Protein AF-0000000084651827 (afdb_homodimer)

Radius of gyration: 29.08 Å; Cα contacts (8 Å, |Δi|>4): 776; chains: 2; bounding box: 70×103×100 Å

Foldseek 3Di:
DPPPPPPPPPPVPVVVVVVVVVVCVVCVVVCVVVVVVVVVVCCVPVVVVVLLLQLLQFQWFPVCVVCRSPGHGNGNVLVCLQDPPPPHPNVLLQVLQAVLLVCLLVCLLVLLLVLLLVLLVVLLDDDPCSVVVLVVLQPLQVDDLLNLLQLLLQLQDQPRHVVQCCCPVNVNVDVGRDNCLDDQNLSVSLNVSSSSSSNSVSNVLLNVQQVVFDCVLVVVCVVVVHDPVRCCVPPSCVSCVVSSVVSSVVSSVCSLQDDNNLCCSAPHNQGDSDSNNHHNNSSLCCVCPVRVRSNSSSSD/DPPPPPPPPPPVPVVVVVVVVVVCVVCVVVCVVVVVVVVVVCCVPVVVLVLLLQLLQFQWFPVCVVCRSPGHGNGNVLVCLQDPPPPHPNVLLQVLQAVLLVCLLVCLLVLLLVLLLVVLVVLLDDDPCSVVVLVVLQPLQVDD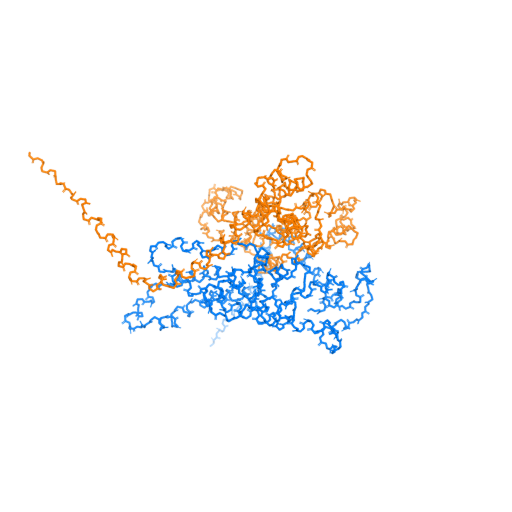LLNLLQLLLQLQDQPRHVVQCCCPVNVNVDVGRDNCLDDQNLSVSLNVSSSSSSNSVSNVLLNVQQVVFDCVLVVVCVVVVHDPVRCCVPPSCVSCVVSSVVSSVVSSVCSLQDDNNLCCSAPHNQGDSDSNNHHNNSSLCCVCPVRVRSNSSSSD

Solvent-accessible surface area (backbone atoms only — not comparable to full-atom values): 30716 Å² total; per-residue (Å²): 138,83,80,76,81,76,78,79,75,68,70,66,58,65,56,50,56,52,44,48,52,47,48,42,64,77,33,40,68,48,48,64,58,44,47,60,54,47,52,51,48,46,47,68,54,45,49,60,50,51,49,38,56,54,38,15,26,23,55,28,26,75,88,28,48,89,43,50,92,68,24,54,78,54,55,62,52,29,44,39,38,43,74,65,38,87,85,31,67,61,15,55,52,47,52,33,9,47,52,34,32,52,52,43,25,52,50,31,41,51,49,20,46,54,51,7,46,54,51,17,60,54,64,68,48,91,57,92,62,50,69,60,52,52,52,57,54,41,48,46,55,72,52,51,54,47,55,49,9,42,53,50,40,51,32,42,30,46,85,81,4,58,56,33,41,45,38,28,73,69,65,56,73,37,97,62,64,58,57,34,74,43,62,74,40,14,41,54,60,54,34,51,58,50,26,56,35,44,24,27,61,39,16,51,55,39,34,54,46,55,68,68,50,62,64,61,63,55,53,54,36,49,73,72,65,51,50,72,67,52,42,38,66,69,44,50,51,63,73,31,40,69,61,47,52,52,51,49,51,54,38,42,54,54,42,55,64,40,40,46,38,50,31,21,36,27,56,62,53,74,43,75,40,51,76,33,34,25,26,47,43,46,48,36,46,42,38,26,72,72,64,28,30,38,6,42,30,46,44,98,138,84,82,76,79,77,79,79,78,68,71,67,60,66,58,51,58,53,45,48,52,47,48,42,64,75,34,40,66,49,49,65,59,43,47,60,52,49,53,51,48,47,47,68,54,47,48,60,50,52,50,38,58,53,36,14,26,23,56,27,26,74,88,29,48,89,44,50,92,69,23,55,76,53,54,62,51,28,45,38,37,41,73,63,39,86,85,32,67,60,16,55,51,45,52,33,9,49,52,33,29,52,52,44,24,54,50,33,41,50,49,20,46,54,52,6,45,54,50,17,60,53,64,68,49,90,56,92,62,49,67,59,52,53,52,56,54,42,46,45,54,72,53,54,53,48,55,50,9,42,52,50,38,51,32,42,31,47,85,81,4,57,55,34,41,44,38,30,72,69,66,56,74,37,96,61,63,58,57,33,75,43,62,74,40,14,41,54,58,54,36,51,58,50,25,56,33,44,25,29,60,37,16,50,55,38,32,54,46,55,70,68,50,64,66,62,62,56,53,54,36,48,73,72,65,52,50,72,68,53,43,38,68,69,44,50,50,63,73,34,40,70,62,46,53,52,52,50,52,52,38,42,56,54,42,55,65,40,40,45,38,52,34,22,36,26,55,61,52,74,43,74,42,49,76,31,34,26,26,47,43,45,48,37,45,41,39,25,73,72,64,28,31,38,7,42,31,46,44,96

InterPro domains:
  IPR000515 ABC transporter type 1, transmembrane domain MetI-like [PF00528] (114-287)
  IPR000515 ABC transporter type 1, transmembrane domain MetI-like [PS50928] (98-300)
  IPR000515 ABC transporter type 1, transmembrane domain MetI-like [cd06261] (98-274)
  IPR035906 MetI-like superfamily [G3DSA:1.10.3720.10] (72-300)
  IPR035906 MetI-like superfamily [SSF161098] (76-300)
  IPR051393 ABC transporter permease component [PTHR30193] (17-300)

Sequence (600 aa):
MDIQLKKSTIGVKEKRSSYLLYSIKQNLFAYAMLIPAFVAMMCIHFIPMIQGIYISFLNLNMMTMTKFLNAPFIGFQNYYEVLFDPDSLIRTGFLNALRNTAIYTIVVTFATFALGIILAMLVNREFKGRGIVRTALLMPWVVPSYVVGIVWGFLWRQDSGLINIILHDILHILPEKPYWLLGQNQIWAIILPTIWRGLPLSMILMLAGLQSISPDYYEAADIDGANGWQKFWNITLPLLKPILAINIMFSLISNIYSYNIVAMMFGNGAGIPGDWGDLLMTNIHRNSFQLWQFGPGAAAMDIQLKKSTIGVKEKRSSYLLYSIKQNLFAYAMLIPAFVAMMCIHFIPMIQGIYISFLNLNMMTMTKFLNAPFIGFQNYYEVLFDPDSLIRTGFLNALRNTAIYTIVVTFATFALGIILAMLVNREFKGRGIVRTALLMPWVVPSYVVGIVWGFLWRQDSGLINIILHDILHILPEKPYWLLGQNQIWAIILPTIWRGLPLSMILMLAGLQSISPDYYEAADIDGANGWQKFWNITLPLLKPILAINIMFSLISNIYSYNIVAMMFGNGAGIPGDWGDLLMTNIHRNSFQLWQFGPGAAA

pLDDT: mean 86.97, std 14.58, range [30.0, 98.69]

Organism: NCBI:txid1294263

Structure (mmCIF, N/CA/C/O backbone):
data_AF-0000000084651827-model_v1
#
loop_
_entity.id
_entity.type
_entity.pdbx_description
1 polymer 'Sugar ABC transporter'
#
loop_
_atom_site.group_PDB
_atom_site.id
_atom_site.type_symbol
_atom_site.label_atom_id
_atom_site.label_alt_id
_atom_site.label_comp_id
_atom_site.label_asym_id
_atom_site.label_entity_id
_atom_site.label_seq_id
_atom_site.pdbx_PDB_ins_code
_atom_site.Cartn_x
_atom_site.Cartn_y
_atom_site.Cartn_z
_atom_site.occupancy
_atom_site.B_iso_or_equiv
_atom_site.auth_seq_id
_atom_site.auth_comp_id
_atom_site.auth_asym_id
_atom_site.auth_atom_id
_atom_site.pdbx_PDB_model_num
ATOM 1 N N . MET A 1 1 ? 13.609 72.562 -17.375 1 30.53 1 MET A N 1
ATOM 2 C CA . MET A 1 1 ? 14.852 71.812 -17.344 1 30.53 1 MET A CA 1
ATOM 3 C C . MET A 1 1 ? 14.703 70.562 -16.469 1 30.53 1 MET A C 1
ATOM 5 O O . MET A 1 1 ? 14.75 70.625 -15.242 1 30.53 1 MET A O 1
ATOM 9 N N . ASP A 1 2 ? 13.789 69.562 -16.766 1 35.47 2 ASP A N 1
ATOM 10 C CA . ASP A 1 2 ? 13.211 68.375 -16.172 1 35.47 2 ASP A CA 1
ATOM 11 C C . ASP A 1 2 ? 14.266 67.25 -16.016 1 35.47 2 ASP A C 1
ATOM 13 O O . ASP A 1 2 ? 14.773 66.75 -17 1 35.47 2 ASP A O 1
ATOM 17 N N . ILE A 1 3 ? 15.234 67.375 -15.023 1 36.84 3 ILE A N 1
ATOM 18 C CA . ILE A 1 3 ? 16.281 66.438 -14.727 1 36.84 3 ILE A CA 1
ATOM 19 C C . ILE A 1 3 ? 15.664 65.062 -14.438 1 36.84 3 ILE A C 1
ATOM 21 O O . ILE A 1 3 ? 14.969 64.875 -13.43 1 36.84 3 ILE A O 1
ATOM 25 N N . GLN A 1 4 ? 15.375 64.188 -15.43 1 37 4 GLN A N 1
ATOM 26 C CA . GLN A 1 4 ? 15.031 62.75 -15.406 1 37 4 GLN A CA 1
ATOM 27 C C . GLN A 1 4 ? 16.062 61.969 -14.625 1 37 4 GLN A C 1
ATOM 29 O O . GLN A 1 4 ? 17.234 61.875 -15.031 1 37 4 GLN A O 1
ATOM 34 N N . LEU A 1 5 ? 15.945 61.906 -13.266 1 38.75 5 LEU A N 1
ATOM 35 C CA . LEU A 1 5 ? 16.766 61.062 -12.406 1 38.75 5 LEU A CA 1
ATOM 36 C C . LEU A 1 5 ? 16.828 59.656 -12.938 1 38.75 5 LEU A C 1
ATOM 38 O O . LEU A 1 5 ? 15.797 58.969 -13.055 1 38.75 5 LEU A O 1
ATOM 42 N N . LYS A 1 6 ? 17.75 59.312 -13.852 1 37.12 6 LYS A N 1
ATOM 43 C CA . LYS A 1 6 ? 18.156 58 -14.305 1 37.12 6 LYS A CA 1
ATOM 44 C C . LYS A 1 6 ? 18.531 57.094 -13.125 1 37.12 6 LYS A C 1
ATOM 46 O O . LYS A 1 6 ? 19.547 57.312 -12.461 1 37.12 6 LYS A O 1
ATOM 51 N N . LYS A 1 7 ? 17.531 56.5 -12.438 1 42.03 7 LYS A N 1
ATOM 52 C CA . LYS A 1 7 ? 17.75 55.438 -11.469 1 42.03 7 LYS A CA 1
ATOM 53 C C . LYS A 1 7 ? 18.609 54.344 -12.055 1 42.03 7 LYS A C 1
ATOM 55 O O . LYS A 1 7 ? 18.281 53.781 -13.102 1 42.03 7 LYS A O 1
ATOM 60 N N . SER A 1 8 ? 20 54.312 -11.852 1 35.88 8 SER A N 1
ATOM 61 C CA . SER A 1 8 ? 21.016 53.375 -12.289 1 35.88 8 SER A CA 1
ATOM 62 C C . SER A 1 8 ? 20.625 51.938 -11.898 1 35.88 8 SER A C 1
ATOM 64 O O . SER A 1 8 ? 20.453 51.656 -10.719 1 35.88 8 SER A O 1
ATOM 66 N N . THR A 1 9 ? 19.984 51.125 -12.711 1 39.75 9 THR A N 1
ATOM 67 C CA . THR A 1 9 ? 19.578 49.719 -12.75 1 39.75 9 THR A CA 1
ATOM 68 C C . THR A 1 9 ? 20.781 48.812 -12.586 1 39.75 9 THR A C 1
ATOM 70 O O . THR A 1 9 ? 20.625 47.562 -12.625 1 39.75 9 THR A O 1
ATOM 73 N N . ILE A 1 10 ? 22.047 49.312 -12.633 1 39.5 10 ILE A N 1
ATOM 74 C CA . ILE A 1 10 ? 23.188 48.438 -12.789 1 39.5 10 ILE A CA 1
ATOM 75 C C . ILE A 1 10 ? 23.469 47.719 -11.469 1 39.5 10 ILE A C 1
ATOM 77 O O . ILE A 1 10 ? 24.031 46.625 -11.453 1 39.5 10 ILE A O 1
ATOM 81 N N . GLY A 1 11 ? 23.312 48.344 -10.281 1 38.16 11 GLY A N 1
ATOM 82 C CA . GLY A 1 11 ? 23.859 47.812 -9.039 1 38.16 11 GLY A CA 1
ATOM 83 C C . GLY A 1 11 ? 23.125 46.594 -8.531 1 38.16 11 GLY A C 1
ATOM 84 O O . GLY A 1 11 ? 23.469 46.031 -7.488 1 38.16 11 GLY A O 1
ATOM 85 N N . VAL A 1 12 ? 21.984 46.406 -8.992 1 43.88 12 VAL A N 1
ATOM 86 C CA . VAL A 1 12 ? 21.188 45.344 -8.375 1 43.88 12 VAL A CA 1
ATOM 87 C C . VAL A 1 12 ? 21.672 43.969 -8.852 1 43.88 12 VAL A C 1
ATOM 89 O O . VAL A 1 12 ? 21.359 42.969 -8.258 1 43.88 12 VAL A O 1
ATOM 92 N N . LYS A 1 13 ? 22.281 43.938 -10.039 1 45.09 13 LYS A N 1
ATOM 93 C CA . LYS A 1 13 ? 22.656 42.625 -10.578 1 45.09 13 LYS A CA 1
ATOM 94 C C . LYS A 1 13 ? 23.906 42.062 -9.891 1 45.09 13 LYS A C 1
ATOM 96 O O . LYS A 1 13 ? 24.062 40.875 -9.75 1 45.09 13 LYS A O 1
ATOM 101 N N . GLU A 1 14 ? 24.938 42.75 -9.523 1 44.38 14 GLU A N 1
ATOM 102 C CA . GLU A 1 14 ? 26.203 42.281 -8.961 1 44.38 14 GLU A CA 1
ATOM 103 C C . GLU A 1 14 ? 26 41.688 -7.574 1 44.38 14 GLU A C 1
ATOM 105 O O . GLU A 1 14 ? 26.719 40.75 -7.172 1 44.38 14 GLU A O 1
ATOM 110 N N . LYS A 1 15 ? 25.078 42.094 -6.816 1 46.72 15 LYS A N 1
ATOM 111 C CA . LYS A 1 15 ? 24.844 41.688 -5.438 1 46.72 15 LYS A CA 1
ATOM 112 C C . LYS A 1 15 ? 24.109 40.344 -5.379 1 46.72 15 LYS A C 1
ATOM 114 O O . LYS A 1 15 ? 24.156 39.656 -4.355 1 46.72 15 LYS A O 1
ATOM 119 N N . ARG A 1 16 ? 23.469 40.031 -6.461 1 48.34 16 ARG A N 1
ATOM 120 C CA . ARG A 1 16 ? 22.734 38.75 -6.484 1 48.34 16 ARG A CA 1
ATOM 121 C C . ARG A 1 16 ? 23.688 37.562 -6.609 1 48.34 16 ARG A C 1
ATOM 123 O O . ARG A 1 16 ? 23.469 36.531 -5.98 1 48.34 16 ARG A O 1
ATOM 130 N N . SER A 1 17 ? 24.688 37.688 -7.547 1 47.22 17 SER A N 1
ATOM 131 C CA . SER A 1 17 ? 25.641 36.594 -7.707 1 47.22 17 SER A CA 1
ATOM 132 C C . SER A 1 17 ? 26.453 36.375 -6.434 1 47.22 17 SER A C 1
ATOM 134 O O . SER A 1 17 ? 26.672 35.25 -6.02 1 47.22 17 SER A O 1
ATOM 136 N N . SER A 1 18 ? 26.875 37.438 -5.852 1 48.44 18 SER A N 1
ATOM 137 C CA . SER A 1 18 ? 27.656 37.375 -4.617 1 48.44 18 SER A CA 1
ATOM 138 C C . SER A 1 18 ? 26.828 36.75 -3.486 1 48.44 18 SER A C 1
ATOM 140 O O . SER A 1 18 ? 27.359 36.031 -2.656 1 48.44 18 SER A O 1
ATOM 142 N N . TYR A 1 19 ? 25.594 37.125 -3.498 1 48.47 19 TYR A N 1
ATOM 143 C CA . TYR A 1 19 ? 24.703 36.562 -2.488 1 48.47 19 TYR A CA 1
ATOM 144 C C . TYR A 1 19 ? 24.453 35.094 -2.713 1 48.47 19 TYR A C 1
ATOM 146 O O . TYR A 1 19 ? 24.406 34.312 -1.756 1 48.47 19 TYR A O 1
ATOM 154 N N . LEU A 1 20 ? 24.375 34.719 -4.039 1 50.22 20 LEU A N 1
ATOM 155 C CA . LEU A 1 20 ? 24.234 33.312 -4.324 1 50.22 20 LEU A CA 1
ATOM 156 C C . LEU A 1 20 ? 25.469 32.531 -3.871 1 50.22 20 LEU A C 1
ATOM 158 O O . LEU A 1 20 ? 25.359 31.469 -3.283 1 50.22 20 LEU A O 1
ATOM 162 N N . LEU A 1 21 ? 26.594 33.094 -4.316 1 49.97 21 LEU A N 1
ATOM 163 C CA . LEU A 1 21 ? 27.844 32.438 -3.896 1 49.97 21 LEU A CA 1
ATOM 164 C C . LEU A 1 21 ? 27.984 32.469 -2.377 1 49.97 21 LEU A C 1
ATOM 166 O O . LEU A 1 21 ? 28.469 31.516 -1.773 1 49.97 21 LEU A O 1
ATOM 170 N N . TYR A 1 22 ? 27.641 33.594 -1.795 1 51.03 22 TYR A N 1
ATOM 171 C CA . TYR A 1 22 ? 27.656 33.688 -0.341 1 51.03 22 TYR A CA 1
ATOM 172 C C . TYR A 1 22 ? 26.672 32.75 0.294 1 51.03 22 TYR A C 1
ATOM 174 O O . TYR A 1 22 ? 26.984 32.062 1.281 1 51.03 22 TYR A O 1
ATOM 182 N N . SER A 1 23 ? 25.578 32.688 -0.309 1 54.06 23 SER A N 1
ATOM 183 C CA . SER A 1 23 ? 24.562 31.781 0.197 1 54.06 23 SER A CA 1
ATOM 184 C C . SER A 1 23 ? 24.984 30.328 0.011 1 54.06 23 SER A C 1
ATOM 186 O O . SER A 1 23 ? 24.766 29.5 0.89 1 54.06 23 SER A O 1
ATOM 188 N N . ILE A 1 24 ? 25.625 30.062 -1.123 1 56.31 24 ILE A N 1
ATOM 189 C CA . ILE A 1 24 ? 26.172 28.734 -1.369 1 56.31 24 ILE A CA 1
ATOM 190 C C . ILE A 1 24 ? 27.297 28.438 -0.365 1 56.31 24 ILE A C 1
ATOM 192 O O . ILE A 1 24 ? 27.375 27.328 0.181 1 56.31 24 ILE A O 1
ATOM 196 N N . LYS A 1 25 ? 28.172 29.359 -0.214 1 56.06 25 LYS A N 1
ATOM 197 C CA . LYS A 1 25 ? 29.266 29.172 0.738 1 56.06 25 LYS A CA 1
ATOM 198 C C . LYS A 1 25 ? 28.734 28.953 2.15 1 56.06 25 LYS A C 1
ATOM 200 O O . LYS A 1 25 ? 29.281 28.156 2.908 1 56.06 25 LYS A O 1
ATOM 205 N N . GLN A 1 26 ? 27.688 29.656 2.457 1 60.12 26 GLN A N 1
ATOM 206 C CA . GLN A 1 26 ? 27.109 29.531 3.793 1 60.12 26 GLN A CA 1
ATOM 207 C C . GLN A 1 26 ? 26.328 28.234 3.928 1 60.12 26 GLN A C 1
ATOM 209 O O . GLN A 1 26 ? 26.172 27.703 5.031 1 60.12 26 GLN A O 1
ATOM 214 N N . ASN A 1 27 ? 26.047 27.688 2.689 1 65.19 27 ASN A N 1
ATOM 215 C CA . ASN A 1 27 ? 25.234 26.484 2.719 1 65.19 27 ASN A CA 1
ATOM 216 C C . ASN A 1 27 ? 25.969 25.297 2.1 1 65.19 27 ASN A C 1
ATOM 218 O O . ASN A 1 27 ? 25.328 24.344 1.629 1 65.19 27 ASN A O 1
ATOM 222 N N . LEU A 1 28 ? 27.297 25.469 1.898 1 69.25 28 LEU A N 1
ATOM 223 C CA . LEU A 1 28 ? 28.109 24.438 1.266 1 69.25 28 LEU A CA 1
ATOM 224 C C . LEU A 1 28 ? 27.906 23.078 1.944 1 69.25 28 LEU A C 1
ATOM 226 O O . LEU A 1 28 ? 27.891 22.047 1.279 1 69.25 28 LEU A O 1
ATOM 230 N N . PHE A 1 29 ? 27.781 23.203 3.244 1 69.81 29 PHE A N 1
ATOM 231 C CA . PHE A 1 29 ? 27.562 21.969 3.998 1 69.81 29 PHE A CA 1
ATOM 232 C C . PHE A 1 29 ? 26.25 21.312 3.576 1 69.81 29 PHE A C 1
ATOM 234 O O . PHE A 1 29 ? 26.219 20.094 3.348 1 69.81 29 PHE A O 1
ATOM 241 N N . ALA A 1 30 ? 25.312 22.172 3.389 1 70.62 30 ALA A N 1
ATOM 242 C CA . ALA A 1 30 ? 24.016 21.656 2.969 1 70.62 30 ALA A CA 1
ATOM 243 C C . ALA A 1 30 ? 24.094 21.078 1.559 1 70.62 30 ALA A C 1
ATOM 245 O O . ALA A 1 30 ? 23.562 19.984 1.296 1 70.62 30 ALA A O 1
ATOM 246 N N . TYR A 1 31 ? 24.812 21.75 0.724 1 74.94 31 TYR A N 1
ATOM 247 C CA . TYR A 1 31 ? 24.938 21.266 -0.646 1 74.94 31 TYR A CA 1
ATOM 248 C C . TYR A 1 31 ? 25.75 19.969 -0.695 1 74.94 31 TYR A C 1
ATOM 250 O O . TYR A 1 31 ? 25.391 19.031 -1.425 1 74.94 31 TYR A O 1
ATOM 258 N N . ALA A 1 32 ? 26.734 19.891 0.114 1 76.81 32 ALA A N 1
ATOM 259 C CA . ALA A 1 32 ? 27.609 18.703 0.113 1 76.81 32 ALA A CA 1
ATOM 260 C C . ALA A 1 32 ? 26.844 17.484 0.604 1 76.81 32 ALA A C 1
ATOM 262 O O . ALA A 1 32 ? 27.062 16.375 0.108 1 76.81 32 ALA A O 1
ATOM 263 N N . MET A 1 33 ? 25.938 17.719 1.429 1 77.31 33 MET A N 1
ATOM 264 C CA . MET A 1 33 ? 25.203 16.609 1.995 1 77.31 33 MET A CA 1
ATOM 265 C C . MET A 1 33 ? 23.984 16.266 1.136 1 77.31 33 MET A C 1
ATOM 267 O O . MET A 1 33 ? 23.625 15.094 0.994 1 77.31 33 MET A O 1
ATOM 271 N N . LEU A 1 34 ? 23.531 17.219 0.469 1 81.5 34 LEU A N 1
ATOM 272 C CA . LEU A 1 34 ? 22.266 17.016 -0.238 1 81.5 34 LEU A CA 1
ATOM 273 C C . LEU A 1 34 ? 22.516 16.531 -1.665 1 81.5 34 LEU A C 1
ATOM 275 O O . LEU A 1 34 ? 21.703 15.805 -2.229 1 81.5 34 LEU A O 1
ATOM 279 N N . ILE A 1 35 ? 23.672 16.844 -2.184 1 81.81 35 ILE A N 1
ATOM 280 C CA . ILE A 1 35 ? 23.922 16.531 -3.586 1 81.81 35 ILE A CA 1
ATOM 281 C C . ILE A 1 35 ? 24.047 15.016 -3.76 1 81.81 35 ILE A C 1
ATOM 283 O O . ILE A 1 35 ? 23.391 14.43 -4.629 1 81.81 35 ILE A O 1
ATOM 287 N N . PRO A 1 36 ? 24.812 14.344 -2.926 1 79.5 36 PRO A N 1
ATOM 288 C CA . PRO A 1 36 ? 24.875 12.891 -3.068 1 79.5 36 PRO A CA 1
ATOM 289 C C . PRO A 1 36 ? 23.516 12.219 -2.896 1 79.5 36 PRO A C 1
ATOM 291 O O . PRO A 1 36 ? 23.203 11.266 -3.617 1 79.5 36 PRO A O 1
ATOM 294 N N . ALA A 1 37 ? 22.828 12.711 -1.972 1 78.06 37 ALA A N 1
ATOM 295 C CA . ALA A 1 37 ? 21.5 12.164 -1.741 1 78.06 37 ALA A CA 1
ATOM 296 C C . ALA A 1 37 ? 20.578 12.406 -2.939 1 78.06 37 ALA A C 1
ATOM 298 O O . ALA A 1 37 ? 19.844 11.516 -3.359 1 78.06 37 ALA A O 1
ATOM 299 N N . PHE A 1 38 ? 20.688 13.492 -3.471 1 80.94 38 PHE A N 1
ATOM 300 C CA . PHE A 1 38 ? 19.875 13.867 -4.633 1 80.94 38 PHE A CA 1
ATOM 301 C C . PHE A 1 38 ? 20.25 13.008 -5.836 1 80.94 38 PHE A C 1
ATOM 303 O O . PHE A 1 38 ? 19.375 12.477 -6.516 1 80.94 38 PHE A O 1
ATOM 310 N N . VAL A 1 39 ? 21.484 12.875 -6.078 1 81 39 VAL A N 1
ATOM 311 C CA . VAL A 1 39 ? 21.969 12.102 -7.223 1 81 39 VAL A CA 1
ATOM 312 C C . VAL A 1 39 ? 21.531 10.648 -7.07 1 81 39 VAL A C 1
ATOM 314 O O . VAL A 1 39 ? 21.078 10.023 -8.031 1 81 39 VAL A O 1
ATOM 317 N N . ALA A 1 40 ? 21.672 10.141 -5.902 1 77.56 40 ALA A N 1
ATOM 318 C CA . ALA A 1 40 ? 21.281 8.758 -5.637 1 77.56 40 ALA A CA 1
ATOM 319 C C . ALA A 1 40 ? 19.781 8.562 -5.859 1 77.56 40 ALA A C 1
ATOM 321 O O . ALA A 1 40 ? 19.359 7.586 -6.484 1 77.56 40 ALA A O 1
ATOM 322 N N . MET A 1 41 ? 19.062 9.539 -5.414 1 78.62 41 MET A N 1
ATOM 323 C CA . MET A 1 41 ? 17.609 9.477 -5.57 1 78.62 41 MET A CA 1
ATOM 324 C C . MET A 1 41 ? 17.219 9.523 -7.043 1 78.62 41 MET A C 1
ATOM 326 O O . MET A 1 41 ? 16.375 8.75 -7.488 1 78.62 41 MET A O 1
ATOM 330 N N . MET A 1 42 ? 17.891 10.336 -7.762 1 80.75 42 MET A N 1
ATOM 331 C CA . MET A 1 42 ? 17.594 10.477 -9.18 1 80.75 42 MET A CA 1
ATOM 332 C C . MET A 1 42 ? 17.984 9.227 -9.953 1 80.75 42 MET A C 1
ATOM 334 O O . MET A 1 42 ? 17.25 8.773 -10.828 1 80.75 42 MET A O 1
ATOM 338 N N . CYS A 1 43 ? 19.062 8.641 -9.594 1 82.06 43 CYS A N 1
ATOM 339 C CA . CYS A 1 43 ? 19.547 7.453 -10.289 1 82.06 43 CYS A CA 1
ATOM 340 C C . CYS A 1 43 ? 18.625 6.262 -10.016 1 82.06 43 CYS A C 1
ATOM 342 O O . CYS A 1 43 ? 18.234 5.555 -10.945 1 82.06 43 CYS A O 1
ATOM 344 N N . ILE A 1 44 ? 18.281 6.152 -8.828 1 79.88 44 ILE A N 1
ATOM 345 C CA . ILE A 1 44 ? 17.469 5.008 -8.43 1 79.88 44 ILE A CA 1
ATOM 346 C C . ILE A 1 44 ? 16.078 5.129 -9.039 1 79.88 44 ILE A C 1
ATOM 348 O O . ILE A 1 44 ? 15.445 4.125 -9.367 1 79.88 44 ILE A O 1
ATOM 352 N N . HIS A 1 45 ? 15.656 6.332 -9.219 1 79.5 45 HIS A N 1
ATOM 353 C CA . HIS A 1 45 ? 14.328 6.57 -9.758 1 79.5 45 HIS A CA 1
ATOM 354 C C . HIS A 1 45 ? 14.344 6.559 -11.289 1 79.5 45 HIS A C 1
ATOM 356 O O . HIS A 1 45 ? 13.562 5.84 -11.914 1 79.5 45 HIS A O 1
ATOM 362 N N . PHE A 1 46 ? 15.281 7.254 -11.891 1 84.25 46 PHE A N 1
ATOM 363 C CA . PHE A 1 46 ? 15.164 7.57 -13.305 1 84.25 46 PHE A CA 1
ATOM 364 C C . PHE A 1 46 ? 15.828 6.496 -14.156 1 84.25 46 PHE A C 1
ATOM 366 O O . PHE A 1 46 ? 15.414 6.25 -15.289 1 84.25 46 PHE A O 1
ATOM 373 N N . ILE A 1 47 ? 16.781 5.855 -13.633 1 85.62 47 ILE A N 1
ATOM 374 C CA . ILE A 1 47 ? 17.469 4.859 -14.445 1 85.62 47 ILE A CA 1
ATOM 375 C C . ILE A 1 47 ? 16.5 3.727 -14.805 1 85.62 47 ILE A C 1
ATOM 377 O O . ILE A 1 47 ? 16.344 3.379 -15.977 1 85.62 47 ILE A O 1
ATOM 381 N N . PRO A 1 48 ? 15.852 3.162 -13.781 1 83.62 48 PRO A N 1
ATOM 382 C CA . PRO A 1 48 ? 14.891 2.121 -14.148 1 83.62 48 PRO A CA 1
ATOM 383 C C . PRO A 1 48 ? 13.789 2.635 -15.07 1 83.62 48 PRO A C 1
ATOM 385 O O . PRO A 1 48 ? 13.297 1.893 -15.93 1 83.62 48 PRO A O 1
ATOM 388 N N . MET A 1 49 ? 13.414 3.791 -14.883 1 86.12 49 MET A N 1
ATOM 389 C CA . MET A 1 49 ? 12.383 4.371 -15.742 1 86.12 49 MET A CA 1
ATOM 390 C C . MET A 1 49 ? 12.859 4.465 -17.188 1 86.12 49 MET A C 1
ATOM 392 O O . MET A 1 49 ? 12.125 4.105 -18.109 1 86.12 49 MET A O 1
ATOM 396 N N . ILE A 1 50 ? 14.062 4.949 -17.359 1 89.69 50 ILE A N 1
ATOM 397 C CA . ILE A 1 50 ? 14.648 5.07 -18.703 1 89.69 50 ILE A CA 1
ATOM 398 C C . ILE A 1 50 ? 14.82 3.684 -19.312 1 89.69 50 ILE A C 1
ATOM 400 O O . ILE A 1 50 ? 14.547 3.486 -20.5 1 89.69 50 ILE A O 1
ATOM 404 N N . GLN A 1 51 ? 15.242 2.773 -18.516 1 87.62 51 GLN A N 1
ATOM 405 C CA . GLN A 1 51 ? 15.359 1.4 -18.984 1 87.62 51 GLN A CA 1
ATOM 406 C C . GLN A 1 51 ? 14.008 0.849 -19.422 1 87.62 51 GLN A C 1
ATOM 408 O O . GLN A 1 51 ? 13.914 0.121 -20.406 1 87.62 51 GLN A O 1
ATOM 413 N N . GLY A 1 52 ? 13 1.169 -18.656 1 90.38 52 GLY A N 1
ATOM 414 C CA . GLY A 1 52 ? 11.656 0.749 -19.031 1 90.38 52 GLY A CA 1
ATOM 415 C C . GLY A 1 52 ? 11.211 1.297 -20.375 1 90.38 52 GLY A C 1
ATOM 416 O O . GLY A 1 52 ? 10.641 0.568 -21.188 1 90.38 52 GLY A O 1
ATOM 417 N N . ILE A 1 53 ? 11.523 2.516 -20.609 1 93.88 53 ILE A N 1
ATOM 418 C CA . ILE A 1 53 ? 11.188 3.146 -21.875 1 93.88 53 ILE A CA 1
ATOM 419 C C . ILE A 1 53 ? 11.953 2.465 -23.016 1 93.88 53 ILE A C 1
ATOM 421 O O . ILE A 1 53 ? 11.383 2.172 -24.062 1 93.88 53 ILE A O 1
ATOM 425 N N . TYR A 1 54 ? 13.18 2.205 -22.766 1 94.81 54 TYR A N 1
ATOM 426 C CA . TYR A 1 54 ? 13.992 1.536 -23.766 1 94.81 54 TYR A CA 1
ATOM 427 C C . TYR A 1 54 ? 13.469 0.135 -24.062 1 94.81 54 TYR A C 1
ATOM 429 O O . TYR A 1 54 ? 13.414 -0.292 -25.219 1 94.81 54 TYR A O 1
ATOM 437 N N . ILE A 1 55 ? 13.07 -0.585 -23.062 1 94.81 55 ILE A N 1
ATOM 438 C CA . ILE A 1 55 ? 12.555 -1.948 -23.172 1 94.81 55 ILE A CA 1
ATOM 439 C C . ILE A 1 55 ? 11.297 -1.959 -24.031 1 94.81 55 ILE A C 1
ATOM 441 O O . ILE A 1 55 ? 11.047 -2.92 -24.766 1 94.81 55 ILE A O 1
ATOM 445 N N . SER A 1 56 ? 10.555 -0.831 -24 1 97.19 56 SER A N 1
ATOM 446 C CA . SER A 1 56 ? 9.328 -0.751 -24.797 1 97.19 56 SER A CA 1
ATOM 447 C C . SER A 1 56 ? 9.641 -0.821 -26.297 1 97.19 56 SER A C 1
ATOM 449 O O . SER A 1 56 ? 8.742 -1.071 -27.109 1 97.19 56 SER A O 1
ATOM 451 N N . PHE A 1 57 ? 10.883 -0.643 -26.641 1 98.06 57 PHE A N 1
ATOM 452 C CA . PHE A 1 57 ? 11.281 -0.667 -28.031 1 98.06 57 PHE A CA 1
ATOM 453 C C . PHE A 1 57 ? 12.008 -1.962 -28.375 1 98.06 57 PHE A C 1
ATOM 455 O O . PHE A 1 57 ? 12.477 -2.143 -29.5 1 98.06 57 PHE A O 1
ATOM 462 N N . LEU A 1 58 ? 12.078 -2.832 -27.422 1 97.62 58 LEU A N 1
ATOM 463 C CA . LEU A 1 58 ? 12.82 -4.074 -27.609 1 97.62 58 LEU A CA 1
ATOM 464 C C . LEU A 1 58 ? 11.875 -5.262 -27.719 1 97.62 58 LEU A C 1
ATOM 466 O O . LEU A 1 58 ? 10.75 -5.223 -27.203 1 97.62 58 LEU A O 1
ATOM 470 N N . ASN A 1 59 ? 12.336 -6.266 -28.5 1 97.56 59 ASN A N 1
ATOM 471 C CA . ASN A 1 59 ? 11.688 -7.574 -28.438 1 97.56 59 ASN A CA 1
ATOM 472 C C . ASN A 1 59 ? 12.148 -8.383 -27.234 1 97.56 59 ASN A C 1
ATOM 474 O O . ASN A 1 59 ? 12.906 -9.344 -27.375 1 97.56 59 ASN A O 1
ATOM 478 N N . LEU A 1 60 ? 11.695 -8.016 -26.078 1 94.12 60 LEU A N 1
ATOM 479 C CA . LEU A 1 60 ? 12.07 -8.664 -24.828 1 94.12 60 LEU A CA 1
ATOM 480 C C . LEU A 1 60 ? 10.93 -9.516 -24.297 1 94.12 60 LEU A C 1
ATOM 482 O O . LEU A 1 60 ? 9.891 -8.992 -23.891 1 94.12 60 LEU A O 1
ATOM 486 N N . ASN A 1 61 ? 11.109 -10.773 -24.391 1 93.88 61 ASN A N 1
ATOM 487 C CA . ASN A 1 61 ? 10.141 -11.773 -23.953 1 93.88 61 ASN A CA 1
ATOM 488 C C . ASN A 1 61 ? 10.82 -12.984 -23.328 1 93.88 61 ASN A C 1
ATOM 490 O O . ASN A 1 61 ? 11.984 -12.914 -22.938 1 93.88 61 ASN A O 1
ATOM 494 N N . MET A 1 62 ? 10.039 -14.031 -23.203 1 90.69 62 MET A N 1
ATOM 495 C CA . MET A 1 62 ? 10.57 -15.211 -22.531 1 90.69 62 MET A CA 1
ATOM 496 C C . MET A 1 62 ? 11.797 -15.75 -23.25 1 90.69 62 MET A C 1
ATOM 498 O O . MET A 1 62 ? 12.742 -16.203 -22.609 1 90.69 62 MET A O 1
ATOM 502 N N . MET A 1 63 ? 11.812 -15.602 -24.516 1 91.25 63 MET A N 1
ATOM 503 C CA . MET A 1 63 ? 12.883 -16.172 -25.328 1 91.25 63 MET A CA 1
ATOM 504 C C . MET A 1 63 ? 14.125 -15.281 -25.297 1 91.25 63 MET A C 1
ATOM 506 O O . MET A 1 63 ? 15.242 -15.773 -25.391 1 91.25 63 MET A O 1
ATOM 510 N N . THR A 1 64 ? 13.906 -14.008 -25.078 1 92.19 64 THR A N 1
ATOM 511 C CA . THR A 1 64 ? 15.039 -13.086 -25.188 1 92.19 64 THR A CA 1
ATOM 512 C C . THR A 1 64 ? 15.328 -12.445 -23.828 1 92.19 64 THR A C 1
ATOM 514 O O . THR A 1 64 ? 16.094 -11.477 -23.75 1 92.19 64 THR A O 1
ATOM 517 N N . MET A 1 65 ? 14.797 -12.93 -22.844 1 86.94 65 MET A N 1
ATOM 518 C CA . MET A 1 65 ? 14.898 -12.297 -21.531 1 86.94 65 MET A CA 1
ATOM 519 C C . MET A 1 65 ? 16.344 -12.266 -21.062 1 86.94 65 MET A C 1
ATOM 521 O O . MET A 1 65 ? 16.75 -11.344 -20.359 1 86.94 65 MET A O 1
ATOM 525 N N . THR A 1 66 ? 17.125 -13.211 -21.5 1 84.06 66 THR A N 1
ATOM 526 C CA . THR A 1 66 ? 18.516 -13.281 -21.062 1 84.06 66 THR A CA 1
ATOM 527 C C . THR A 1 66 ? 19.328 -12.141 -21.656 1 84.06 66 THR A C 1
ATOM 529 O O . THR A 1 66 ? 20.391 -11.789 -21.141 1 84.06 66 THR A O 1
ATOM 532 N N . LYS A 1 67 ? 18.844 -11.617 -22.734 1 88.06 67 LYS A N 1
ATOM 533 C CA . LYS A 1 67 ? 19.547 -10.523 -23.391 1 88.06 67 LYS A CA 1
ATOM 534 C C . LYS A 1 67 ? 19.203 -9.188 -22.734 1 88.06 67 LYS A C 1
ATOM 536 O O . LYS A 1 67 ? 19.906 -8.188 -22.953 1 88.06 67 LYS A O 1
ATOM 541 N N . PHE A 1 68 ? 18.219 -9.172 -22.094 1 87.38 68 PHE A N 1
ATOM 542 C CA . PHE A 1 68 ? 17.781 -7.984 -21.359 1 87.38 68 PHE A CA 1
ATOM 543 C C . PHE A 1 68 ? 17.844 -6.754 -22.266 1 87.38 68 PHE A C 1
ATOM 545 O O . PHE A 1 68 ? 17.172 -6.695 -23.297 1 87.38 68 PHE A O 1
ATOM 552 N N . LEU A 1 69 ? 18.75 -5.805 -22.031 1 88.62 69 LEU A N 1
ATOM 553 C CA . LEU A 1 69 ? 18.797 -4.551 -22.766 1 88.62 69 LEU A CA 1
ATOM 554 C C . LEU A 1 69 ? 19.422 -4.754 -24.141 1 88.62 69 LEU A C 1
ATOM 556 O O . LEU A 1 69 ? 19.344 -3.875 -25 1 88.62 69 LEU A O 1
ATOM 560 N N . ASN A 1 70 ? 19.906 -5.895 -24.359 1 91.19 70 ASN A N 1
ATOM 561 C CA . ASN A 1 70 ? 20.5 -6.215 -25.641 1 91.19 70 ASN A CA 1
ATOM 562 C C . ASN A 1 70 ? 19.547 -7 -26.531 1 91.19 70 ASN A C 1
ATOM 564 O O . ASN A 1 70 ? 19.938 -7.504 -27.594 1 91.19 70 ASN A O 1
ATOM 568 N N . ALA A 1 71 ? 18.375 -7.141 -26.094 1 95.5 71 ALA A N 1
ATOM 569 C CA . ALA A 1 71 ? 17.359 -7.77 -26.938 1 95.5 71 ALA A CA 1
ATOM 570 C C . ALA A 1 71 ? 17.172 -7.004 -28.234 1 95.5 71 ALA A C 1
ATOM 572 O O . ALA A 1 71 ? 17.531 -5.832 -28.344 1 95.5 71 ALA A O 1
ATOM 573 N N . PRO A 1 72 ? 16.625 -7.633 -29.281 1 97.44 72 PRO A N 1
ATOM 574 C CA . PRO A 1 72 ? 16.484 -6.988 -30.594 1 97.44 72 PRO A CA 1
ATOM 575 C C . PRO A 1 72 ? 15.609 -5.738 -30.547 1 97.44 72 PRO A C 1
ATOM 577 O O . PRO A 1 72 ? 14.547 -5.742 -29.906 1 97.44 72 PRO A O 1
ATOM 580 N N . PHE A 1 73 ? 16.125 -4.699 -31.188 1 97.94 73 PHE A N 1
ATOM 581 C CA . PHE A 1 73 ? 15.359 -3.459 -31.312 1 97.94 73 PHE A CA 1
ATOM 582 C C . PHE A 1 73 ? 14.258 -3.596 -32.344 1 97.94 73 PHE A C 1
ATOM 584 O O . PHE A 1 73 ? 14.539 -3.898 -33.531 1 97.94 73 PHE A O 1
ATOM 591 N N . ILE A 1 74 ? 13.047 -3.359 -32.031 1 98.12 74 ILE A N 1
ATOM 592 C CA . ILE A 1 74 ? 11.945 -3.582 -32.969 1 98.12 74 ILE A CA 1
ATOM 593 C C . ILE A 1 74 ? 11.141 -2.295 -33.125 1 98.12 74 ILE A C 1
ATOM 595 O O . ILE A 1 74 ? 10.016 -2.32 -33.625 1 98.12 74 ILE A O 1
ATOM 599 N N . GLY A 1 75 ? 11.633 -1.174 -32.625 1 97.5 75 GLY A N 1
ATOM 600 C CA . GLY A 1 75 ? 10.984 0.115 -32.781 1 97.5 75 GLY A CA 1
ATOM 601 C C . GLY A 1 75 ? 9.656 0.211 -32.062 1 97.5 75 GLY A C 1
ATOM 602 O O . GLY A 1 75 ? 9.57 -0.075 -30.859 1 97.5 75 GLY A O 1
ATOM 603 N N . PHE A 1 76 ? 8.586 0.535 -32.875 1 97.88 76 PHE A N 1
ATOM 604 C CA . PHE A 1 76 ? 7.293 0.838 -32.25 1 97.88 76 PHE A CA 1
ATOM 605 C C . PHE A 1 76 ? 6.363 -0.367 -32.312 1 97.88 76 PHE A C 1
ATOM 607 O O . PHE A 1 76 ? 5.156 -0.24 -32.125 1 97.88 76 PHE A O 1
ATOM 614 N N . GLN A 1 77 ? 6.84 -1.511 -32.531 1 97.75 77 GLN A N 1
ATOM 615 C CA . GLN A 1 77 ? 6.023 -2.705 -32.719 1 97.75 77 GLN A CA 1
ATOM 616 C C . GLN A 1 77 ? 5.246 -3.041 -31.453 1 97.75 77 GLN A C 1
ATOM 618 O O . GLN A 1 77 ? 4.09 -3.463 -31.516 1 97.75 77 GLN A O 1
ATOM 623 N N . ASN A 1 78 ? 5.887 -2.928 -30.297 1 97.88 78 ASN A N 1
ATOM 624 C CA . ASN A 1 78 ? 5.195 -3.18 -29.031 1 97.88 78 ASN A CA 1
ATOM 625 C C . ASN A 1 78 ? 4.008 -2.236 -28.844 1 97.88 78 ASN A C 1
ATOM 627 O O . ASN A 1 78 ? 2.949 -2.65 -28.375 1 97.88 78 ASN A O 1
ATOM 631 N N . TYR A 1 79 ? 4.207 -0.995 -29.266 1 97.75 79 TYR A N 1
ATOM 632 C CA . TYR A 1 79 ? 3.129 -0.017 -29.172 1 97.75 79 TYR A CA 1
ATOM 633 C C . TYR A 1 79 ? 1.986 -0.368 -30.109 1 97.75 79 TYR A C 1
ATOM 635 O O . TYR A 1 79 ? 0.813 -0.24 -29.75 1 97.75 79 TYR A O 1
ATOM 643 N N . TYR A 1 80 ? 2.336 -0.765 -31.234 1 97.62 80 TYR A N 1
ATOM 644 C CA . TYR A 1 80 ? 1.32 -1.188 -32.188 1 97.62 80 TYR A CA 1
ATOM 645 C C . TYR A 1 80 ? 0.522 -2.369 -31.656 1 97.62 80 TYR A C 1
ATOM 647 O O . TYR A 1 80 ? -0.707 -2.393 -31.75 1 97.62 80 TYR A O 1
ATOM 655 N N . GLU A 1 81 ? 1.179 -3.318 -31.062 1 96.88 81 GLU A N 1
ATOM 656 C CA . GLU A 1 81 ? 0.542 -4.52 -30.516 1 96.88 81 GLU A CA 1
ATOM 657 C C . GLU A 1 81 ? -0.413 -4.172 -29.391 1 96.88 81 GLU A C 1
ATOM 659 O O . GLU A 1 81 ? -1.503 -4.738 -29.281 1 96.88 81 GLU A O 1
ATOM 664 N N . VAL A 1 82 ? -0.014 -3.234 -28.578 1 97.19 82 VAL A N 1
ATOM 665 C CA . VAL A 1 82 ? -0.767 -2.906 -27.359 1 97.19 82 VAL A CA 1
ATOM 666 C C . VAL A 1 82 ? -1.936 -1.989 -27.719 1 97.19 82 VAL A C 1
ATOM 668 O O . VAL A 1 82 ? -3.012 -2.088 -27.125 1 97.19 82 VAL A O 1
ATOM 671 N N . LEU A 1 83 ? -1.812 -1.114 -28.828 1 96.81 83 LEU A N 1
ATOM 672 C CA . LEU A 1 83 ? -2.773 -0.029 -28.984 1 96.81 83 LEU A CA 1
ATOM 673 C C . LEU A 1 83 ? -3.59 -0.218 -30.266 1 96.81 83 LEU A C 1
ATOM 675 O O . LEU A 1 83 ? -4.734 0.231 -30.344 1 96.81 83 LEU A O 1
ATOM 679 N N . PHE A 1 84 ? -3.029 -0.919 -31.281 1 96.06 84 PHE A N 1
ATOM 680 C CA . PHE A 1 84 ? -3.672 -0.758 -32.594 1 96.06 84 PHE A CA 1
ATOM 681 C C . PHE A 1 84 ? -3.957 -2.113 -33.219 1 96.06 84 PHE A C 1
ATOM 683 O O . PHE A 1 84 ? -4.891 -2.248 -34.031 1 96.06 84 PHE A O 1
ATOM 690 N N . ASP A 1 85 ? -3.191 -3.117 -32.938 1 96.75 85 ASP A N 1
ATOM 691 C CA . ASP A 1 85 ? -3.367 -4.426 -33.562 1 96.75 85 ASP A CA 1
ATOM 692 C C . ASP A 1 85 ? -4.715 -5.035 -33.188 1 96.75 85 ASP A C 1
ATOM 694 O O . ASP A 1 85 ? -4.914 -5.457 -32.031 1 96.75 85 ASP A O 1
ATOM 698 N N . PRO A 1 86 ? -5.609 -5.145 -34.094 1 94.31 86 PRO A N 1
ATOM 699 C CA . PRO A 1 86 ? -6.961 -5.613 -33.781 1 94.31 86 PRO A CA 1
ATOM 700 C C . PRO A 1 86 ? -7.004 -7.09 -33.375 1 94.31 86 PRO A C 1
ATOM 702 O O . PRO A 1 86 ? -7.941 -7.531 -32.719 1 94.31 86 PRO A O 1
ATOM 705 N N . ASP A 1 87 ? -5.996 -7.832 -33.719 1 94.56 87 ASP A N 1
ATOM 706 C CA . ASP A 1 87 ? -5.98 -9.266 -33.469 1 94.56 87 ASP A CA 1
ATOM 707 C C . ASP A 1 87 ? -5.184 -9.594 -32.219 1 94.56 87 ASP A C 1
ATOM 709 O O . ASP A 1 87 ? -5.086 -10.75 -31.812 1 94.56 87 ASP A O 1
ATOM 713 N N . SER A 1 88 ? -4.703 -8.602 -31.547 1 94.5 88 SER A N 1
ATOM 714 C CA . SER A 1 88 ? -3.846 -8.812 -30.391 1 94.5 88 SER A CA 1
ATOM 715 C C . SER A 1 88 ? -4.672 -9 -29.125 1 94.5 88 SER A C 1
ATOM 717 O O . SER A 1 88 ? -5.469 -8.133 -28.75 1 94.5 88 SER A O 1
ATOM 719 N N . LEU A 1 89 ? -4.402 -10.078 -28.438 1 91.75 89 LEU A N 1
ATOM 720 C CA . LEU A 1 89 ? -5.027 -10.32 -27.141 1 91.75 89 LEU A CA 1
ATOM 721 C C . LEU A 1 89 ? -4.496 -9.359 -26.094 1 91.75 89 LEU A C 1
ATOM 723 O O . LEU A 1 89 ? -5.207 -9.016 -25.141 1 91.75 89 LEU A O 1
ATOM 727 N N . ILE A 1 90 ? -3.305 -8.914 -26.344 1 94.81 90 ILE A N 1
ATOM 728 C CA . ILE A 1 90 ? -2.703 -7.945 -25.422 1 94.81 90 ILE A CA 1
ATOM 729 C C . ILE A 1 90 ? -3.453 -6.617 -25.516 1 94.81 90 ILE A C 1
ATOM 731 O O . ILE A 1 90 ? -3.725 -5.984 -24.5 1 94.81 90 ILE A O 1
ATOM 735 N N . ARG A 1 91 ? -3.848 -6.258 -26.656 1 95.94 91 ARG A N 1
ATOM 736 C CA . ARG A 1 91 ? -4.602 -5.02 -26.859 1 95.94 91 ARG A CA 1
ATOM 737 C C . ARG A 1 91 ? -5.969 -5.105 -26.188 1 95.94 91 ARG A C 1
ATOM 739 O O . ARG A 1 91 ? -6.371 -4.191 -25.469 1 95.94 91 ARG A O 1
ATOM 746 N N . THR A 1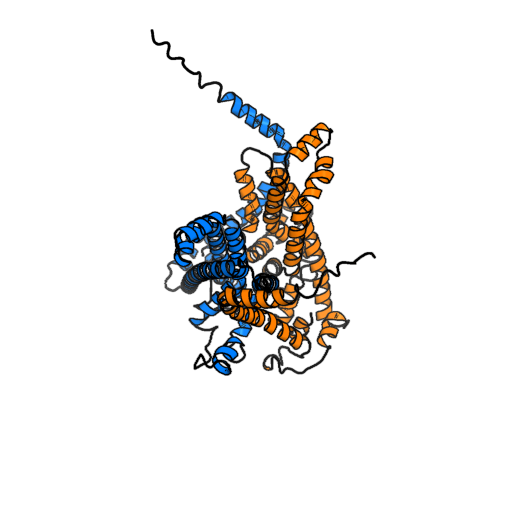 92 ? -6.664 -6.18 -26.438 1 95.88 92 THR A N 1
ATOM 747 C CA . THR A 1 92 ? -8 -6.332 -25.875 1 95.88 92 THR A CA 1
ATOM 748 C C . THR A 1 92 ? -7.961 -6.273 -24.344 1 95.88 92 THR A C 1
ATOM 750 O O . THR A 1 92 ? -8.758 -5.566 -23.734 1 95.88 92 THR A O 1
ATOM 753 N N . GLY A 1 93 ? -7.035 -6.988 -23.797 1 96.12 93 GLY A N 1
ATOM 754 C CA . GLY A 1 93 ? -6.883 -6.957 -22.359 1 96.12 93 GLY A CA 1
ATOM 755 C C . GLY A 1 93 ? -6.527 -5.582 -21.828 1 96.12 93 GLY A C 1
ATOM 756 O O . GLY A 1 93 ? -7.047 -5.156 -20.781 1 96.12 93 GLY A O 1
ATOM 757 N N . PHE A 1 94 ? -5.66 -4.953 -22.578 1 97 94 PHE A N 1
ATOM 758 C CA . PHE A 1 94 ? -5.207 -3.629 -22.172 1 97 94 PHE A CA 1
ATOM 759 C C . PHE A 1 94 ? -6.359 -2.631 -22.188 1 97 94 PHE A C 1
ATOM 761 O O . PHE A 1 94 ? -6.539 -1.858 -21.25 1 97 94 PHE A O 1
ATOM 768 N N . LEU A 1 95 ? -7.133 -2.65 -23.172 1 97.31 95 LEU A N 1
ATOM 769 C CA . LEU A 1 95 ? -8.242 -1.715 -23.312 1 97.31 95 LEU A CA 1
ATOM 770 C C . LEU A 1 95 ? -9.312 -1.983 -22.266 1 97.31 95 LEU A C 1
ATOM 772 O O . LEU A 1 95 ? -9.914 -1.048 -21.734 1 97.31 95 LEU A O 1
ATOM 776 N N . ASN A 1 96 ? -9.57 -3.248 -22 1 97.38 96 ASN A N 1
ATOM 777 C CA . ASN A 1 96 ? -10.477 -3.586 -20.906 1 97.38 96 ASN A CA 1
ATOM 778 C C . ASN A 1 96 ? -9.969 -3.053 -19.562 1 97.38 96 ASN A C 1
ATOM 780 O O . ASN A 1 96 ? -10.734 -2.477 -18.797 1 97.38 96 ASN A O 1
ATOM 784 N N . ALA A 1 97 ? -8.703 -3.236 -19.328 1 97.81 97 ALA A N 1
ATOM 785 C CA . ALA A 1 97 ? -8.094 -2.775 -18.078 1 97.81 97 ALA A CA 1
ATOM 786 C C . ALA A 1 97 ? -8.141 -1.254 -17.969 1 97.81 97 ALA A C 1
ATOM 788 O O . ALA A 1 97 ? -8.352 -0.705 -16.891 1 97.81 97 ALA A O 1
ATOM 789 N N . LEU A 1 98 ? -7.938 -0.587 -19.109 1 97.81 98 LEU A N 1
ATOM 790 C CA . LEU A 1 98 ? -8.016 0.869 -19.156 1 97.81 98 LEU A CA 1
ATOM 791 C C . LEU A 1 98 ? -9.422 1.351 -18.812 1 97.81 98 LEU A C 1
ATOM 793 O O . LEU A 1 98 ? -9.586 2.277 -18.016 1 97.81 98 LEU A O 1
ATOM 797 N N . ARG A 1 99 ? -10.367 0.729 -19.391 1 98.25 99 ARG A N 1
ATOM 798 C CA . ARG A 1 99 ? -11.766 1.036 -19.109 1 98.25 99 ARG A CA 1
ATOM 799 C C . ARG A 1 99 ? -12.086 0.835 -17.625 1 98.25 99 ARG A C 1
ATOM 801 O O . ARG A 1 99 ? -12.625 1.729 -16.984 1 98.25 99 ARG A O 1
ATOM 808 N N . ASN A 1 100 ? -11.734 -0.31 -17.156 1 98.56 100 ASN A N 1
ATOM 809 C CA . ASN A 1 100 ? -12.016 -0.637 -15.766 1 98.56 100 ASN A CA 1
ATOM 810 C C . ASN A 1 100 ? -11.312 0.328 -14.812 1 98.56 100 ASN A C 1
ATOM 812 O O . ASN A 1 100 ? -11.891 0.735 -13.805 1 98.56 100 ASN A O 1
ATOM 816 N N . THR A 1 101 ? -10.086 0.696 -15.117 1 98.5 101 THR A N 1
ATOM 817 C CA . THR A 1 101 ? -9.328 1.617 -14.281 1 98.5 101 THR A CA 1
ATOM 818 C C . THR A 1 101 ? -9.992 2.992 -14.25 1 98.5 101 THR A C 1
ATOM 820 O O . THR A 1 101 ? -10.055 3.631 -13.195 1 98.5 101 THR A O 1
ATOM 823 N N . ALA A 1 102 ? -10.453 3.424 -15.391 1 98.5 102 ALA A N 1
ATOM 824 C CA . ALA A 1 102 ? -11.141 4.711 -15.461 1 98.5 102 ALA A CA 1
ATOM 825 C C . ALA A 1 102 ? -12.406 4.703 -14.602 1 98.5 102 ALA A C 1
ATOM 827 O O . ALA A 1 102 ? -12.609 5.602 -13.781 1 98.5 102 ALA A O 1
ATOM 828 N N . ILE A 1 103 ? -13.219 3.711 -14.742 1 98.69 103 ILE A N 1
ATOM 829 C CA . ILE A 1 103 ? -14.453 3.59 -13.977 1 98.69 103 ILE A CA 1
ATOM 830 C C . ILE A 1 103 ? -14.133 3.477 -12.492 1 98.69 103 ILE A C 1
ATOM 832 O O . ILE A 1 103 ? -14.695 4.207 -11.672 1 98.69 103 ILE A O 1
ATOM 836 N N . TYR A 1 104 ? -13.234 2.598 -12.188 1 98.56 104 TYR A N 1
ATOM 837 C CA . TYR A 1 104 ? -12.781 2.342 -10.82 1 98.56 104 TYR A CA 1
ATOM 838 C C . TYR A 1 104 ? -12.297 3.625 -10.156 1 98.56 104 TYR A C 1
ATOM 840 O O . TYR A 1 104 ? -12.734 3.965 -9.062 1 98.56 104 TYR A O 1
ATOM 848 N N . THR A 1 105 ? -11.414 4.32 -10.828 1 98.5 105 THR A N 1
ATOM 849 C CA . THR A 1 105 ? -10.797 5.52 -10.289 1 98.5 105 THR A CA 1
ATOM 850 C C . THR A 1 105 ? -11.836 6.613 -10.055 1 98.5 105 THR A C 1
ATOM 852 O O . THR A 1 105 ? -11.875 7.219 -8.984 1 98.5 105 THR A O 1
ATOM 855 N N . ILE A 1 106 ? -12.656 6.832 -10.984 1 98.12 106 ILE A N 1
ATOM 856 C CA . ILE A 1 106 ? -13.648 7.902 -10.898 1 98.12 106 ILE A CA 1
ATOM 857 C C . ILE A 1 106 ? -14.68 7.57 -9.82 1 98.12 106 ILE A C 1
ATOM 859 O O . ILE A 1 106 ? -14.961 8.398 -8.945 1 98.12 106 ILE A O 1
ATOM 863 N N . VAL A 1 107 ? -15.18 6.395 -9.828 1 98.38 107 VAL A N 1
ATOM 864 C CA . VAL A 1 107 ? -16.25 6.016 -8.898 1 98.38 107 VAL A CA 1
ATOM 865 C C . VAL A 1 107 ? -15.695 5.969 -7.477 1 98.38 107 VAL A C 1
ATOM 867 O O . VAL A 1 107 ? -16.297 6.512 -6.551 1 98.38 107 VAL A O 1
ATOM 870 N N . VAL A 1 108 ? -14.555 5.336 -7.273 1 98.25 108 VAL A N 1
ATOM 871 C CA . VAL A 1 108 ? -13.984 5.215 -5.934 1 98.25 108 VAL A CA 1
ATOM 872 C C . VAL A 1 108 ? -13.648 6.598 -5.391 1 98.25 108 VAL A C 1
ATOM 874 O O . VAL A 1 108 ? -13.953 6.91 -4.238 1 98.25 108 VAL A O 1
ATOM 877 N N . THR A 1 109 ? -12.984 7.398 -6.234 1 96.94 109 THR A N 1
ATOM 878 C CA . THR A 1 109 ? -12.578 8.727 -5.793 1 96.94 109 THR A CA 1
ATOM 879 C C . THR A 1 109 ? -13.789 9.555 -5.383 1 96.94 109 THR A C 1
ATOM 881 O O . THR A 1 109 ? -13.836 10.094 -4.273 1 96.94 109 THR A O 1
ATOM 884 N N . PHE A 1 110 ? -14.781 9.602 -6.152 1 96.25 110 PHE A N 1
ATOM 885 C CA . PHE A 1 110 ? -15.93 10.461 -5.895 1 96.25 110 PHE A CA 1
ATOM 886 C C . PHE A 1 110 ? -16.797 9.891 -4.773 1 96.25 110 PHE A C 1
ATOM 888 O O . PHE A 1 110 ? -17.297 10.633 -3.936 1 96.25 110 PHE A O 1
ATOM 895 N N . ALA A 1 111 ? -16.984 8.633 -4.785 1 96.88 111 ALA A N 1
ATOM 896 C CA . ALA A 1 111 ? -17.797 8.023 -3.734 1 96.88 111 ALA A CA 1
ATOM 897 C C . ALA A 1 111 ? -17.125 8.172 -2.371 1 96.88 111 ALA A C 1
ATOM 899 O O . ALA A 1 111 ? -17.781 8.461 -1.373 1 96.88 111 ALA A O 1
ATOM 900 N N . THR A 1 112 ? -15.852 7.91 -2.301 1 95.19 112 THR A N 1
ATOM 901 C CA . THR A 1 112 ? -15.125 8.047 -1.044 1 95.19 112 THR A CA 1
ATOM 902 C C . THR A 1 112 ? -15.188 9.492 -0.542 1 95.19 112 THR A C 1
ATOM 904 O O . THR A 1 112 ? -15.344 9.727 0.657 1 95.19 112 THR A O 1
ATOM 907 N N . PHE A 1 113 ? -15.07 10.359 -1.472 1 93 113 PHE A N 1
ATOM 908 C CA . PHE A 1 113 ? -15.141 11.773 -1.12 1 93 113 PHE A CA 1
ATOM 909 C C . PHE A 1 113 ? -16.531 12.133 -0.619 1 93 113 PHE A C 1
ATOM 911 O O . PHE A 1 113 ? -16.672 12.766 0.43 1 93 113 PHE A O 1
ATOM 918 N N . ALA A 1 114 ? -17.531 11.797 -1.353 1 94.06 114 ALA A N 1
ATOM 919 C CA . ALA A 1 114 ? -18.906 12.109 -0.997 1 94.06 114 ALA A CA 1
ATOM 920 C C . ALA A 1 114 ? -19.281 11.5 0.352 1 94.06 114 ALA A C 1
ATOM 922 O O . ALA A 1 114 ? -19.812 12.195 1.23 1 94.06 114 ALA A O 1
ATOM 923 N N . LEU A 1 115 ? -18.984 10.297 0.512 1 93.19 115 LEU A N 1
ATOM 924 C CA . LEU A 1 115 ? -19.297 9.625 1.766 1 93.19 115 LEU A CA 1
ATOM 925 C C . LEU A 1 115 ? -18.422 10.148 2.9 1 93.19 115 LEU A C 1
ATOM 927 O O . LEU A 1 115 ? -18.859 10.219 4.051 1 93.19 115 LEU A O 1
ATOM 931 N N . GLY A 1 116 ? -17.172 10.469 2.559 1 92.12 116 GLY A N 1
ATOM 932 C CA . GLY A 1 116 ? -16.266 11.031 3.553 1 92.12 116 GLY A CA 1
ATOM 933 C C . GLY A 1 116 ? -16.766 12.336 4.141 1 92.12 116 GLY A C 1
ATOM 934 O O . GLY A 1 116 ? -16.688 12.547 5.352 1 92.12 116 GLY A O 1
ATOM 935 N N . ILE A 1 117 ? -17.25 13.195 3.291 1 92 117 ILE A N 1
ATOM 936 C CA . ILE A 1 117 ? -17.75 14.484 3.76 1 92 117 ILE A CA 1
ATOM 937 C C . ILE A 1 117 ? -19 14.273 4.609 1 92 117 ILE A C 1
ATOM 939 O O . ILE A 1 117 ? -19.188 14.938 5.629 1 92 117 ILE A O 1
ATOM 943 N N . ILE A 1 118 ? -19.891 13.367 4.168 1 91.12 118 ILE A N 1
ATOM 944 C CA . ILE A 1 118 ? -21.109 13.062 4.914 1 91.12 118 ILE A CA 1
ATOM 945 C C . ILE A 1 118 ? -20.75 12.547 6.305 1 91.12 118 ILE A C 1
ATOM 947 O O . ILE A 1 118 ? -21.266 13.031 7.309 1 91.12 118 ILE A O 1
ATOM 951 N N . LEU A 1 119 ? -19.828 11.648 6.383 1 90.5 119 LEU A N 1
ATOM 952 C CA . LEU A 1 119 ? -19.422 11.086 7.668 1 90.5 119 LEU A CA 1
ATOM 953 C C . LEU A 1 119 ? -18.734 12.141 8.531 1 90.5 119 LEU A C 1
ATOM 955 O O . LEU A 1 119 ? -18.938 12.18 9.75 1 90.5 119 LEU A O 1
ATOM 959 N N . ALA A 1 120 ? -17.922 12.938 7.867 1 90.56 120 ALA A N 1
ATOM 960 C CA . ALA A 1 120 ? -17.234 14.008 8.594 1 90.56 120 ALA A CA 1
ATOM 961 C C . ALA A 1 120 ? -18.25 14.961 9.234 1 90.56 120 ALA A C 1
ATOM 963 O O . ALA A 1 120 ? -18.078 15.352 10.398 1 90.56 120 ALA A O 1
ATOM 964 N N . MET A 1 121 ? -19.25 15.352 8.523 1 88.44 121 MET A N 1
ATOM 965 C CA . MET A 1 121 ? -20.266 16.266 9.031 1 88.44 121 MET A CA 1
ATOM 966 C C . MET A 1 121 ? -21.031 15.641 10.195 1 88.44 121 MET A C 1
ATOM 968 O O . MET A 1 121 ? -21.375 16.328 11.156 1 88.44 121 MET A O 1
ATOM 972 N N . LEU A 1 122 ? -21.281 14.359 10.086 1 87.44 122 LEU A N 1
ATOM 973 C CA . LEU A 1 122 ? -22.016 13.656 11.133 1 87.44 122 LEU A CA 1
ATOM 974 C C . LEU A 1 122 ? -21.172 13.539 12.406 1 87.44 122 LEU A C 1
ATOM 976 O O . LEU A 1 122 ? -21.672 13.742 13.508 1 87.44 122 LEU A O 1
ATOM 980 N N . VAL A 1 123 ? -19.906 13.281 12.242 1 88.12 123 VAL A N 1
ATOM 981 C CA . VAL A 1 123 ? -19.078 13.039 13.414 1 88.12 123 VAL A CA 1
ATOM 982 C C . VAL A 1 123 ? -18.562 14.367 13.961 1 88.12 123 VAL A C 1
ATOM 984 O O . VAL A 1 123 ? -17.984 14.422 15.047 1 88.12 123 VAL A O 1
ATOM 987 N N . ASN A 1 124 ? -18.672 15.375 13.141 1 85.62 124 ASN A N 1
ATOM 988 C CA . ASN A 1 124 ? -18.312 16.703 13.609 1 85.62 124 ASN A CA 1
ATOM 989 C C . ASN A 1 124 ? -19.25 17.188 14.711 1 85.62 124 ASN A C 1
ATOM 991 O O . ASN A 1 124 ? -18.922 18.109 15.461 1 85.62 124 ASN A O 1
ATOM 995 N N . ARG A 1 125 ? -20.375 16.594 14.766 1 81.5 125 ARG A N 1
ATOM 996 C CA . ARG A 1 125 ? -21.344 16.938 15.797 1 81.5 125 ARG A CA 1
ATOM 997 C C . ARG A 1 125 ? -20.953 16.344 17.141 1 81.5 125 ARG A C 1
ATOM 999 O O . ARG A 1 125 ? -20.172 15.383 17.203 1 81.5 125 ARG A O 1
ATOM 1006 N N . GLU A 1 126 ? -21.422 17.031 18.172 1 81.5 126 GLU A N 1
ATOM 1007 C CA . GLU A 1 126 ? -21.172 16.516 19.516 1 81.5 126 GLU A CA 1
ATOM 1008 C C . GLU A 1 126 ? -22.266 15.539 19.953 1 81.5 126 GLU A C 1
ATOM 1010 O O . GLU A 1 126 ? -23.453 15.844 19.844 1 81.5 126 GLU A O 1
ATOM 1015 N N . PHE A 1 127 ? -21.953 14.281 20.172 1 81.25 127 PHE A N 1
ATOM 1016 C CA . PHE A 1 127 ? -22.906 13.297 20.672 1 81.25 127 PHE A CA 1
ATOM 1017 C C . PHE A 1 127 ? -22.188 12.266 21.547 1 81.25 127 PHE A C 1
ATOM 1019 O O . PHE A 1 127 ? -20.969 12.156 21.516 1 81.25 127 PHE A O 1
ATOM 1026 N N . LYS A 1 128 ? -22.969 11.633 22.375 1 82.12 128 LYS A N 1
ATOM 1027 C CA . LYS A 1 128 ? -22.422 10.609 23.25 1 82.12 128 LYS A CA 1
ATOM 1028 C C . LYS A 1 128 ? -21.891 9.422 22.469 1 82.12 128 LYS A C 1
ATOM 1030 O O . LYS A 1 128 ? -22.547 8.938 21.547 1 82.12 128 LYS A O 1
ATOM 1035 N N . GLY A 1 129 ? -20.703 8.945 22.75 1 83.31 129 GLY A N 1
ATOM 1036 C CA . GLY A 1 129 ? -20.094 7.805 22.078 1 83.31 129 GLY A CA 1
ATOM 1037 C C . GLY A 1 129 ? -19.328 8.188 20.828 1 83.31 129 GLY A C 1
ATOM 1038 O O . GLY A 1 129 ? -18.969 7.32 20.016 1 83.31 129 GLY A O 1
ATOM 1039 N N . ARG A 1 130 ? -19.172 9.461 20.641 1 83.56 130 ARG A N 1
ATOM 1040 C CA . ARG A 1 130 ? -18.484 9.977 19.453 1 83.56 130 ARG A CA 1
ATOM 1041 C C . ARG A 1 130 ? -17.094 9.367 19.312 1 83.56 130 ARG A C 1
ATOM 1043 O O . ARG A 1 130 ? -16.672 9.039 18.203 1 83.56 130 ARG A O 1
ATOM 1050 N N . GLY A 1 131 ? -16.484 9.164 20.422 1 84.12 131 GLY A N 1
ATOM 1051 C CA . GLY A 1 131 ? -15.156 8.562 20.391 1 84.12 131 GLY A CA 1
ATOM 1052 C C . GLY A 1 131 ? -15.156 7.145 19.859 1 84.12 131 GLY A C 1
ATOM 1053 O O . GLY A 1 131 ? -14.297 6.789 19.047 1 84.12 131 GLY A O 1
ATOM 1054 N N . ILE A 1 132 ? -16.094 6.395 20.234 1 84.19 132 ILE A N 1
ATOM 1055 C CA . ILE A 1 132 ? -16.203 5.008 19.797 1 84.19 132 ILE A CA 1
ATOM 1056 C C . ILE A 1 132 ? -16.531 4.953 18.312 1 84.19 132 ILE A C 1
ATOM 1058 O O . ILE A 1 132 ? -15.961 4.152 17.562 1 84.19 132 ILE A O 1
ATOM 1062 N N . VAL A 1 133 ? -17.406 5.848 17.891 1 83.44 133 VAL A N 1
ATOM 1063 C CA . VAL A 1 133 ? -17.828 5.871 16.5 1 83.44 133 VAL A CA 1
ATOM 1064 C C . VAL A 1 133 ? -16.641 6.301 15.617 1 83.44 133 VAL A C 1
ATOM 1066 O O . VAL A 1 133 ? -16.375 5.684 14.586 1 83.44 133 VAL A O 1
ATOM 1069 N N . ARG A 1 134 ? -15.938 7.242 16.062 1 83.31 134 ARG A N 1
ATOM 1070 C CA . ARG A 1 134 ? -14.781 7.727 15.312 1 83.31 134 ARG A CA 1
ATOM 1071 C C . ARG A 1 134 ? -13.719 6.641 15.188 1 83.31 134 ARG A C 1
ATOM 1073 O O . ARG A 1 134 ? -13.141 6.449 14.117 1 83.31 134 ARG A O 1
ATOM 1080 N N . THR A 1 135 ? -13.531 5.898 16.203 1 82.5 135 THR A N 1
ATOM 1081 C CA . THR A 1 135 ? -12.539 4.832 16.188 1 82.5 135 THR A CA 1
ATOM 1082 C C . THR A 1 135 ? -12.953 3.709 15.25 1 82.5 135 THR A C 1
ATOM 1084 O O . THR A 1 135 ? -12.141 3.207 14.469 1 82.5 135 THR A O 1
ATOM 1087 N N . ALA A 1 136 ? -14.18 3.373 15.32 1 84.62 136 ALA A N 1
ATOM 1088 C CA . ALA A 1 136 ? -14.703 2.314 14.461 1 84.62 136 ALA A CA 1
ATOM 1089 C C . ALA A 1 136 ? -14.602 2.703 12.984 1 84.62 136 ALA A C 1
ATOM 1091 O O . ALA A 1 136 ? -14.266 1.869 12.141 1 84.62 136 ALA A O 1
ATOM 1092 N N . LEU A 1 137 ? -14.844 3.959 12.75 1 86.44 137 LEU A N 1
ATOM 1093 C CA . LEU A 1 137 ? -14.844 4.434 11.375 1 86.44 137 LEU A CA 1
ATOM 1094 C C . LEU A 1 137 ? -13.422 4.547 10.836 1 86.44 137 LEU A C 1
ATOM 1096 O O . LEU A 1 137 ? -13.219 4.617 9.617 1 86.44 137 LEU A O 1
ATOM 1100 N N . LEU A 1 138 ? -12.438 4.504 11.703 1 85.62 138 LEU A N 1
ATOM 1101 C CA . LEU A 1 138 ? -11.039 4.605 11.297 1 85.62 138 LEU A CA 1
ATOM 1102 C C . LEU A 1 138 ? -10.445 3.225 11.031 1 85.62 138 LEU A C 1
ATOM 1104 O O . LEU A 1 138 ? -9.414 3.104 10.367 1 85.62 138 LEU A O 1
ATOM 1108 N N . MET A 1 139 ? -11.07 2.162 11.344 1 85.5 139 MET A N 1
ATOM 1109 C CA . MET A 1 139 ? -10.547 0.8 11.383 1 85.5 139 MET A CA 1
ATOM 1110 C C . MET A 1 139 ? -10.227 0.297 9.984 1 85.5 139 MET A C 1
ATOM 1112 O O . MET A 1 139 ? -9.227 -0.388 9.773 1 85.5 139 MET A O 1
ATOM 1116 N N . PRO A 1 140 ? -11.016 0.596 8.961 1 87.06 140 PRO A N 1
ATOM 1117 C CA . PRO A 1 140 ? -10.734 0.053 7.633 1 87.06 140 PRO A CA 1
ATOM 1118 C C . PRO A 1 140 ? -9.352 0.439 7.121 1 87.06 140 PRO A C 1
ATOM 1120 O O . PRO A 1 140 ? -8.695 -0.356 6.441 1 87.06 140 PRO A O 1
ATOM 1123 N N . TRP A 1 141 ? -8.93 1.562 7.508 1 84.94 141 TRP A N 1
ATOM 1124 C CA . TRP A 1 141 ? -7.66 2.072 6.996 1 84.94 141 TRP A CA 1
ATOM 1125 C C . TRP A 1 141 ? -6.484 1.283 7.562 1 84.94 141 TRP A C 1
ATOM 1127 O O . TRP A 1 141 ? -5.402 1.262 6.977 1 84.94 141 TRP A O 1
ATOM 1137 N N . VAL A 1 142 ? -6.695 0.663 8.703 1 81.5 142 VAL A N 1
ATOM 1138 C CA . VAL A 1 142 ? -5.629 -0.058 9.391 1 81.5 142 VAL A CA 1
ATOM 1139 C C . VAL A 1 142 ? -5.387 -1.4 8.703 1 81.5 142 VAL A C 1
ATOM 1141 O O . VAL A 1 142 ? -4.297 -1.972 8.805 1 81.5 142 VAL A O 1
ATOM 1144 N N . VAL A 1 143 ? -6.34 -1.922 8 1 86.19 143 VAL A N 1
ATOM 1145 C CA . VAL A 1 143 ? -6.211 -3.209 7.324 1 86.19 143 VAL A CA 1
ATOM 1146 C C . VAL A 1 143 ? -5.371 -3.045 6.059 1 86.19 143 VAL A C 1
ATOM 1148 O O . VAL A 1 143 ? -5.691 -2.227 5.195 1 86.19 143 VAL A O 1
ATOM 1151 N N . PRO A 1 144 ? -4.297 -3.826 5.957 1 86.62 144 PRO A N 1
ATOM 1152 C CA . PRO A 1 144 ? -3.502 -3.74 4.73 1 86.62 144 PRO A CA 1
ATOM 1153 C C . PRO A 1 144 ? -4.309 -4.074 3.479 1 86.62 144 PRO A C 1
ATOM 1155 O O . PRO A 1 144 ? -5.207 -4.918 3.523 1 86.62 144 PRO A O 1
ATOM 1158 N N . SER A 1 145 ? -3.963 -3.406 2.41 1 90.88 145 SER A N 1
ATOM 1159 C CA . SER A 1 145 ? -4.766 -3.525 1.197 1 90.88 145 SER A CA 1
ATOM 1160 C C . SER A 1 145 ? -4.762 -4.957 0.674 1 90.88 145 SER A C 1
ATOM 1162 O O . SER A 1 145 ? -5.773 -5.434 0.149 1 90.88 145 SER A O 1
ATOM 1164 N N . TYR A 1 146 ? -3.646 -5.637 0.744 1 89.88 146 TYR A N 1
ATOM 1165 C CA . TYR A 1 146 ? -3.613 -7.012 0.265 1 89.88 146 TYR A CA 1
ATOM 1166 C C . TYR A 1 146 ? -4.547 -7.898 1.082 1 89.88 146 TYR A C 1
ATOM 1168 O O . TYR A 1 146 ? -5.191 -8.797 0.54 1 89.88 146 TYR A O 1
ATOM 1176 N N . VAL A 1 147 ? -4.656 -7.617 2.377 1 88.88 147 VAL A N 1
ATOM 1177 C CA . VAL A 1 147 ? -5.566 -8.367 3.238 1 88.88 147 VAL A CA 1
ATOM 1178 C C . VAL A 1 147 ? -7.012 -8.07 2.842 1 88.88 147 VAL A C 1
ATOM 1180 O O . VAL A 1 147 ? -7.855 -8.977 2.826 1 88.88 147 VAL A O 1
ATOM 1183 N N . VAL A 1 148 ? -7.227 -6.859 2.518 1 92.5 148 VAL A N 1
ATOM 1184 C CA . VAL A 1 148 ? -8.562 -6.477 2.072 1 92.5 148 VAL A CA 1
ATOM 1185 C C . VAL A 1 148 ? -8.953 -7.289 0.839 1 92.5 148 VAL A C 1
ATOM 1187 O O . VAL A 1 148 ? -10.07 -7.797 0.751 1 92.5 148 VAL A O 1
ATOM 1190 N N . GLY A 1 149 ? -8.039 -7.426 -0.051 1 94.12 149 GLY A N 1
ATOM 1191 C CA . GLY A 1 149 ? -8.305 -8.219 -1.243 1 94.12 149 GLY A CA 1
ATOM 1192 C C . GLY A 1 149 ? -8.672 -9.656 -0.935 1 94.12 149 GLY A C 1
ATOM 1193 O O . GLY A 1 149 ? -9.648 -10.18 -1.473 1 94.12 149 GLY A O 1
ATOM 1194 N N . ILE A 1 150 ? -7.988 -10.234 -0.057 1 89.5 150 ILE A N 1
ATOM 1195 C CA . ILE A 1 150 ? -8.203 -11.633 0.299 1 89.5 150 ILE A CA 1
ATOM 1196 C C . ILE A 1 150 ? -9.547 -11.789 1.003 1 89.5 150 ILE A C 1
ATOM 1198 O O . ILE A 1 150 ? -10.367 -12.625 0.611 1 89.5 150 ILE A O 1
ATOM 1202 N N . VAL A 1 151 ? -9.773 -10.977 1.99 1 88.81 151 VAL A N 1
ATOM 1203 C CA . VAL A 1 151 ? -10.961 -11.078 2.832 1 88.81 151 VAL A CA 1
ATOM 1204 C C . VAL A 1 151 ? -12.211 -10.844 1.993 1 88.81 151 VAL A C 1
ATOM 1206 O O . VAL A 1 151 ? -13.18 -11.609 2.066 1 88.81 151 VAL A O 1
ATOM 1209 N N . TRP A 1 152 ? -12.164 -9.836 1.186 1 93.31 152 TRP A N 1
ATOM 1210 C CA . TRP A 1 152 ? -13.344 -9.516 0.384 1 93.31 152 TRP A CA 1
ATOM 1211 C C . TRP A 1 152 ? -13.547 -10.555 -0.718 1 93.31 152 TRP A C 1
ATOM 1213 O O . TRP A 1 152 ? -14.672 -10.773 -1.174 1 93.31 152 TRP A O 1
ATOM 1223 N N . GLY A 1 153 ? -12.477 -11.195 -1.163 1 92.81 153 GLY A N 1
ATOM 1224 C CA . GLY A 1 153 ? -12.633 -12.336 -2.053 1 92.81 153 GLY A CA 1
ATOM 1225 C C . GLY A 1 153 ? -13.5 -13.438 -1.467 1 92.81 153 GLY A C 1
ATOM 1226 O O . GLY A 1 153 ? -14.336 -14.008 -2.166 1 92.81 153 GLY A O 1
ATOM 1227 N N . PHE A 1 154 ? -13.359 -13.633 -0.22 1 87.69 154 PHE A N 1
ATOM 1228 C CA . PHE A 1 154 ? -14.148 -14.641 0.476 1 87.69 154 PHE A CA 1
ATOM 1229 C C . PHE A 1 154 ? -15.57 -14.156 0.715 1 87.69 154 PHE A C 1
ATOM 1231 O O . PHE A 1 154 ? -16.531 -14.922 0.579 1 87.69 154 PHE A O 1
ATOM 1238 N N . LEU A 1 155 ? -15.703 -12.914 1.046 1 91.25 155 LEU A N 1
ATOM 1239 C CA . LEU A 1 155 ? -17.016 -12.352 1.314 1 91.25 155 LEU A CA 1
ATOM 1240 C C . LEU A 1 155 ? -17.891 -12.391 0.065 1 91.25 155 LEU A C 1
ATOM 1242 O O . LEU A 1 155 ? -19.109 -12.523 0.159 1 91.25 155 LEU A O 1
ATOM 1246 N N . TRP A 1 156 ? -17.25 -12.359 -1.105 1 94.81 156 TRP A N 1
ATOM 1247 C CA . TRP A 1 156 ? -17.953 -12.227 -2.371 1 94.81 156 TRP A CA 1
ATOM 1248 C C . TRP A 1 156 ? -18.344 -13.594 -2.924 1 94.81 156 TRP A C 1
ATOM 1250 O O . TRP A 1 156 ? -19.031 -13.688 -3.945 1 94.81 156 TRP A O 1
ATOM 1260 N N . ARG A 1 157 ? -17.906 -14.641 -2.305 1 92.5 157 ARG A N 1
ATOM 1261 C CA . ARG A 1 157 ? -18.203 -15.977 -2.82 1 92.5 157 ARG A CA 1
ATOM 1262 C C . ARG A 1 157 ? -19.703 -16.188 -2.945 1 92.5 157 ARG A C 1
ATOM 1264 O O . ARG A 1 157 ? -20.484 -15.719 -2.098 1 92.5 157 ARG A O 1
ATOM 1271 N N . GLN A 1 158 ? -20.031 -16.859 -3.971 1 93.81 158 GLN A N 1
ATOM 1272 C CA . GLN A 1 158 ? -21.453 -16.953 -4.316 1 93.81 158 GLN A CA 1
ATOM 1273 C C . GLN A 1 158 ? -22.234 -17.688 -3.238 1 93.81 158 GLN A C 1
ATOM 1275 O O . GLN A 1 158 ? -23.219 -17.172 -2.721 1 93.81 158 GLN A O 1
ATOM 1280 N N . ASP A 1 159 ? -21.781 -18.859 -2.838 1 89.44 159 ASP A N 1
ATOM 1281 C CA . ASP A 1 159 ? -22.578 -19.719 -1.976 1 89.44 159 ASP A CA 1
ATOM 1282 C C . ASP A 1 159 ? -22.25 -19.484 -0.503 1 89.44 159 ASP A C 1
ATOM 1284 O O . ASP A 1 159 ? -23.156 -19.359 0.329 1 89.44 159 ASP A O 1
ATOM 1288 N N . SER A 1 160 ? -21 -19.266 -0.205 1 85.56 160 SER A N 1
ATOM 1289 C CA . SER A 1 160 ? -20.594 -19.234 1.193 1 85.56 160 SER A CA 1
ATOM 1290 C C . SER A 1 160 ? -20.266 -17.828 1.645 1 85.56 160 SER A C 1
ATOM 1292 O O . SER A 1 160 ? -20.016 -17.578 2.828 1 85.56 160 SER A O 1
ATOM 1294 N N . GLY A 1 161 ? -20.281 -16.875 0.75 1 89.94 161 GLY A N 1
ATOM 1295 C CA . GLY A 1 161 ? -19.906 -15.516 1.104 1 89.94 161 GLY A CA 1
ATOM 1296 C C . GLY A 1 161 ? -20.953 -14.82 1.954 1 89.94 161 GLY A C 1
ATOM 1297 O O . GLY A 1 161 ? -22.156 -14.93 1.693 1 89.94 161 GLY A O 1
ATOM 1298 N N . LEU A 1 162 ? -20.531 -14.07 2.867 1 87.56 162 LEU A N 1
ATOM 1299 C CA . LEU A 1 162 ? -21.391 -13.406 3.836 1 87.56 162 LEU A CA 1
ATOM 1300 C C . LEU A 1 162 ? -22.297 -12.383 3.152 1 87.56 162 LEU A C 1
ATOM 1302 O O . LEU A 1 162 ? -23.438 -12.172 3.58 1 87.56 162 LEU A O 1
ATOM 1306 N N . ILE A 1 163 ? -21.844 -11.797 2.102 1 91.56 163 ILE A N 1
ATOM 1307 C CA . ILE A 1 163 ? -22.609 -10.75 1.438 1 91.56 163 ILE A CA 1
ATOM 1308 C C . ILE A 1 163 ? -23.875 -11.344 0.829 1 91.56 163 ILE A C 1
ATOM 1310 O O . ILE A 1 163 ? -24.969 -10.828 1.046 1 91.56 163 ILE A O 1
ATOM 1314 N N . ASN A 1 164 ? -23.672 -12.406 0.102 1 94.06 164 ASN A N 1
ATOM 1315 C CA . ASN A 1 164 ? -24.844 -13.07 -0.477 1 94.06 164 ASN A CA 1
ATOM 1316 C C . ASN A 1 164 ? -25.75 -13.664 0.603 1 94.06 164 ASN A C 1
ATOM 1318 O O . ASN A 1 164 ? -26.969 -13.688 0.456 1 94.06 164 ASN A O 1
ATOM 1322 N N . ILE A 1 165 ? -25.203 -14.141 1.699 1 90.38 165 ILE A N 1
ATOM 1323 C CA . ILE A 1 165 ? -25.984 -14.688 2.803 1 90.38 165 ILE A CA 1
ATOM 1324 C C . ILE A 1 165 ? -26.859 -13.594 3.404 1 90.38 165 ILE A C 1
ATOM 1326 O O . ILE A 1 165 ? -28.047 -13.797 3.623 1 90.38 165 ILE A O 1
ATOM 1330 N N . ILE A 1 166 ? -26.328 -12.492 3.6 1 88 166 ILE A N 1
ATOM 1331 C CA . ILE A 1 166 ? -27.078 -11.398 4.207 1 88 166 ILE A CA 1
ATOM 1332 C C . ILE A 1 166 ? -28.109 -10.867 3.223 1 88 166 ILE A C 1
ATOM 1334 O O . ILE A 1 166 ? -29.281 -10.711 3.572 1 88 166 ILE A O 1
ATOM 1338 N N . LEU A 1 167 ? -27.75 -10.633 1.966 1 92.56 167 LEU A N 1
ATOM 1339 C CA . LEU A 1 167 ? -28.609 -9.961 0.998 1 92.56 167 LEU A CA 1
ATOM 1340 C C . LEU A 1 167 ? -29.734 -10.891 0.531 1 92.56 167 LEU A C 1
ATOM 1342 O O . LEU A 1 167 ? -30.844 -10.445 0.283 1 92.56 167 LEU A O 1
ATOM 1346 N N . HIS A 1 168 ? -29.359 -12.141 0.331 1 94.19 168 HIS A N 1
ATOM 1347 C CA . HIS A 1 168 ? -30.328 -13.086 -0.215 1 94.19 168 HIS A CA 1
ATOM 1348 C C . HIS A 1 168 ? -30.984 -13.906 0.893 1 94.19 168 HIS A C 1
ATOM 1350 O O . HIS A 1 168 ? -32.219 -13.945 0.991 1 94.19 168 HIS A O 1
ATOM 1356 N N . ASP A 1 169 ? -30.266 -14.531 1.759 1 93.25 169 ASP A N 1
ATOM 1357 C CA . ASP A 1 169 ? -30.781 -15.508 2.711 1 93.25 169 ASP A CA 1
ATOM 1358 C C . ASP A 1 169 ? -31.438 -14.82 3.904 1 93.25 169 ASP A C 1
ATOM 1360 O O . ASP A 1 169 ? -32.469 -15.289 4.414 1 93.25 169 ASP A O 1
ATOM 1364 N N . ILE A 1 170 ? -30.922 -13.734 4.352 1 90.69 170 ILE A N 1
ATOM 1365 C CA . ILE A 1 170 ? -31.406 -13.125 5.59 1 90.69 170 ILE A CA 1
ATOM 1366 C C . ILE A 1 170 ? -32.375 -12 5.266 1 90.69 170 ILE A C 1
ATOM 1368 O O . ILE A 1 170 ? -33.531 -12.023 5.695 1 90.69 170 ILE A O 1
ATOM 1372 N N . LEU A 1 171 ? -31.938 -11.047 4.387 1 91.12 171 LEU A N 1
ATOM 1373 C CA . LEU A 1 171 ? -32.719 -9.844 4.156 1 91.12 171 LEU A CA 1
ATOM 1374 C C . LEU A 1 171 ? -33.656 -10.031 2.965 1 91.12 171 LEU A C 1
ATOM 1376 O O . LEU A 1 171 ? -34.594 -9.25 2.775 1 91.12 171 LEU A O 1
ATOM 1380 N N . HIS A 1 172 ? -33.406 -11.023 2.145 1 94.44 172 HIS A N 1
ATOM 1381 C CA . HIS A 1 172 ? -34.25 -11.359 0.988 1 94.44 172 HIS A CA 1
ATOM 1382 C C . HIS A 1 172 ? -34.375 -10.164 0.05 1 94.44 172 HIS A C 1
ATOM 1384 O O . HIS A 1 172 ? -35.469 -9.938 -0.501 1 94.44 172 HIS A O 1
ATOM 1390 N N . ILE A 1 173 ? -33.312 -9.461 -0.099 1 92.56 173 ILE A N 1
ATOM 1391 C CA . ILE A 1 173 ? -33.312 -8.289 -0.972 1 92.56 173 ILE A CA 1
ATOM 1392 C C . ILE A 1 173 ? -33.094 -8.727 -2.418 1 92.56 173 ILE A C 1
ATOM 1394 O O . ILE A 1 173 ? -33.625 -8.125 -3.346 1 92.56 173 ILE A O 1
ATOM 1398 N N . LEU A 1 174 ? -32.281 -9.766 -2.627 1 94.25 174 LEU A N 1
ATOM 1399 C CA . LEU A 1 174 ? -31.969 -10.266 -3.963 1 94.25 174 LEU A CA 1
ATOM 1400 C C . LEU A 1 174 ? -32.625 -11.625 -4.199 1 94.25 174 LEU A C 1
ATOM 1402 O O . LEU A 1 174 ? -32.625 -12.477 -3.312 1 94.25 174 LEU A O 1
ATOM 1406 N N . PRO A 1 175 ? -33.25 -11.727 -5.34 1 94.75 175 PRO A N 1
ATOM 1407 C CA . PRO A 1 175 ? -33.906 -12.992 -5.637 1 94.75 175 PRO A CA 1
ATOM 1408 C C . PRO A 1 175 ? -32.938 -14.156 -5.789 1 94.75 175 PRO A C 1
ATOM 1410 O O . PRO A 1 175 ? -33.312 -15.305 -5.523 1 94.75 175 PRO A O 1
ATOM 1413 N N . GLU A 1 176 ? -31.766 -13.883 -6.312 1 96.31 176 GLU A N 1
ATOM 1414 C CA . GLU A 1 176 ? -30.719 -14.898 -6.457 1 96.31 176 GLU A CA 1
ATOM 1415 C C . GLU A 1 176 ? -29.375 -14.383 -5.941 1 96.31 176 GLU A C 1
ATOM 1417 O O . GLU A 1 176 ? -29.203 -13.18 -5.758 1 96.31 176 GLU A O 1
ATOM 1422 N N . LYS A 1 177 ? -28.578 -15.344 -5.656 1 96.62 177 LYS A N 1
ATOM 1423 C CA . LYS A 1 177 ? -27.219 -15 -5.242 1 96.62 177 LYS A CA 1
ATOM 1424 C C . LYS A 1 177 ? -26.359 -14.648 -6.445 1 96.62 177 LYS A C 1
ATOM 1426 O O . LYS A 1 177 ? -26.031 -15.516 -7.262 1 96.62 177 LYS A O 1
ATOM 1431 N N . PRO A 1 178 ? -25.969 -13.492 -6.555 1 96.38 178 PRO A N 1
ATOM 1432 C CA . PRO A 1 178 ? -25.188 -13.094 -7.73 1 96.38 178 PRO A CA 1
ATOM 1433 C C . PRO A 1 178 ? -23.766 -13.641 -7.703 1 96.38 178 PRO A C 1
ATOM 1435 O O . PRO A 1 178 ? -23.234 -13.953 -6.633 1 96.38 178 PRO A O 1
ATOM 1438 N N . TYR A 1 179 ? -23.156 -13.758 -8.906 1 96.44 179 TYR A N 1
ATOM 1439 C CA . TYR A 1 179 ? -21.734 -14.008 -9.062 1 96.44 179 TYR A CA 1
ATOM 1440 C C . TYR A 1 179 ? -20.938 -12.703 -9.039 1 96.44 179 TYR A C 1
ATOM 1442 O O . TYR A 1 179 ? -20.688 -12.109 -10.086 1 96.44 179 TYR A O 1
ATOM 1450 N N . TRP A 1 180 ? -20.516 -12.336 -7.875 1 96.5 180 TRP A N 1
ATOM 1451 C CA . TRP A 1 180 ? -19.875 -11.039 -7.711 1 96.5 180 TRP A CA 1
ATOM 1452 C C . TRP A 1 180 ? -18.5 -11.023 -8.375 1 96.5 180 TRP A C 1
ATOM 1454 O O . TRP A 1 180 ? -18.031 -9.969 -8.812 1 96.5 180 TRP A O 1
ATOM 1464 N N . LEU A 1 181 ? -17.844 -12.172 -8.484 1 96.38 181 LEU A N 1
ATOM 1465 C CA . LEU A 1 181 ? -16.453 -12.242 -8.945 1 96.38 181 LEU A CA 1
ATOM 1466 C C . LEU A 1 181 ? -16.391 -12.641 -10.414 1 96.38 181 LEU A C 1
ATOM 1468 O O . LEU A 1 181 ? -15.32 -12.977 -10.922 1 96.38 181 LEU A O 1
ATOM 1472 N N . LEU A 1 182 ? -17.547 -12.617 -11.055 1 95.81 182 LEU A N 1
ATOM 1473 C CA . LEU A 1 182 ? -17.625 -12.977 -12.461 1 95.81 182 LEU A CA 1
ATOM 1474 C C . LEU A 1 182 ? -18.422 -11.938 -13.25 1 95.81 182 LEU A C 1
ATOM 1476 O O . LEU A 1 182 ? -19.375 -11.375 -12.727 1 95.81 182 LEU A O 1
ATOM 1480 N N . GLY A 1 183 ? -17.922 -11.766 -14.461 1 96.38 183 GLY A N 1
ATOM 1481 C CA . GLY A 1 183 ? -18.688 -10.898 -15.352 1 96.38 183 GLY A CA 1
ATOM 1482 C C . GLY A 1 183 ? -18.641 -9.438 -14.945 1 96.38 183 GLY A C 1
ATOM 1483 O O . GLY A 1 183 ? -17.641 -8.977 -14.383 1 96.38 183 GLY A O 1
ATOM 1484 N N . GLN A 1 184 ? -19.703 -8.727 -15.227 1 96.81 184 GLN A N 1
ATOM 1485 C CA . GLN A 1 184 ? -19.734 -7.285 -15.039 1 96.81 184 GLN A CA 1
ATOM 1486 C C . GLN A 1 184 ? -19.734 -6.922 -13.562 1 96.81 184 GLN A C 1
ATOM 1488 O O . GLN A 1 184 ? -19.297 -5.832 -13.18 1 96.81 184 GLN A O 1
ATOM 1493 N N . ASN A 1 185 ? -20.141 -7.84 -12.734 1 97.25 185 ASN A N 1
ATOM 1494 C CA . ASN A 1 185 ? -20.188 -7.574 -11.305 1 97.25 185 ASN A CA 1
ATOM 1495 C C . ASN A 1 185 ? -18.797 -7.406 -10.711 1 97.25 185 ASN A C 1
ATOM 1497 O O . ASN A 1 185 ? -18.641 -6.875 -9.609 1 97.25 185 ASN A O 1
ATOM 1501 N N . GLN A 1 186 ? -17.766 -7.836 -11.445 1 97.88 186 GLN A N 1
ATOM 1502 C CA . GLN A 1 186 ? -16.391 -7.777 -10.969 1 97.88 186 GLN A CA 1
ATOM 1503 C C . GLN A 1 186 ? -15.984 -6.34 -10.656 1 97.88 186 GLN A C 1
ATOM 1505 O O . GLN A 1 186 ? -15.219 -6.094 -9.727 1 97.88 186 GLN A O 1
ATOM 1510 N N . ILE A 1 187 ? -16.547 -5.426 -11.422 1 98.44 187 ILE A N 1
ATOM 1511 C CA . ILE A 1 187 ? -16.156 -4.031 -11.242 1 98.44 187 ILE A CA 1
ATOM 1512 C C . ILE A 1 187 ? -16.625 -3.535 -9.875 1 98.44 187 ILE A C 1
ATOM 1514 O O . ILE A 1 187 ? -15.906 -2.812 -9.188 1 98.44 187 ILE A O 1
ATOM 1518 N N . TRP A 1 188 ? -17.734 -3.939 -9.422 1 97.94 188 TRP A N 1
ATOM 1519 C CA . TRP A 1 188 ? -18.266 -3.533 -8.125 1 97.94 188 TRP A CA 1
ATOM 1520 C C . TRP A 1 188 ? -17.562 -4.281 -6.996 1 97.94 188 TRP A C 1
ATOM 1522 O O . TRP A 1 188 ? -17.375 -3.736 -5.906 1 97.94 188 TRP A O 1
ATOM 1532 N N . ALA A 1 189 ? -17.188 -5.5 -7.324 1 97.94 189 ALA A N 1
ATOM 1533 C CA . ALA A 1 189 ? -16.484 -6.316 -6.336 1 97.94 189 ALA A CA 1
ATOM 1534 C C . ALA A 1 189 ? -15.18 -5.656 -5.906 1 97.94 189 ALA A C 1
ATOM 1536 O O . ALA A 1 189 ? -14.734 -5.832 -4.773 1 97.94 189 ALA A O 1
ATOM 1537 N N . ILE A 1 190 ? -14.562 -4.891 -6.812 1 98.31 190 ILE A N 1
ATOM 1538 C CA . ILE A 1 190 ? -13.289 -4.273 -6.457 1 98.31 190 ILE A CA 1
ATOM 1539 C C . ILE A 1 190 ? -13.531 -2.834 -6 1 98.31 190 ILE A C 1
ATOM 1541 O O . ILE A 1 190 ? -12.789 -2.314 -5.16 1 98.31 190 ILE A O 1
ATOM 1545 N N . ILE A 1 191 ? -14.609 -2.18 -6.398 1 98.56 191 ILE A N 1
ATOM 1546 C CA . ILE A 1 191 ? -14.898 -0.784 -6.082 1 98.56 191 ILE A CA 1
ATOM 1547 C C . ILE A 1 191 ? -15.336 -0.668 -4.621 1 98.56 191 ILE A C 1
ATOM 1549 O O . ILE A 1 191 ? -14.836 0.185 -3.885 1 98.56 191 ILE A O 1
ATOM 1553 N N . LEU A 1 192 ? -16.125 -1.537 -4.164 1 96.75 192 LEU A N 1
ATOM 1554 C CA . LEU A 1 192 ? -16.766 -1.398 -2.859 1 96.75 192 LEU A CA 1
ATOM 1555 C C . LEU A 1 192 ? -15.742 -1.551 -1.734 1 96.75 192 LEU A C 1
ATOM 1557 O O . LEU A 1 192 ? -15.68 -0.713 -0.832 1 96.75 192 LEU A O 1
ATOM 1561 N N . PRO A 1 193 ? -14.93 -2.609 -1.787 1 95.75 193 PRO A N 1
ATOM 1562 C CA . PRO A 1 193 ? -13.938 -2.691 -0.712 1 95.75 193 PRO A CA 1
ATOM 1563 C C . PRO A 1 193 ? -12.938 -1.541 -0.743 1 95.75 193 PRO A C 1
ATOM 1565 O O . PRO A 1 193 ? -12.422 -1.136 0.304 1 95.75 193 PRO A O 1
ATOM 1568 N N . THR A 1 194 ? -12.664 -1.025 -1.914 1 97.25 194 THR A N 1
ATOM 1569 C CA . THR A 1 194 ? -11.742 0.102 -2.016 1 97.25 194 THR A CA 1
ATOM 1570 C C . THR A 1 194 ? -12.344 1.354 -1.386 1 97.25 194 THR A C 1
ATOM 1572 O O . THR A 1 194 ? -11.656 2.09 -0.674 1 97.25 194 THR A O 1
ATOM 1575 N N . ILE A 1 195 ? -13.578 1.577 -1.633 1 96.12 195 ILE A N 1
ATOM 1576 C CA . ILE A 1 195 ? -14.266 2.688 -0.988 1 96.12 195 ILE A CA 1
ATOM 1577 C C . ILE A 1 195 ? -14.25 2.498 0.527 1 96.12 195 ILE A C 1
ATOM 1579 O O . ILE A 1 195 ? -13.922 3.426 1.271 1 96.12 195 ILE A O 1
ATOM 1583 N N . TRP A 1 196 ? -14.578 1.294 0.923 1 93.19 196 TRP A N 1
ATOM 1584 C CA . TRP A 1 196 ? -14.609 0.954 2.342 1 93.19 196 TRP A CA 1
ATOM 1585 C C . TRP A 1 196 ? -13.281 1.276 3.01 1 93.19 196 TRP A C 1
ATOM 1587 O O . TRP A 1 196 ? -13.242 1.919 4.062 1 93.19 196 TRP A O 1
ATOM 1597 N N . ARG A 1 197 ? -12.195 0.923 2.377 1 93.06 197 ARG A N 1
ATOM 1598 C CA . ARG A 1 197 ? -10.867 1.104 2.955 1 93.06 197 ARG A CA 1
ATOM 1599 C C . ARG A 1 197 ? -10.453 2.572 2.926 1 93.06 197 ARG A C 1
ATOM 1601 O O . ARG A 1 197 ? -9.734 3.035 3.811 1 93.06 197 ARG A O 1
ATOM 1608 N N . GLY A 1 198 ? -10.938 3.281 1.953 1 91.81 198 GLY A N 1
ATOM 1609 C CA . GLY A 1 198 ? -10.5 4.652 1.742 1 91.81 198 GLY A CA 1
ATOM 1610 C C . GLY A 1 198 ? -11.328 5.664 2.518 1 91.81 198 GLY A C 1
ATOM 1611 O O . GLY A 1 198 ? -10.914 6.816 2.674 1 91.81 198 GLY A O 1
ATOM 1612 N N . LEU A 1 199 ? -12.367 5.289 3.094 1 91.81 199 LEU A N 1
ATOM 1613 C CA . LEU A 1 199 ? -13.336 6.191 3.711 1 91.81 199 LEU A CA 1
ATOM 1614 C C . LEU A 1 199 ? -12.727 6.91 4.906 1 91.81 199 LEU A C 1
ATOM 1616 O O . LEU A 1 199 ? -12.883 8.125 5.059 1 91.81 199 LEU A O 1
ATOM 1620 N N . PRO A 1 200 ? -12.023 6.223 5.77 1 89.25 200 PRO A N 1
ATOM 1621 C CA . PRO A 1 200 ? -11.508 6.875 6.977 1 89.25 200 PRO A CA 1
ATOM 1622 C C . PRO A 1 200 ? -10.602 8.062 6.664 1 89.25 200 PRO A C 1
ATOM 1624 O O . PRO A 1 200 ? -10.727 9.117 7.285 1 89.25 200 PRO A O 1
ATOM 1627 N N . LEU A 1 201 ? -9.727 7.914 5.719 1 86.31 201 LEU A N 1
ATOM 1628 C CA . LEU A 1 201 ? -8.828 9.008 5.375 1 86.31 201 LEU A CA 1
ATOM 1629 C C . LEU A 1 201 ? -9.602 10.211 4.848 1 86.31 201 LEU A C 1
ATOM 1631 O O . LEU A 1 201 ? -9.336 11.352 5.234 1 86.31 201 LEU A O 1
ATOM 1635 N N . SER A 1 202 ? -10.445 9.922 3.961 1 91 202 SER A N 1
ATOM 1636 C CA . SER A 1 202 ? -11.266 11.008 3.43 1 91 202 SER A CA 1
ATOM 1637 C C . SER A 1 202 ? -12.047 11.703 4.539 1 91 202 SER A C 1
ATOM 1639 O O . SER A 1 202 ? -12.117 12.93 4.586 1 91 202 SER A O 1
ATOM 1641 N N . MET A 1 203 ? -12.594 10.922 5.391 1 90.88 203 MET A N 1
ATOM 1642 C CA . MET A 1 203 ? -13.383 11.461 6.496 1 90.88 203 MET A CA 1
ATOM 1643 C C . MET A 1 203 ? -12.531 12.352 7.395 1 90.88 203 MET A C 1
ATOM 1645 O O . MET A 1 203 ? -12.938 13.461 7.746 1 90.88 203 MET A O 1
ATOM 1649 N N . ILE A 1 204 ? -11.422 11.914 7.742 1 87.19 204 ILE A N 1
ATOM 1650 C CA . ILE A 1 204 ? -10.562 12.641 8.664 1 87.19 204 ILE A CA 1
ATOM 1651 C C . ILE A 1 204 ? -10.094 13.945 8.023 1 87.19 204 ILE A C 1
ATOM 1653 O O . ILE A 1 204 ? -10.055 14.992 8.672 1 87.19 204 ILE A O 1
ATOM 1657 N N . LEU A 1 205 ? -9.711 13.859 6.824 1 85.94 205 LEU A N 1
ATOM 1658 C CA . LEU A 1 205 ? -9.281 15.062 6.117 1 85.94 205 LEU A CA 1
ATOM 1659 C C . LEU A 1 205 ? -10.414 16.078 6.035 1 85.94 205 LEU A C 1
ATOM 1661 O O . LEU A 1 205 ? -10.203 17.266 6.273 1 85.94 205 LEU A O 1
ATOM 1665 N N . MET A 1 206 ? -11.539 15.625 5.77 1 90.06 206 MET A N 1
ATOM 1666 C CA . MET A 1 206 ? -12.695 16.516 5.684 1 90.06 206 MET A CA 1
ATOM 1667 C C . MET A 1 206 ? -13.062 17.062 7.059 1 90.06 206 MET A C 1
ATOM 1669 O O . MET A 1 206 ? -13.461 18.219 7.184 1 90.06 206 MET A O 1
ATOM 1673 N N . LEU A 1 207 ? -13.008 16.203 8.008 1 89 207 LEU A N 1
ATOM 1674 C CA . LEU A 1 207 ? -13.289 16.641 9.375 1 89 207 LEU A CA 1
ATOM 1675 C C . LEU A 1 207 ? -12.336 17.75 9.805 1 89 207 LEU A C 1
ATOM 1677 O O . LEU A 1 207 ? -12.766 18.75 10.383 1 89 207 LEU A O 1
ATOM 1681 N N . ALA A 1 208 ? -11.094 17.547 9.531 1 83.06 208 ALA A N 1
ATOM 1682 C CA . ALA A 1 208 ? -10.102 18.578 9.836 1 83.06 208 ALA A CA 1
ATOM 1683 C C . ALA A 1 208 ? -10.422 19.875 9.109 1 83.06 208 ALA A C 1
ATOM 1685 O O . ALA A 1 208 ? -10.289 20.953 9.68 1 83.06 208 ALA A O 1
ATOM 1686 N N . GLY A 1 209 ? -10.789 19.719 7.867 1 86.12 209 GLY A N 1
ATOM 1687 C CA . GLY A 1 209 ? -11.203 20.891 7.113 1 86.12 209 GLY A CA 1
ATOM 1688 C C . GLY A 1 209 ? -12.422 21.594 7.703 1 86.12 209 GLY A C 1
ATOM 1689 O O . GLY A 1 209 ? -12.461 22.812 7.801 1 86.12 209 GLY A O 1
ATOM 1690 N N . LEU A 1 210 ? -13.359 20.859 8.102 1 90.12 210 LEU A N 1
ATOM 1691 C CA . LEU A 1 210 ? -14.578 21.406 8.703 1 90.12 210 LEU A CA 1
ATOM 1692 C C . LEU A 1 210 ? -14.266 22.156 9.992 1 90.12 210 LEU A C 1
ATOM 1694 O O . LEU A 1 210 ? -14.828 23.219 10.242 1 90.12 210 LEU A O 1
ATOM 1698 N N . GLN A 1 211 ? -13.422 21.594 10.68 1 88.38 211 GLN A N 1
ATOM 1699 C CA . GLN A 1 211 ? -13.07 22.156 11.977 1 88.38 211 GLN A CA 1
ATOM 1700 C C . GLN A 1 211 ? -12.258 23.438 11.812 1 88.38 211 GLN A C 1
ATOM 1702 O O . GLN A 1 211 ? -12.141 24.234 12.75 1 88.38 211 GLN A O 1
ATOM 1707 N N . SER A 1 212 ? -11.695 23.562 10.664 1 86.25 212 SER A N 1
ATOM 1708 C CA . SER A 1 212 ? -10.914 24.766 10.398 1 86.25 212 SER A CA 1
ATOM 1709 C C . SER A 1 212 ? -11.805 25.938 10 1 86.25 212 SER A C 1
ATOM 1711 O O . SER A 1 212 ? -11.359 27.094 9.977 1 86.25 212 SER A O 1
ATOM 1713 N N . ILE A 1 213 ? -13.055 25.688 9.734 1 89.94 213 ILE A N 1
ATOM 1714 C CA . ILE A 1 213 ? -13.992 26.719 9.336 1 89.94 213 ILE A CA 1
ATOM 1715 C C . ILE A 1 213 ? -14.539 27.422 10.578 1 89.94 213 ILE A C 1
ATOM 1717 O O . ILE A 1 213 ? -15.047 26.781 11.492 1 89.94 213 ILE A O 1
ATOM 1721 N N . SER A 1 214 ? -14.445 28.719 10.617 1 93.5 214 SER A N 1
ATOM 1722 C CA . SER A 1 214 ? -14.953 29.5 11.742 1 93.5 214 SER A CA 1
ATOM 1723 C C . SER A 1 214 ? -16.453 29.281 11.914 1 93.5 214 SER A C 1
ATOM 1725 O O . SER A 1 214 ? -17.219 29.359 10.953 1 93.5 214 SER A O 1
ATOM 1727 N N . PRO A 1 215 ? -16.844 29.062 13.125 1 91.5 215 PRO A N 1
ATOM 1728 C CA . PRO A 1 215 ? -18.266 28.922 13.391 1 91.5 215 PRO A CA 1
ATOM 1729 C C . PRO A 1 215 ? -19.062 30.172 13.055 1 91.5 215 PRO A C 1
ATOM 1731 O O . PRO A 1 215 ? -20.281 30.109 12.859 1 91.5 215 PRO A O 1
ATOM 1734 N N . ASP A 1 216 ? -18.344 31.219 12.914 1 94.12 216 ASP A N 1
ATOM 1735 C CA . ASP A 1 216 ? -18.984 32.5 12.633 1 94.12 216 ASP A CA 1
ATOM 1736 C C . ASP A 1 216 ? -19.734 32.469 11.305 1 94.12 216 ASP A C 1
ATOM 1738 O O . ASP A 1 216 ? -20.766 33.125 11.156 1 94.12 216 ASP A O 1
ATOM 1742 N N . TYR A 1 217 ? -19.188 31.75 10.406 1 93.38 217 TYR A N 1
ATOM 1743 C CA . TYR A 1 217 ? -19.844 31.641 9.102 1 93.38 217 TYR A CA 1
ATOM 1744 C C . TYR A 1 217 ? -21.219 31 9.227 1 93.38 217 TYR A C 1
ATOM 1746 O O . TYR A 1 217 ? -22.172 31.453 8.602 1 93.38 217 TYR A O 1
ATOM 1754 N N . TYR A 1 218 ? -21.344 30.094 10.062 1 91.69 218 TYR A N 1
ATOM 1755 C CA . TYR A 1 218 ? -22.594 29.359 10.203 1 91.69 218 TYR A CA 1
ATOM 1756 C C . TYR A 1 218 ? -23.594 30.125 11.062 1 91.69 218 TYR A C 1
ATOM 1758 O O . TYR A 1 218 ? -24.797 30.094 10.805 1 91.69 218 TYR A O 1
ATOM 1766 N N . GLU A 1 219 ? -23.109 30.797 12.078 1 93.31 219 GLU A N 1
ATOM 1767 C CA . GLU A 1 219 ? -23.953 31.641 12.914 1 93.31 219 GLU A CA 1
ATOM 1768 C C . GLU A 1 219 ? -24.594 32.75 12.086 1 93.31 219 GLU A C 1
ATOM 1770 O O . GLU A 1 219 ? -25.797 33.031 12.234 1 93.31 219 GLU A O 1
ATOM 1775 N N . ALA A 1 220 ? -23.766 33.375 11.273 1 96.31 220 ALA A N 1
ATOM 1776 C CA . ALA A 1 220 ? -24.266 34.406 10.398 1 96.31 220 ALA A CA 1
ATOM 1777 C C . ALA A 1 220 ? -25.328 33.875 9.438 1 96.31 220 ALA A C 1
ATOM 1779 O O . ALA A 1 220 ? -26.328 34.531 9.18 1 96.31 220 ALA A O 1
ATOM 1780 N N . ALA A 1 221 ? -25.109 32.719 8.953 1 94.81 221 ALA A N 1
ATOM 1781 C CA . ALA A 1 221 ? -26.047 32.094 8.031 1 94.81 221 ALA A CA 1
ATOM 1782 C C . ALA A 1 221 ? -2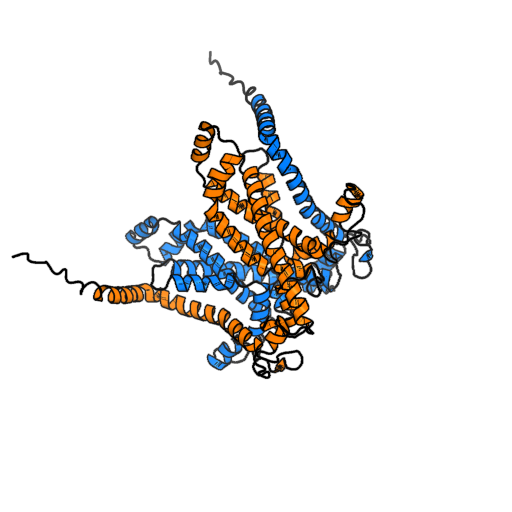7.359 31.766 8.742 1 94.81 221 ALA A C 1
ATOM 1784 O O . ALA A 1 221 ? -28.438 31.891 8.148 1 94.81 221 ALA A O 1
ATOM 1785 N N . ASP A 1 222 ? -27.234 31.344 9.961 1 93.12 222 ASP A N 1
ATOM 1786 C CA . ASP A 1 222 ? -28.422 31.047 10.758 1 93.12 222 ASP A CA 1
ATOM 1787 C C . ASP A 1 222 ? -29.266 32.312 10.961 1 93.12 222 ASP A C 1
ATOM 1789 O O . ASP A 1 222 ? -30.5 32.25 10.898 1 93.12 222 ASP A O 1
ATOM 1793 N N . ILE A 1 223 ? -28.578 33.344 11.188 1 95.81 223 ILE A N 1
ATOM 1794 C CA . ILE A 1 223 ? -29.266 34.625 11.375 1 95.81 223 ILE A CA 1
ATOM 1795 C C . ILE A 1 223 ? -30 35 10.094 1 95.81 223 ILE A C 1
ATOM 1797 O O . ILE A 1 223 ? -31.109 35.531 10.141 1 95.81 223 ILE A O 1
ATOM 1801 N N . ASP A 1 224 ? -29.484 34.688 8.961 1 96 224 ASP A N 1
ATOM 1802 C CA . ASP A 1 224 ? -30.078 35 7.66 1 96 224 ASP A CA 1
ATOM 1803 C C . ASP A 1 224 ? -31.156 33.969 7.297 1 96 224 ASP A C 1
ATOM 1805 O O . ASP A 1 224 ? -31.812 34.094 6.262 1 96 224 ASP A O 1
ATOM 1809 N N . GLY A 1 225 ? -31.328 33 8.094 1 94.88 225 GLY A N 1
ATOM 1810 C CA . GLY A 1 225 ? -32.375 32 7.891 1 94.88 225 GLY A CA 1
ATOM 1811 C C . GLY A 1 225 ? -31.984 30.906 6.926 1 94.88 225 GLY A C 1
ATOM 1812 O O . GLY A 1 225 ? -32.844 30.234 6.34 1 94.88 225 GLY A O 1
ATOM 1813 N N . ALA A 1 226 ? -30.703 30.766 6.758 1 94.25 226 ALA A N 1
ATOM 1814 C CA . ALA A 1 226 ? -30.234 29.734 5.832 1 94.25 226 ALA A CA 1
ATOM 1815 C C . ALA A 1 226 ? -30.469 28.344 6.395 1 94.25 226 ALA A C 1
ATOM 1817 O O . ALA A 1 226 ? -30.312 28.109 7.598 1 94.25 226 ALA A O 1
ATOM 1818 N N . ASN A 1 227 ? -30.875 27.406 5.449 1 93.5 227 ASN A N 1
ATOM 1819 C CA . ASN A 1 227 ? -31.047 26.031 5.875 1 93.5 227 ASN A CA 1
ATOM 1820 C C . ASN A 1 227 ? -29.766 25.219 5.691 1 93.5 227 ASN A C 1
ATOM 1822 O O . ASN A 1 227 ? -28.75 25.75 5.258 1 93.5 227 ASN A O 1
ATOM 1826 N N . GLY A 1 228 ? -29.812 23.953 6.059 1 90.5 228 GLY A N 1
ATOM 1827 C CA . GLY A 1 228 ? -28.641 23.094 6.035 1 90.5 228 GLY A CA 1
ATOM 1828 C C . GLY A 1 228 ? -28.062 22.906 4.641 1 90.5 228 GLY A C 1
ATOM 1829 O O . GLY A 1 228 ? -26.844 22.875 4.469 1 90.5 228 GLY A O 1
ATOM 1830 N N . TRP A 1 229 ? -28.906 22.812 3.742 1 92.94 229 TRP A N 1
ATOM 1831 C CA . TRP A 1 229 ? -28.484 22.625 2.357 1 92.94 229 TRP A CA 1
ATOM 1832 C C . TRP A 1 229 ? -27.812 23.891 1.813 1 92.94 229 TRP A C 1
ATOM 1834 O O . TRP A 1 229 ? -26.797 23.797 1.106 1 92.94 229 TRP A O 1
ATOM 1844 N N . GLN A 1 230 ? -28.359 25.031 2.172 1 94.38 230 GLN A N 1
ATOM 1845 C CA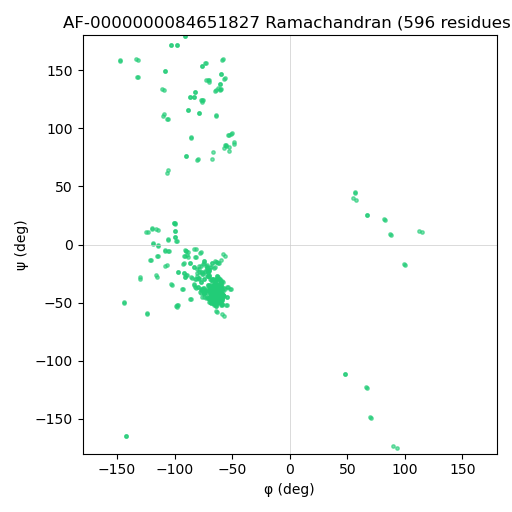 . GLN A 1 230 ? -27.781 26.312 1.767 1 94.38 230 GLN A CA 1
ATOM 1846 C C . GLN A 1 230 ? -26.422 26.516 2.414 1 94.38 230 GLN A C 1
ATOM 1848 O O . GLN A 1 230 ? -25.469 26.969 1.756 1 94.38 230 GLN A O 1
ATOM 1853 N N . LYS A 1 231 ? -26.375 26.156 3.664 1 95 231 LYS A N 1
ATOM 1854 C CA . LYS A 1 231 ? -25.109 26.297 4.379 1 95 231 LYS A CA 1
ATOM 1855 C C . LYS A 1 231 ? -24.047 25.375 3.787 1 95 231 LYS A C 1
ATOM 1857 O O . LYS A 1 231 ? -22.875 25.766 3.678 1 95 231 LYS A O 1
ATOM 1862 N N . PHE A 1 232 ? -24.5 24.172 3.406 1 93.75 232 PHE A N 1
ATOM 1863 C CA . PHE A 1 232 ? -23.547 23.234 2.828 1 93.75 232 PHE A CA 1
ATOM 1864 C C . PHE A 1 232 ? -22.984 23.766 1.515 1 93.75 232 PHE A C 1
ATOM 1866 O O . PHE A 1 232 ? -21.781 23.828 1.332 1 93.75 232 PHE A O 1
ATOM 1873 N N . TRP A 1 233 ? -23.781 24.219 0.583 1 94.81 233 TRP A N 1
ATOM 1874 C CA . TRP A 1 233 ? -23.375 24.578 -0.775 1 94.81 233 TRP A CA 1
ATOM 1875 C C . TRP A 1 233 ? -22.719 25.953 -0.816 1 94.81 233 TRP A C 1
ATOM 1877 O O . TRP A 1 233 ? -21.875 26.219 -1.663 1 94.81 233 TRP A O 1
ATOM 1887 N N . ASN A 1 234 ? -23.016 26.812 0.165 1 95.38 234 ASN A N 1
ATOM 1888 C CA . ASN A 1 234 ? -22.562 28.203 0.081 1 95.38 234 ASN A CA 1
ATOM 1889 C C . ASN A 1 234 ? -21.438 28.484 1.075 1 95.38 234 ASN A C 1
ATOM 1891 O O . ASN A 1 234 ? -20.703 29.469 0.937 1 95.38 234 ASN A O 1
ATOM 1895 N N . ILE A 1 235 ? -21.297 27.656 2.059 1 94.88 235 ILE A N 1
ATOM 1896 C CA . ILE A 1 235 ? -20.281 27.906 3.076 1 94.88 235 ILE A CA 1
ATOM 1897 C C . ILE A 1 235 ? -19.344 26.703 3.176 1 94.88 235 ILE A C 1
ATOM 1899 O O . ILE A 1 235 ? -18.172 26.781 2.801 1 94.88 235 ILE A O 1
ATOM 1903 N N . THR A 1 236 ? -19.891 25.531 3.494 1 94.19 236 THR A N 1
ATOM 1904 C CA . THR A 1 236 ? -19.094 24.359 3.82 1 94.19 236 THR A CA 1
ATOM 1905 C C . THR A 1 236 ? -18.25 23.922 2.619 1 94.19 236 THR A C 1
ATOM 1907 O O . THR A 1 236 ? -17.031 23.891 2.688 1 94.19 236 THR A O 1
ATOM 1910 N N . LEU A 1 237 ? -18.938 23.641 1.504 1 93.69 237 LEU A N 1
ATOM 1911 C CA . LEU A 1 237 ? -18.266 23.078 0.343 1 93.69 237 LEU A CA 1
ATOM 1912 C C . LEU A 1 237 ? -17.25 24.062 -0.242 1 93.69 237 LEU A C 1
ATOM 1914 O O . LEU A 1 237 ? -16.109 23.703 -0.496 1 93.69 237 LEU A O 1
ATOM 1918 N N . PRO A 1 238 ? -17.609 25.312 -0.369 1 94.81 238 PRO A N 1
ATOM 1919 C CA . PRO A 1 238 ? -16.641 26.281 -0.914 1 94.81 238 PRO A CA 1
ATOM 1920 C C . PRO A 1 238 ? -15.414 26.453 -0.022 1 94.81 238 PRO A C 1
ATOM 1922 O O . PRO A 1 238 ? -14.305 26.609 -0.524 1 94.81 238 PRO A O 1
ATOM 1925 N N . LEU A 1 239 ? -15.602 26.453 1.254 1 93.12 239 LEU A N 1
ATOM 1926 C CA . LEU A 1 239 ? -14.484 26.672 2.164 1 93.12 239 LEU A CA 1
ATOM 1927 C C . LEU A 1 239 ? -13.633 25.422 2.305 1 93.12 239 LEU A C 1
ATOM 1929 O O . LEU A 1 239 ? -12.477 25.484 2.73 1 93.12 239 LEU A O 1
ATOM 1933 N N . LEU A 1 240 ? -14.188 24.266 1.928 1 93 240 LEU A N 1
ATOM 1934 C CA . LEU A 1 240 ? -13.469 23 1.998 1 93 240 LEU A CA 1
ATOM 1935 C C . LEU A 1 240 ? -12.734 22.719 0.691 1 93 240 LEU A C 1
ATOM 1937 O O . LEU A 1 240 ? -11.961 21.766 0.604 1 93 240 LEU A O 1
ATOM 1941 N N . LYS A 1 241 ? -12.883 23.5 -0.306 1 91.56 241 LYS A N 1
ATOM 1942 C CA . LYS A 1 241 ? -12.422 23.25 -1.667 1 91.56 241 LYS A CA 1
ATOM 1943 C C . LYS A 1 241 ? -10.914 23 -1.697 1 91.56 241 LYS A C 1
ATOM 1945 O O . LYS A 1 241 ? -10.453 22.078 -2.373 1 91.56 241 LYS A O 1
ATOM 1950 N N . PRO A 1 242 ? -10.141 23.75 -1.013 1 86 242 PRO A N 1
ATOM 1951 C CA . PRO A 1 242 ? -8.695 23.516 -1.085 1 86 242 PRO A CA 1
ATOM 1952 C C . PRO A 1 242 ? -8.305 22.125 -0.554 1 86 242 PRO A C 1
ATOM 1954 O O . PRO A 1 242 ? -7.469 21.453 -1.152 1 86 242 PRO A O 1
ATOM 1957 N N . ILE A 1 243 ? -8.891 21.75 0.489 1 85.81 243 ILE A N 1
ATOM 1958 C CA . ILE A 1 243 ? -8.602 20.453 1.079 1 85.81 243 ILE A CA 1
ATOM 1959 C C . ILE A 1 243 ? -9.172 19.344 0.198 1 85.81 243 ILE A C 1
ATOM 1961 O O . ILE A 1 243 ? -8.562 18.281 0.041 1 85.81 243 ILE A O 1
ATOM 1965 N N . LEU A 1 244 ? -10.266 19.625 -0.388 1 88.88 244 LEU A N 1
ATOM 1966 C CA . LEU A 1 244 ? -10.914 18.672 -1.287 1 88.88 244 LEU A CA 1
ATOM 1967 C C . LEU A 1 244 ? -10.047 18.406 -2.514 1 88.88 244 LEU A C 1
ATOM 1969 O O . LEU A 1 244 ? -9.938 17.266 -2.969 1 88.88 244 LEU A O 1
ATOM 1973 N N . ALA A 1 245 ? -9.523 19.469 -3.004 1 87 245 ALA A N 1
ATOM 1974 C CA . ALA A 1 245 ? -8.688 19.344 -4.195 1 87 245 ALA A CA 1
ATOM 1975 C C . ALA A 1 245 ? -7.492 18.438 -3.926 1 87 245 ALA A C 1
ATOM 1977 O O . ALA A 1 245 ? -7.156 17.578 -4.746 1 87 245 ALA A O 1
ATOM 1978 N N . ILE A 1 246 ? -6.918 18.562 -2.82 1 82.56 246 ILE A N 1
ATOM 1979 C CA . ILE A 1 246 ? -5.766 17.75 -2.436 1 82.56 246 ILE A CA 1
ATOM 1980 C C . ILE A 1 246 ? -6.191 16.297 -2.262 1 82.56 246 ILE A C 1
ATOM 1982 O O . ILE A 1 246 ? -5.52 15.383 -2.75 1 82.56 246 ILE A O 1
ATOM 1986 N N . ASN A 1 247 ? -7.25 16.094 -1.58 1 86.31 247 ASN A N 1
ATOM 1987 C CA . ASN A 1 247 ? -7.773 14.758 -1.357 1 86.31 247 ASN A CA 1
ATOM 1988 C C . ASN A 1 247 ? -8.117 14.062 -2.674 1 86.31 247 ASN A C 1
ATOM 1990 O O . ASN A 1 247 ? -7.797 12.883 -2.859 1 86.31 247 ASN A O 1
ATOM 1994 N N . ILE A 1 248 ? -8.711 14.805 -3.545 1 90.12 248 ILE A N 1
ATOM 1995 C CA . ILE A 1 248 ? -9.117 14.25 -4.832 1 90.12 248 ILE A CA 1
ATOM 1996 C C . ILE A 1 248 ? -7.879 13.883 -5.648 1 90.12 248 ILE A C 1
ATOM 1998 O O . ILE A 1 248 ? -7.82 12.812 -6.246 1 90.12 248 ILE A O 1
ATOM 2002 N N . MET A 1 249 ? -6.891 14.703 -5.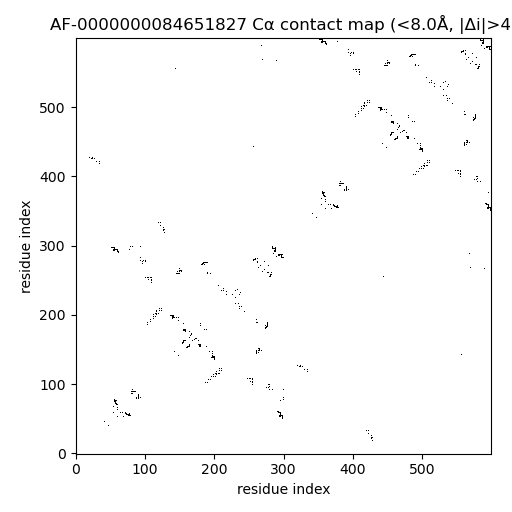668 1 86.81 249 MET A N 1
ATOM 2003 C CA . MET A 1 249 ? -5.668 14.445 -6.418 1 86.81 249 MET A CA 1
ATOM 2004 C C . MET A 1 249 ? -4.961 13.195 -5.895 1 86.81 249 MET A C 1
ATOM 2006 O O . MET A 1 249 ? -4.559 12.328 -6.672 1 86.81 249 MET A O 1
ATOM 2010 N N . PHE A 1 250 ? -4.844 13.148 -4.625 1 83.12 250 PHE A N 1
ATOM 2011 C CA . PHE A 1 250 ? -4.195 11.992 -4.016 1 83.12 250 PHE A CA 1
ATOM 2012 C C . PHE A 1 250 ? -4.977 10.719 -4.309 1 83.12 250 PHE A C 1
ATOM 2014 O O . PHE A 1 250 ? -4.383 9.672 -4.605 1 83.12 250 PHE A O 1
ATOM 2021 N N . SER A 1 251 ? -6.246 10.812 -4.234 1 91.88 251 SER A N 1
ATOM 2022 C CA . SER A 1 251 ? -7.102 9.664 -4.484 1 91.88 251 SER A CA 1
ATOM 2023 C C . SER A 1 251 ? -7.012 9.211 -5.938 1 91.88 251 SER A C 1
ATOM 2025 O O . SER A 1 251 ? -6.973 8.016 -6.223 1 91.88 251 SER A O 1
ATOM 2027 N N . LEU A 1 252 ? -6.988 10.219 -6.84 1 93 252 LEU A N 1
ATOM 2028 C CA . LEU A 1 252 ? -6.887 9.883 -8.25 1 93 252 LEU A CA 1
ATOM 2029 C C . LEU A 1 252 ? -5.59 9.125 -8.539 1 93 252 LEU A C 1
ATOM 2031 O O . LEU A 1 252 ? -5.609 8.078 -9.188 1 93 252 LEU A O 1
ATOM 2035 N N . ILE A 1 253 ? -4.531 9.555 -8.039 1 88.19 253 ILE A N 1
ATOM 2036 C CA . ILE A 1 253 ? -3.232 8.922 -8.258 1 88.19 253 ILE A CA 1
ATOM 2037 C C . ILE A 1 253 ? -3.221 7.527 -7.641 1 88.19 253 ILE A C 1
ATOM 2039 O O . ILE A 1 253 ? -2.846 6.555 -8.297 1 88.19 253 ILE A O 1
ATOM 2043 N N . SER A 1 254 ? -3.654 7.438 -6.434 1 90.44 254 SER A N 1
ATOM 2044 C CA . SER A 1 254 ? -3.639 6.168 -5.711 1 90.44 254 SER A CA 1
ATOM 2045 C C . SER A 1 254 ? -4.527 5.133 -6.391 1 90.44 254 SER A C 1
ATOM 2047 O O . SER A 1 254 ? -4.18 3.951 -6.445 1 90.44 254 SER A O 1
ATOM 2049 N N . ASN A 1 255 ? -5.629 5.559 -6.902 1 96.19 255 ASN A N 1
ATOM 2050 C CA . ASN A 1 255 ? -6.574 4.621 -7.5 1 96.19 255 ASN A CA 1
ATOM 2051 C C . ASN A 1 255 ? -6.141 4.207 -8.898 1 96.19 255 ASN A C 1
ATOM 2053 O O . ASN A 1 255 ? -6.422 3.088 -9.336 1 96.19 255 ASN A O 1
ATOM 2057 N N . ILE A 1 256 ? -5.449 5.059 -9.586 1 95.06 256 ILE A N 1
ATOM 2058 C CA . ILE A 1 256 ? -4.93 4.703 -10.898 1 95.06 256 ILE A CA 1
ATOM 2059 C C . ILE A 1 256 ? -3.889 3.594 -10.766 1 95.06 256 ILE A C 1
ATOM 2061 O O . ILE A 1 256 ? -3.85 2.666 -11.57 1 95.06 256 ILE A O 1
ATOM 2065 N N . TYR A 1 257 ? -3.105 3.586 -9.766 1 93.12 257 TYR A N 1
ATOM 2066 C CA . TYR A 1 257 ? -2.037 2.602 -9.625 1 93.12 257 TYR A CA 1
ATOM 2067 C C . TYR A 1 257 ? -2.441 1.485 -8.672 1 93.12 257 TYR A C 1
ATOM 2069 O O . TYR A 1 257 ? -1.586 0.797 -8.109 1 93.12 257 TYR A O 1
ATOM 2077 N N . SER A 1 258 ? -3.725 1.372 -8.453 1 95.19 258 SER A N 1
ATOM 2078 C CA . SER A 1 258 ? -4.219 0.326 -7.562 1 95.19 258 SER A CA 1
ATOM 2079 C C . SER A 1 258 ? -3.855 -1.061 -8.086 1 95.19 258 SER A C 1
ATOM 2081 O O . SER A 1 258 ? -3.955 -1.324 -9.281 1 95.19 258 SER A O 1
ATOM 2083 N N . TYR A 1 259 ? -3.439 -1.938 -7.18 1 94.62 259 TYR A N 1
ATOM 2084 C CA . TYR A 1 259 ? -2.959 -3.258 -7.57 1 94.62 259 TYR A CA 1
ATOM 2085 C C . TYR A 1 259 ? -3.365 -4.312 -6.543 1 94.62 259 TYR A C 1
ATOM 2087 O O . TYR A 1 259 ? -4 -5.309 -6.891 1 94.62 259 TYR A O 1
ATOM 2095 N N . ASN A 1 260 ? -3.133 -4.109 -5.258 1 93.19 260 ASN A N 1
ATOM 2096 C CA . ASN A 1 260 ? -3.111 -5.125 -4.215 1 93.19 260 ASN A CA 1
ATOM 2097 C C . ASN A 1 260 ? -4.484 -5.77 -4.027 1 93.19 260 ASN A C 1
ATOM 2099 O O . ASN A 1 260 ? -4.598 -6.992 -3.977 1 93.19 260 ASN A O 1
ATOM 2103 N N . ILE A 1 261 ? -5.48 -4.938 -3.941 1 95.88 261 ILE A N 1
ATOM 2104 C CA . ILE A 1 261 ? -6.812 -5.469 -3.672 1 95.88 261 ILE A CA 1
ATOM 2105 C C . ILE A 1 261 ? -7.242 -6.387 -4.812 1 95.88 261 ILE A C 1
ATOM 2107 O O . ILE A 1 261 ? -7.68 -7.516 -4.578 1 95.88 261 ILE A O 1
ATOM 2111 N N . VAL A 1 262 ? -7.008 -5.969 -6.023 1 96.94 262 VAL A N 1
ATOM 2112 C CA . VAL A 1 262 ? -7.449 -6.727 -7.191 1 96.94 262 VAL A CA 1
ATOM 2113 C C . VAL A 1 262 ? -6.598 -7.98 -7.352 1 96.94 262 VAL A C 1
ATOM 2115 O O . VAL A 1 262 ? -7.125 -9.078 -7.547 1 96.94 262 VAL A O 1
ATOM 2118 N N . ALA A 1 263 ? -5.316 -7.867 -7.234 1 93.06 263 ALA A N 1
ATOM 2119 C CA . ALA A 1 263 ? -4.402 -8.992 -7.402 1 93.06 263 ALA A CA 1
ATOM 2120 C C . ALA A 1 263 ? -4.691 -10.094 -6.383 1 93.06 263 ALA A C 1
ATOM 2122 O O . ALA A 1 263 ? -4.641 -11.281 -6.707 1 93.06 263 ALA A O 1
ATOM 2123 N N . MET A 1 264 ? -5.051 -9.688 -5.176 1 92.19 264 MET A N 1
ATOM 2124 C CA . MET A 1 264 ? -5.242 -10.664 -4.113 1 92.19 264 MET A CA 1
ATOM 2125 C C . MET A 1 264 ? -6.648 -11.25 -4.152 1 92.19 264 MET A C 1
ATOM 2127 O O . MET A 1 264 ? -6.855 -12.414 -3.801 1 92.19 264 MET A O 1
ATOM 2131 N N . MET A 1 265 ? -7.531 -10.477 -4.633 1 95 265 MET A N 1
ATOM 2132 C CA . MET A 1 265 ? -8.93 -10.906 -4.676 1 95 265 MET A CA 1
ATOM 2133 C C . MET A 1 265 ? -9.125 -12 -5.719 1 95 265 MET A C 1
ATOM 2135 O O . MET A 1 265 ? -9.891 -12.938 -5.504 1 95 265 MET A O 1
ATOM 2139 N N . PHE A 1 266 ? -8.422 -11.812 -6.836 1 92.94 266 PHE A N 1
ATOM 2140 C CA . PHE A 1 266 ? -8.633 -12.719 -7.957 1 92.94 266 PHE A CA 1
ATOM 2141 C C . PHE A 1 266 ? -7.465 -13.688 -8.094 1 92.94 266 PHE A C 1
ATOM 2143 O O . PHE A 1 266 ? -6.754 -13.672 -9.102 1 92.94 266 PHE A O 1
ATOM 2150 N N . GLY A 1 267 ? -7.234 -14.547 -7.105 1 82.81 267 GLY A N 1
ATOM 2151 C CA . GLY A 1 267 ? -6.246 -15.602 -7.266 1 82.81 267 GLY A CA 1
ATOM 2152 C C . GLY A 1 267 ? -5.035 -15.422 -6.375 1 82.81 267 GLY A C 1
ATOM 2153 O O . GLY A 1 267 ? -4.004 -16.062 -6.578 1 82.81 267 GLY A O 1
ATOM 2154 N N . ASN A 1 268 ? -5.07 -14.523 -5.418 1 75.56 268 ASN A N 1
ATOM 2155 C CA . ASN A 1 268 ? -4.012 -14.344 -4.43 1 75.56 268 ASN A CA 1
ATOM 2156 C C . ASN A 1 268 ? -2.664 -14.07 -5.094 1 75.56 268 ASN A C 1
ATOM 2158 O O . ASN A 1 268 ? -1.66 -14.695 -4.758 1 75.56 268 ASN A O 1
ATOM 2162 N N . GLY A 1 269 ? -2.674 -13.141 -6.148 1 71.62 269 GLY A N 1
ATOM 2163 C CA . GLY A 1 269 ? -1.461 -12.703 -6.82 1 71.62 269 GLY A CA 1
ATOM 2164 C C . GLY A 1 269 ? -1.211 -13.414 -8.133 1 71.62 269 GLY A C 1
ATOM 2165 O O . GLY A 1 269 ? -0.42 -12.953 -8.961 1 71.62 269 GLY A O 1
ATOM 2166 N N . ALA A 1 270 ? -1.845 -14.508 -8.391 1 69.25 270 ALA A N 1
ATOM 2167 C CA . ALA A 1 270 ? -1.546 -15.297 -9.578 1 69.25 270 ALA A CA 1
ATOM 2168 C C . ALA A 1 270 ? -2.768 -15.398 -10.492 1 69.25 270 ALA A C 1
ATOM 2170 O O . ALA A 1 270 ? -2.674 -15.906 -11.609 1 69.25 270 ALA A O 1
ATOM 2171 N N . GLY A 1 271 ? -3.844 -14.789 -10.117 1 75.31 271 GLY A N 1
ATOM 2172 C CA . GLY A 1 271 ? -5.062 -14.977 -10.883 1 75.31 271 GLY A CA 1
ATOM 2173 C C . GLY A 1 271 ? -5.332 -13.859 -11.867 1 75.31 271 GLY A C 1
ATOM 2174 O O . GLY A 1 271 ? -4.559 -12.906 -11.961 1 75.31 271 GLY A O 1
ATOM 2175 N N . ILE A 1 272 ? -6.363 -14.133 -12.688 1 85.56 272 ILE A N 1
ATOM 2176 C CA . ILE A 1 272 ? -6.816 -13.156 -13.68 1 85.56 272 ILE A CA 1
ATOM 2177 C C . ILE A 1 272 ? -8.172 -12.602 -13.273 1 85.56 272 ILE A C 1
ATOM 2179 O O . ILE A 1 272 ? -9.172 -13.328 -13.234 1 85.56 272 ILE A O 1
ATOM 2183 N N . PRO A 1 273 ? -8.273 -11.375 -12.883 1 89.88 273 PRO A N 1
ATOM 2184 C CA . PRO A 1 273 ? -9.531 -10.781 -12.406 1 89.88 273 PRO A CA 1
ATOM 2185 C C . PRO A 1 273 ? -10.633 -10.82 -13.461 1 89.88 273 PRO A C 1
ATOM 2187 O O . PRO A 1 273 ? -11.82 -10.711 -13.117 1 89.88 273 PRO A O 1
ATOM 2190 N N . GLY A 1 274 ? -10.352 -11.094 -14.711 1 92.5 274 GLY A N 1
ATOM 2191 C CA . GLY A 1 274 ? -11.352 -11.133 -15.773 1 92.5 274 GLY A CA 1
ATOM 2192 C C . GLY A 1 274 ? -11.547 -9.797 -16.453 1 92.5 274 GLY A C 1
ATOM 2193 O O . GLY A 1 274 ? -10.914 -8.805 -16.094 1 92.5 274 GLY A O 1
ATOM 2194 N N . ASP A 1 275 ? -12.531 -9.711 -17.344 1 95.69 275 ASP A N 1
ATOM 2195 C CA . ASP A 1 275 ? -12.672 -8.594 -18.281 1 95.69 275 ASP A CA 1
ATOM 2196 C C . ASP A 1 275 ? -13.164 -7.34 -17.562 1 95.69 275 ASP A C 1
ATOM 2198 O O . ASP A 1 275 ? -12.906 -6.219 -18 1 95.69 275 ASP A O 1
ATOM 2202 N N . TRP A 1 276 ? -13.805 -7.555 -16.438 1 97.12 276 TRP A N 1
ATOM 2203 C CA . TRP A 1 276 ? -14.406 -6.402 -15.773 1 97.12 276 TRP A CA 1
ATOM 2204 C C . TRP A 1 276 ? -13.734 -6.129 -14.438 1 97.12 276 TRP A C 1
ATOM 2206 O O . TRP A 1 276 ? -14.086 -5.172 -13.742 1 97.12 276 TRP A O 1
ATOM 2216 N N . GLY A 1 277 ? -12.773 -6.957 -14.117 1 97 277 GLY A N 1
ATOM 2217 C CA . GLY A 1 277 ? -12.125 -6.801 -12.82 1 97 277 GLY A CA 1
ATOM 2218 C C . GLY A 1 277 ? -10.664 -6.422 -12.922 1 97 277 GLY A C 1
ATOM 2219 O O . GLY A 1 277 ? -10.055 -5.996 -11.938 1 97 277 GLY A O 1
ATOM 2220 N N . ASP A 1 278 ? -10.18 -6.508 -14.141 1 97.12 278 ASP A N 1
ATOM 2221 C CA . ASP A 1 278 ? -8.75 -6.254 -14.344 1 97.12 278 ASP A CA 1
ATOM 2222 C C . ASP A 1 278 ? -8.469 -4.758 -14.438 1 97.12 278 ASP A C 1
ATOM 2224 O O . ASP A 1 278 ? -9.18 -4.027 -15.125 1 97.12 278 ASP A O 1
ATOM 2228 N N . LEU A 1 279 ? -7.48 -4.316 -13.688 1 97.75 279 LEU A N 1
ATOM 2229 C CA . LEU A 1 279 ? -7.027 -2.932 -13.773 1 97.75 279 LEU A CA 1
ATOM 2230 C C . LEU A 1 279 ? -5.723 -2.832 -14.555 1 97.75 279 LEU A C 1
ATOM 2232 O O . LEU A 1 279 ? -5.129 -3.85 -14.914 1 97.75 279 LEU A O 1
ATOM 2236 N N . LEU A 1 280 ? -5.305 -1.632 -14.844 1 96.56 280 LEU A N 1
ATOM 2237 C CA . LEU A 1 280 ? -4.102 -1.402 -15.633 1 96.56 280 LEU A CA 1
ATOM 2238 C C . LEU A 1 280 ? -2.883 -2.027 -14.961 1 96.56 280 LEU A C 1
ATOM 2240 O O . LEU A 1 280 ? -2.102 -2.727 -15.609 1 96.56 280 LEU A O 1
ATOM 2244 N N . MET A 1 281 ? -2.748 -1.856 -13.695 1 94.44 281 MET A N 1
ATOM 2245 C CA . MET A 1 281 ? -1.535 -2.295 -13.016 1 94.44 281 MET A CA 1
ATOM 2246 C C . MET A 1 281 ? -1.499 -3.814 -12.891 1 94.44 281 MET A C 1
ATOM 2248 O O . MET A 1 281 ? -0.443 -4.43 -13.047 1 94.44 281 MET A O 1
ATOM 2252 N N . THR A 1 282 ? -2.635 -4.449 -12.594 1 94.69 282 THR A N 1
ATOM 2253 C CA . THR A 1 282 ? -2.65 -5.906 -12.562 1 94.69 282 THR A CA 1
ATOM 2254 C C . THR A 1 282 ? -2.424 -6.48 -13.961 1 94.69 282 THR A C 1
ATOM 2256 O O . THR A 1 282 ? -1.745 -7.496 -14.117 1 94.69 282 THR A O 1
ATOM 2259 N N . ASN A 1 283 ? -2.939 -5.824 -14.977 1 95.25 283 ASN A N 1
ATOM 2260 C CA . ASN A 1 283 ? -2.748 -6.246 -16.359 1 95.25 283 ASN A CA 1
ATOM 2261 C C . ASN A 1 283 ? -1.285 -6.145 -16.781 1 95.25 283 ASN A C 1
ATOM 2263 O O . ASN A 1 283 ? -0.722 -7.102 -17.312 1 95.25 283 ASN A O 1
ATOM 2267 N N . ILE A 1 284 ? -0.705 -5.031 -16.516 1 93.75 284 ILE A N 1
ATOM 2268 C CA . ILE A 1 284 ? 0.685 -4.801 -16.891 1 93.75 284 ILE A CA 1
ATOM 2269 C C . ILE A 1 284 ? 1.595 -5.754 -16.125 1 93.75 284 ILE A C 1
ATOM 2271 O O . ILE A 1 284 ? 2.516 -6.34 -16.688 1 93.75 284 ILE A O 1
ATOM 2275 N N . HIS A 1 285 ? 1.309 -5.922 -14.891 1 90.94 285 HIS A N 1
ATOM 2276 C CA . HIS A 1 285 ? 2.1 -6.832 -14.07 1 90.94 285 HIS A CA 1
ATOM 2277 C C . HIS A 1 285 ? 2.029 -8.258 -14.609 1 90.94 285 HIS A C 1
ATOM 2279 O O . HIS A 1 285 ? 3.057 -8.93 -14.742 1 90.94 285 HIS A O 1
ATOM 2285 N N . ARG A 1 286 ? 0.903 -8.703 -14.852 1 91.19 286 ARG A N 1
ATOM 2286 C CA . ARG A 1 286 ? 0.708 -10.055 -15.359 1 91.19 286 ARG A CA 1
ATOM 2287 C C . ARG A 1 286 ? 1.419 -10.25 -16.688 1 91.19 286 ARG A C 1
ATOM 2289 O O . ARG A 1 286 ? 2.18 -11.203 -16.859 1 91.19 286 ARG A O 1
ATOM 2296 N N . ASN A 1 287 ? 1.185 -9.383 -17.625 1 92 287 ASN A N 1
ATOM 2297 C CA . ASN A 1 287 ? 1.808 -9.5 -18.938 1 92 287 ASN A CA 1
ATOM 2298 C C . ASN A 1 287 ? 3.328 -9.43 -18.844 1 92 287 ASN A C 1
ATOM 2300 O O . ASN A 1 287 ? 4.035 -10.195 -19.5 1 92 287 ASN A O 1
ATOM 2304 N N . SER A 1 288 ? 3.805 -8.57 -18.016 1 90.94 288 SER A N 1
ATOM 2305 C CA . SER A 1 288 ? 5.242 -8.336 -17.938 1 90.94 288 SER A CA 1
ATOM 2306 C C . SER A 1 288 ? 5.938 -9.445 -17.156 1 90.94 288 SER A C 1
ATOM 2308 O O . SER A 1 288 ? 6.938 -10.008 -17.609 1 90.94 288 SER A O 1
ATOM 2310 N N . PHE A 1 289 ? 5.34 -9.898 -16.062 1 86.62 289 PHE A N 1
ATOM 2311 C CA . PHE A 1 289 ? 6.16 -10.648 -15.125 1 86.62 289 PHE A CA 1
ATOM 2312 C C . PHE A 1 289 ? 5.613 -12.055 -14.922 1 86.62 289 PHE A C 1
ATOM 2314 O O . PHE A 1 289 ? 6.285 -12.914 -14.352 1 86.62 289 PHE A O 1
ATOM 2321 N N . GLN A 1 290 ? 4.469 -12.25 -15.344 1 83.94 290 GLN A N 1
ATOM 2322 C CA . GLN A 1 290 ? 3.951 -13.609 -15.312 1 83.94 290 GLN A CA 1
ATOM 2323 C C . GLN A 1 290 ? 3.998 -14.25 -16.703 1 83.94 290 GLN A C 1
ATOM 2325 O O . GLN A 1 290 ? 4.277 -15.445 -16.828 1 83.94 290 GLN A O 1
ATOM 2330 N N . LEU A 1 291 ? 3.781 -13.445 -17.719 1 89 291 LEU A N 1
ATOM 2331 C CA . LEU A 1 291 ? 3.783 -13.969 -19.094 1 89 291 LEU A CA 1
ATOM 2332 C C . LEU A 1 291 ? 5.062 -13.57 -19.828 1 89 291 LEU A C 1
ATOM 2334 O O . LEU A 1 291 ? 5.23 -13.891 -21 1 89 291 LEU A O 1
ATOM 2338 N N . TRP A 1 292 ? 5.859 -12.797 -19.234 1 90.75 292 TRP A N 1
ATOM 2339 C CA . TRP A 1 292 ? 7.207 -12.461 -19.672 1 90.75 292 TRP A CA 1
ATOM 2340 C C . TRP A 1 292 ? 7.168 -11.641 -20.969 1 90.75 292 TRP A C 1
ATOM 2342 O O . TRP A 1 292 ? 8.023 -11.805 -21.828 1 90.75 292 TRP A O 1
ATOM 2352 N N . GLN A 1 293 ? 6.102 -11.008 -21.109 1 94.12 293 GLN A N 1
ATOM 2353 C CA . GLN A 1 293 ? 6 -10.055 -22.219 1 94.12 293 GLN A CA 1
ATOM 2354 C C . GLN A 1 293 ? 6.461 -8.664 -21.781 1 94.12 293 GLN A C 1
ATOM 2356 O O . GLN A 1 293 ? 5.668 -7.723 -21.75 1 94.12 293 GLN A O 1
ATOM 2361 N N . PHE A 1 294 ? 7.75 -8.523 -21.688 1 93.94 294 PHE A N 1
ATOM 2362 C CA . PHE A 1 294 ? 8.328 -7.312 -21.109 1 93.94 294 PHE A CA 1
ATOM 2363 C C . PHE A 1 294 ? 8.188 -6.137 -22.062 1 93.94 294 PHE A C 1
ATOM 2365 O O . PHE A 1 294 ? 7.926 -5.012 -21.641 1 93.94 294 PHE A O 1
ATOM 2372 N N . GLY A 1 295 ? 8.406 -6.391 -23.297 1 95.81 295 GLY A N 1
ATOM 2373 C CA . GLY A 1 295 ? 8.297 -5.336 -24.281 1 95.81 295 GLY A CA 1
ATOM 2374 C C . GLY A 1 295 ? 6.926 -4.684 -24.312 1 95.81 295 GLY A C 1
ATOM 2375 O O . GLY A 1 295 ? 6.789 -3.502 -23.984 1 95.81 295 GLY A O 1
ATOM 2376 N N . PRO A 1 296 ? 5.91 -5.539 -24.594 1 95.75 296 PRO A N 1
ATOM 2377 C CA . PRO A 1 296 ? 4.551 -5 -24.578 1 95.75 296 PRO A CA 1
ATOM 2378 C C . PRO A 1 296 ? 4.16 -4.422 -23.219 1 95.75 296 PRO A C 1
ATOM 2380 O O . PRO A 1 296 ? 3.449 -3.416 -23.156 1 95.75 296 PRO A O 1
ATOM 2383 N N . GLY A 1 297 ? 4.598 -5.055 -22.203 1 95.25 297 GLY A N 1
ATOM 2384 C CA . GLY A 1 297 ? 4.336 -4.523 -20.875 1 95.25 297 GLY A CA 1
ATOM 2385 C C . GLY A 1 297 ? 4.902 -3.131 -20.672 1 95.25 297 GLY A C 1
ATOM 2386 O O . GLY A 1 297 ? 4.238 -2.262 -20.094 1 95.25 297 GLY A O 1
ATOM 2387 N N . ALA A 1 298 ? 6.078 -2.908 -21.125 1 94.56 298 ALA A N 1
ATOM 2388 C CA . ALA A 1 298 ? 6.738 -1.61 -21.016 1 94.56 298 ALA A CA 1
ATOM 2389 C C . ALA A 1 298 ? 6.047 -0.568 -21.891 1 94.56 298 ALA A C 1
ATOM 2391 O O . ALA A 1 298 ? 5.934 0.598 -21.5 1 94.56 298 ALA A O 1
ATOM 2392 N N . ALA A 1 299 ? 5.633 -1.011 -23.031 1 95.38 299 ALA A N 1
ATOM 2393 C CA . ALA A 1 299 ? 4.934 -0.116 -23.953 1 95.38 299 ALA A CA 1
ATOM 2394 C C . ALA A 1 299 ? 3.586 0.318 -23.375 1 95.38 299 ALA A C 1
ATOM 2396 O O . ALA A 1 299 ? 3.162 1.46 -23.562 1 95.38 299 ALA A O 1
ATOM 2397 N N . ALA A 1 300 ? 3.037 -0.613 -22.781 1 92.88 300 ALA A N 1
ATOM 2398 C CA . ALA A 1 300 ? 1.746 -0.316 -22.172 1 92.88 300 ALA A CA 1
ATOM 2399 C C . ALA A 1 300 ? 1.895 0.718 -21.047 1 92.88 300 ALA A C 1
ATOM 2401 O O . ALA A 1 300 ? 1.084 1.641 -20.938 1 92.88 300 ALA A O 1
ATOM 2402 N N . MET B 1 1 ? -23.844 27.891 67.25 1 30 1 MET B N 1
ATOM 2403 C CA . MET B 1 1 ? -24.953 27.281 66.5 1 30 1 MET B CA 1
ATOM 2404 C C . MET B 1 1 ? -24.688 27.266 65 1 30 1 MET B C 1
ATOM 2406 O O . MET B 1 1 ? -24.906 28.281 64.312 1 30 1 MET B O 1
ATOM 2410 N N . ASP B 1 2 ? -23.562 26.703 64.438 1 35.84 2 ASP B N 1
ATOM 2411 C CA . ASP B 1 2 ? -22.875 26.641 63.188 1 35.84 2 ASP B CA 1
ATOM 2412 C C . ASP B 1 2 ? -23.719 25.875 62.156 1 35.84 2 ASP B C 1
ATOM 2414 O O . ASP B 1 2 ? -23.953 24.672 62.281 1 35.84 2 ASP B O 1
ATOM 2418 N N . ILE B 1 3 ? -24.781 26.5 61.5 1 36.06 3 ILE B N 1
ATOM 2419 C CA . ILE B 1 3 ? -25.672 25.969 60.469 1 36.06 3 ILE B CA 1
ATOM 2420 C C . ILE B 1 3 ? -24.875 25.5 59.281 1 36.06 3 ILE B C 1
ATOM 2422 O O . ILE B 1 3 ? -24.266 26.312 58.562 1 36.06 3 ILE B O 1
ATOM 2426 N N . GLN B 1 4 ? -24.297 24.281 59.219 1 37.31 4 GLN B N 1
ATOM 2427 C CA . GLN B 1 4 ? -23.672 23.562 58.125 1 37.31 4 GLN B CA 1
ATOM 2428 C C . GLN B 1 4 ? -24.641 23.453 56.938 1 37.31 4 GLN B C 1
ATOM 2430 O O . GLN B 1 4 ? -25.688 22.812 57.062 1 37.31 4 GLN B O 1
ATOM 2435 N N . LEU B 1 5 ? -24.703 24.5 56.062 1 38.19 5 LEU B N 1
ATOM 2436 C CA . LEU B 1 5 ? -25.453 24.484 54.812 1 38.19 5 LEU B CA 1
ATOM 2437 C C . LEU B 1 5 ? -25.141 23.219 54.031 1 38.19 5 LEU B C 1
ATOM 2439 O O . LEU B 1 5 ? -24 22.969 53.625 1 38.19 5 LEU B O 1
ATOM 2443 N N . LYS B 1 6 ? -25.875 22.094 54.25 1 37.16 6 LYS B N 1
ATOM 2444 C CA . LYS B 1 6 ? -25.891 20.859 53.438 1 37.16 6 LYS B CA 1
ATOM 2445 C C . LYS B 1 6 ? -26.234 21.172 51.969 1 37.16 6 LYS B C 1
ATOM 2447 O O . LYS B 1 6 ? -27.344 21.594 51.656 1 37.16 6 LYS B O 1
ATOM 2452 N N . LYS B 1 7 ? -25.203 21.531 51.156 1 40.97 7 LYS B N 1
ATOM 2453 C CA . LYS B 1 7 ? -25.297 21.625 49.688 1 40.97 7 LYS B CA 1
ATOM 2454 C C . LYS B 1 7 ? -25.906 20.344 49.125 1 40.97 7 LYS B C 1
ATOM 2456 O O . LYS B 1 7 ? -25.391 19.25 49.344 1 40.97 7 LYS B O 1
ATOM 2461 N N . SER B 1 8 ? -27.297 20.25 48.844 1 35.91 8 SER B N 1
ATOM 2462 C CA . SER B 1 8 ? -28.062 19.156 48.281 1 35.91 8 SER B CA 1
ATOM 2463 C C . SER B 1 8 ? -27.453 18.688 46.938 1 35.91 8 SER B C 1
ATOM 2465 O O . SER B 1 8 ? -27.328 19.484 46 1 35.91 8 SER B O 1
ATOM 2467 N N . THR B 1 9 ? -26.609 17.719 46.844 1 39.12 9 THR B N 1
ATOM 2468 C CA . THR B 1 9 ? -25.922 16.953 45.812 1 39.12 9 THR B CA 1
ATOM 2469 C C . THR B 1 9 ? -26.938 16.281 44.875 1 39.12 9 THR B C 1
ATOM 2471 O O . THR B 1 9 ? -26.562 15.562 43.938 1 39.12 9 THR B O 1
ATOM 2474 N N . ILE B 1 10 ? -28.297 16.312 45.188 1 39.44 10 ILE B N 1
ATOM 2475 C CA . ILE B 1 10 ? -29.219 15.43 44.5 1 39.44 10 ILE B CA 1
ATOM 2476 C C . ILE B 1 10 ? -29.469 15.945 43.062 1 39.44 10 ILE B C 1
ATOM 2478 O O . ILE B 1 10 ? -29.828 15.172 42.188 1 39.44 10 ILE B O 1
ATOM 2482 N N . GLY B 1 11 ? -29.547 17.266 42.812 1 38.25 11 GLY B N 1
ATOM 2483 C CA . GLY B 1 11 ? -30.125 17.766 41.562 1 38.25 11 GLY B CA 1
ATOM 2484 C C . GLY B 1 11 ? -29.25 17.531 40.344 1 38.25 11 GLY B C 1
ATOM 2485 O O . GLY B 1 11 ? -29.594 17.938 39.25 1 38.25 11 GLY B O 1
ATOM 2486 N N . VAL B 1 12 ? -28.047 17.266 40.562 1 43.53 12 VAL B N 1
ATOM 2487 C CA . VAL B 1 12 ? -27.141 17.266 39.438 1 43.53 12 VAL B CA 1
ATOM 2488 C C . VAL B 1 12 ? -27.359 15.984 38.594 1 43.53 12 VAL B C 1
ATOM 2490 O O . VAL B 1 12 ? -26.969 15.922 37.438 1 43.53 12 VAL B O 1
ATOM 2493 N N . LYS B 1 13 ? -27.859 14.914 39.219 1 43.25 13 LYS B N 1
ATOM 2494 C CA . LYS B 1 13 ? -27.922 13.664 38.469 1 43.25 13 LYS B CA 1
ATOM 2495 C C . LYS B 1 13 ? -29.094 13.688 37.5 1 43.25 13 LYS B C 1
ATOM 2497 O O . LYS B 1 13 ? -29.031 13.055 36.438 1 43.25 13 LYS B O 1
ATOM 2502 N N . GLU B 1 14 ? -30.266 14.203 37.75 1 44.16 14 GLU B N 1
ATOM 2503 C CA . GLU B 1 14 ? -31.469 14.117 36.938 1 44.16 14 GLU B CA 1
ATOM 2504 C C . GLU B 1 14 ? -31.266 14.875 35.625 1 44.16 14 GLU B C 1
ATOM 2506 O O . GLU B 1 14 ? -31.875 14.531 34.594 1 44.16 14 GLU B O 1
ATOM 2511 N N . LYS B 1 15 ? -30.484 15.883 35.562 1 46.5 15 LYS B N 1
ATOM 2512 C CA . LYS B 1 15 ? -30.312 16.766 34.406 1 46.5 15 LYS B CA 1
ATOM 2513 C C . LYS B 1 15 ? -29.406 16.125 33.344 1 46.5 15 LYS B C 1
ATOM 2515 O O . LYS B 1 15 ? -29.406 16.531 32.188 1 46.5 15 LYS B O 1
ATOM 2520 N N . ARG B 1 16 ? -28.625 15.164 33.781 1 47.47 16 ARG B N 1
ATOM 2521 C CA . ARG B 1 16 ? -27.688 14.539 32.844 1 47.47 16 ARG B CA 1
ATOM 2522 C C . ARG B 1 16 ? -28.422 13.586 31.922 1 47.47 16 ARG B C 1
ATOM 2524 O O . ARG B 1 16 ? -28.109 13.516 30.734 1 47.47 16 ARG B O 1
ATOM 2531 N N . SER B 1 17 ? -29.344 12.734 32.469 1 46.75 17 SER B N 1
ATOM 2532 C CA . SER B 1 17 ? -30.094 11.797 31.641 1 46.75 17 SER B CA 1
ATOM 2533 C C . SER B 1 17 ? -30.969 12.531 30.625 1 46.75 17 SER B C 1
ATOM 2535 O O . SER B 1 17 ? -31.031 12.148 29.453 1 46.75 17 SER B O 1
ATOM 2537 N N . SER B 1 18 ? -31.609 13.555 31.062 1 48.34 18 SER B N 1
ATOM 2538 C CA . SER B 1 18 ? -32.469 14.352 30.188 1 48.34 18 SER B CA 1
ATOM 2539 C C . SER B 1 18 ? -31.656 15.008 29.078 1 48.34 18 SER B C 1
ATOM 2541 O O . SER B 1 18 ? -32.125 15.125 27.938 1 48.34 18 SER B O 1
ATOM 2543 N N . TYR B 1 19 ? -30.5 15.414 29.422 1 48.16 19 TYR B N 1
ATOM 2544 C CA . TYR B 1 19 ? -29.609 16.031 28.453 1 48.16 19 TYR B CA 1
ATOM 2545 C C . TYR B 1 19 ? -29.125 15.016 27.422 1 48.16 19 TYR B C 1
ATOM 2547 O O . TYR B 1 19 ? -29.031 15.312 26.234 1 48.16 19 TYR B O 1
ATOM 2555 N N . LEU B 1 20 ? -28.875 13.773 27.969 1 49.84 20 LEU B N 1
ATOM 2556 C CA . LEU B 1 20 ? -28.484 12.727 27.031 1 49.84 20 LEU B CA 1
ATOM 2557 C C . LEU B 1 20 ? -29.609 12.43 26.047 1 49.84 20 LEU B C 1
ATOM 2559 O O . LEU B 1 20 ? -29.375 12.281 24.844 1 49.84 20 LEU B O 1
ATOM 2563 N N . LEU B 1 21 ? -30.797 12.203 26.656 1 49.84 21 LEU B N 1
ATOM 2564 C CA . LEU B 1 21 ? -31.938 11.953 25.797 1 49.84 21 LEU B CA 1
ATOM 2565 C C . LEU B 1 21 ? -32.219 13.148 24.891 1 49.84 21 LEU B C 1
ATOM 2567 O O . LEU B 1 21 ? -32.594 12.977 23.734 1 49.84 21 LEU B O 1
ATOM 2571 N N . TYR B 1 22 ? -32.094 14.328 25.453 1 50.88 22 TYR B N 1
ATOM 2572 C CA . TYR B 1 22 ? -32.25 15.539 24.656 1 50.88 22 TYR B CA 1
ATOM 2573 C C . TYR B 1 22 ? -31.188 15.625 23.578 1 50.88 22 TYR B C 1
ATOM 2575 O O . TYR B 1 22 ? -31.484 15.953 22.422 1 50.88 22 TYR B O 1
ATOM 2583 N N . SER B 1 23 ? -30.031 15.328 24 1 54 23 SER B N 1
ATOM 2584 C CA . SER B 1 23 ? -28.938 15.344 23.047 1 54 23 SER B CA 1
ATOM 2585 C C . SER B 1 23 ? -29.109 14.258 21.984 1 54 23 SER B C 1
ATOM 2587 O O . SER B 1 23 ? -28.828 14.492 20.797 1 54 23 SER B O 1
ATOM 2589 N N . ILE B 1 24 ? -29.625 13.102 22.391 1 56.09 24 ILE B N 1
ATOM 2590 C CA . ILE B 1 24 ? -29.922 12.023 21.453 1 56.09 24 ILE B CA 1
ATOM 2591 C C . ILE B 1 24 ? -31.062 12.469 20.531 1 56.09 24 ILE B C 1
ATOM 2593 O O . ILE B 1 24 ? -31 12.227 19.312 1 56.09 24 ILE B O 1
ATOM 2597 N N . LYS B 1 25 ? -32.094 12.992 21.094 1 55.72 25 LYS B N 1
ATOM 2598 C CA . LYS B 1 25 ? -33.219 13.461 20.281 1 55.72 25 LYS B CA 1
ATOM 2599 C C . LYS B 1 25 ? -32.75 14.523 19.281 1 55.72 25 LYS B C 1
ATOM 2601 O O . LYS B 1 25 ? -33.219 14.555 18.141 1 55.72 25 LYS B O 1
ATOM 2606 N N . GLN B 1 26 ? -31.875 15.375 19.734 1 59.66 26 GLN B N 1
ATOM 2607 C CA . GLN B 1 26 ? -31.406 16.438 18.859 1 59.66 26 GLN B CA 1
ATOM 2608 C C . GLN B 1 26 ? -30.438 15.906 17.812 1 59.66 26 GLN B C 1
ATOM 2610 O O . GLN B 1 26 ? -30.297 16.484 16.734 1 59.66 26 GLN B O 1
ATOM 2615 N N . ASN B 1 27 ? -29.969 14.648 18.141 1 65.12 27 ASN B N 1
ATOM 2616 C CA . ASN B 1 27 ? -28.984 14.078 17.234 1 65.12 27 ASN B CA 1
ATOM 2617 C C . ASN B 1 27 ? -29.469 12.766 16.625 1 65.12 27 ASN B C 1
ATOM 2619 O O . ASN B 1 27 ? -28.672 11.938 16.203 1 65.12 27 ASN B O 1
ATOM 2623 N N . LEU B 1 28 ? -30.797 12.484 16.766 1 69.12 28 LEU B N 1
ATOM 2624 C CA . LEU B 1 28 ? -31.391 11.242 16.297 1 69.12 28 LEU B CA 1
ATOM 2625 C C . LEU B 1 28 ? -31.031 11 14.836 1 69.12 28 LEU B C 1
ATOM 2627 O O . LEU B 1 28 ? -30.797 9.852 14.43 1 69.12 28 LEU B O 1
ATOM 2631 N N . PHE B 1 29 ? -31.031 12.109 14.148 1 69.19 29 PHE B N 1
ATOM 2632 C CA . PHE B 1 29 ? -30.688 12 12.734 1 69.19 29 PHE B CA 1
ATOM 2633 C C . PHE B 1 29 ? -29.266 11.477 12.562 1 69.19 29 PHE B C 1
ATOM 2635 O O . PHE B 1 29 ? -29.031 10.57 11.758 1 69.19 29 PHE B O 1
ATOM 2642 N N . ALA B 1 30 ? -28.453 12 13.414 1 70.62 30 ALA B N 1
ATOM 2643 C CA . ALA B 1 30 ? -27.062 11.562 13.352 1 70.62 30 ALA B CA 1
ATOM 2644 C C . ALA B 1 30 ? -26.938 10.102 13.766 1 70.62 30 ALA B C 1
ATOM 2646 O O . ALA B 1 30 ? -26.219 9.328 13.117 1 70.62 30 ALA B O 1
ATOM 2647 N N . TYR B 1 31 ? -27.672 9.727 14.758 1 74.69 31 TYR B N 1
ATOM 2648 C CA . TYR B 1 31 ? -27.609 8.344 15.211 1 74.69 31 TYR B CA 1
ATOM 2649 C C . TYR B 1 31 ? -28.203 7.402 14.172 1 74.69 31 TYR B C 1
ATOM 2651 O O . TYR B 1 31 ? -27.656 6.328 13.914 1 74.69 31 TYR B O 1
ATOM 2659 N N . ALA B 1 32 ? -29.25 7.84 13.547 1 76.69 32 ALA B N 1
ATOM 2660 C CA . ALA B 1 32 ? -29.922 6.996 12.562 1 76.69 32 ALA B CA 1
ATOM 2661 C C . ALA B 1 32 ? -29.031 6.758 11.344 1 76.69 32 ALA B C 1
ATOM 2663 O O . ALA B 1 32 ? -29.031 5.668 10.766 1 76.69 32 ALA B O 1
ATOM 2664 N N . MET B 1 33 ? -28.234 7.688 11.086 1 77.06 33 MET B N 1
ATOM 2665 C CA . MET B 1 33 ? -27.375 7.57 9.906 1 77.06 33 MET B CA 1
ATOM 2666 C C . MET B 1 33 ? -26.062 6.887 10.266 1 77.06 33 MET B C 1
ATOM 2668 O O . MET B 1 33 ? -25.516 6.129 9.461 1 77.06 33 MET B O 1
ATOM 2672 N N . LEU B 1 34 ? -25.703 7.012 11.445 1 81.44 34 LEU B N 1
ATOM 2673 C CA . LEU B 1 34 ? -24.375 6.535 11.812 1 81.44 34 LEU B CA 1
ATOM 2674 C C . LEU B 1 34 ? -24.438 5.09 12.297 1 81.44 34 LEU B C 1
ATOM 2676 O O . LEU B 1 34 ? -23.469 4.336 12.133 1 81.44 34 LEU B O 1
ATOM 2680 N N . ILE B 1 35 ? -25.578 4.676 12.781 1 81.88 35 ILE B N 1
ATOM 2681 C CA . ILE B 1 35 ? -25.672 3.346 13.375 1 81.88 35 ILE B CA 1
ATOM 2682 C C . ILE B 1 35 ? -25.547 2.283 12.289 1 81.88 35 ILE B C 1
ATOM 2684 O O . ILE B 1 35 ? -24.734 1.354 12.414 1 81.88 35 ILE B O 1
ATOM 2688 N N . PRO B 1 36 ? -26.25 2.418 11.188 1 79.25 36 PRO B N 1
ATOM 2689 C CA . PRO B 1 36 ? -26.078 1.422 10.133 1 79.25 36 PRO B CA 1
ATOM 2690 C C . PRO B 1 36 ? -24.641 1.367 9.602 1 79.25 36 PRO B C 1
ATOM 2692 O O . PRO B 1 36 ? -24.125 0.282 9.328 1 79.25 36 PRO B O 1
ATOM 2695 N N . ALA B 1 37 ? -24.109 2.508 9.477 1 77.81 37 ALA B N 1
ATOM 2696 C CA . ALA B 1 37 ? -22.719 2.566 9 1 77.81 37 ALA B CA 1
ATOM 2697 C C . ALA B 1 37 ? -21.781 1.916 10 1 77.81 37 ALA B C 1
ATOM 2699 O O . ALA B 1 37 ? -20.875 1.169 9.617 1 77.81 37 ALA B O 1
ATOM 2700 N N . PHE B 1 38 ? -22 2.135 11.172 1 80.88 38 PHE B N 1
ATOM 2701 C CA . PHE B 1 38 ? -21.172 1.571 12.242 1 80.88 38 PHE B CA 1
ATOM 2702 C C . PHE B 1 38 ? -21.312 0.053 12.281 1 80.88 38 PHE B C 1
ATOM 2704 O O . PHE B 1 38 ? -20.312 -0.663 12.352 1 80.88 38 PHE B O 1
ATOM 2711 N N . VAL B 1 39 ? -22.5 -0.401 12.234 1 81 39 VAL B N 1
ATOM 2712 C CA . VAL B 1 39 ? -22.766 -1.836 12.297 1 81 39 VAL B CA 1
ATOM 2713 C C . VAL B 1 39 ? -22.125 -2.529 11.094 1 81 39 VAL B C 1
ATOM 2715 O O . VAL B 1 39 ? -21.5 -3.58 11.227 1 81 39 VAL B O 1
ATOM 2718 N N . ALA B 1 40 ? -22.266 -1.947 9.961 1 77.44 40 ALA B N 1
ATOM 2719 C CA . ALA B 1 40 ? -21.688 -2.504 8.75 1 77.44 40 ALA B CA 1
ATOM 2720 C C . ALA B 1 40 ? -20.156 -2.561 8.852 1 77.44 40 ALA B C 1
ATOM 2722 O O . ALA B 1 40 ? -19.547 -3.57 8.5 1 77.44 40 ALA B O 1
ATOM 2723 N N . MET B 1 41 ? -19.656 -1.507 9.391 1 78.56 41 MET B N 1
ATOM 2724 C CA . MET B 1 41 ? -18.203 -1.438 9.547 1 78.56 41 MET B CA 1
ATOM 2725 C C . MET B 1 41 ? -17.703 -2.508 10.516 1 78.56 41 MET B C 1
ATOM 2727 O O . MET B 1 41 ? -16.719 -3.184 10.25 1 78.56 41 MET B O 1
ATOM 2731 N N . MET B 1 42 ? -18.438 -2.705 11.539 1 80.69 42 MET B N 1
ATOM 2732 C CA . MET B 1 42 ? -18.047 -3.682 12.555 1 80.69 42 MET B CA 1
ATOM 2733 C C . MET B 1 42 ? -18.172 -5.102 12.016 1 80.69 42 MET B C 1
ATOM 2735 O O . MET B 1 42 ? -17.312 -5.945 12.258 1 80.69 42 MET B O 1
ATOM 2739 N N . CYS B 1 43 ? -19.188 -5.34 11.266 1 82 43 CYS B N 1
ATOM 2740 C CA . CYS B 1 43 ? -19.406 -6.676 10.719 1 82 43 CYS B CA 1
ATOM 2741 C C . CYS B 1 43 ? -18.344 -7.035 9.695 1 82 43 CYS B C 1
ATOM 2743 O O . CYS B 1 43 ? -17.766 -8.125 9.742 1 82 43 CYS B O 1
ATOM 2745 N N . ILE B 1 44 ? -18.078 -6.105 8.906 1 79.75 44 ILE B N 1
ATOM 2746 C CA . ILE B 1 44 ? -17.125 -6.355 7.824 1 79.75 44 ILE B CA 1
ATOM 2747 C C . ILE B 1 44 ? -15.719 -6.531 8.398 1 79.75 44 ILE B C 1
ATOM 2749 O O . ILE B 1 44 ? -14.914 -7.297 7.867 1 79.75 44 ILE B O 1
ATOM 2753 N N . HIS B 1 45 ? -15.484 -5.883 9.477 1 79.44 45 HIS B N 1
ATOM 2754 C CA . HIS B 1 45 ? -14.164 -5.957 10.102 1 79.44 45 HIS B CA 1
ATOM 2755 C C . HIS B 1 45 ? -14.062 -7.16 11.031 1 79.44 45 HIS B C 1
ATOM 2757 O O . HIS B 1 45 ? -13.133 -7.965 10.914 1 79.44 45 HIS B O 1
ATOM 2763 N N . PHE B 1 46 ? -15.047 -7.367 11.875 1 84.25 46 PHE B N 1
ATOM 2764 C CA . PHE B 1 46 ? -14.875 -8.273 13 1 84.25 46 PHE B CA 1
ATOM 2765 C C . PHE B 1 46 ? -15.297 -9.688 12.633 1 84.25 46 PHE B C 1
ATOM 2767 O O . PHE B 1 46 ? -14.758 -10.656 13.172 1 84.25 46 PHE B O 1
ATOM 2774 N N . ILE B 1 47 ? -16.172 -9.82 11.742 1 85.69 47 ILE B N 1
ATOM 2775 C CA . ILE B 1 47 ? -16.641 -11.164 11.406 1 85.69 47 ILE B CA 1
ATOM 2776 C C . ILE B 1 47 ? -15.477 -11.969 10.812 1 85.69 47 ILE B C 1
ATOM 2778 O O . ILE B 1 47 ? -15.18 -13.07 11.281 1 85.69 47 ILE B O 1
ATOM 2782 N N . PRO B 1 48 ? -14.828 -11.406 9.789 1 83.62 48 PRO B N 1
ATOM 2783 C CA . PRO B 1 48 ? -13.688 -12.164 9.273 1 83.62 48 PRO B CA 1
ATOM 2784 C C . PRO B 1 48 ? -12.609 -12.406 10.336 1 83.62 48 PRO B C 1
ATOM 2786 O O . PRO B 1 48 ? -11.945 -13.445 10.312 1 83.62 48 PRO B O 1
ATOM 2789 N N . MET B 1 49 ? -12.438 -11.508 11.148 1 86.19 49 MET B N 1
ATOM 2790 C CA . MET B 1 49 ? -11.445 -11.672 12.219 1 86.19 49 MET B CA 1
ATOM 2791 C C . MET B 1 49 ? -11.828 -12.828 13.141 1 86.19 49 MET B C 1
ATOM 2793 O O . MET B 1 49 ? -10.984 -13.648 13.484 1 86.19 49 MET B O 1
ATOM 2797 N N . ILE B 1 50 ? -13.07 -12.859 13.547 1 89.81 50 ILE B N 1
ATOM 2798 C CA . ILE B 1 50 ? -13.562 -13.922 14.414 1 89.81 50 ILE B CA 1
ATOM 2799 C C . ILE B 1 50 ? -13.477 -15.266 13.688 1 89.81 50 ILE B C 1
ATOM 2801 O O . ILE B 1 50 ? -13.086 -16.281 14.289 1 89.81 50 ILE B O 1
ATOM 2805 N N . GLN B 1 51 ? -13.812 -15.25 12.445 1 87.56 51 GLN B N 1
ATOM 2806 C CA . GLN B 1 51 ? -13.68 -16.469 11.656 1 87.56 51 GLN B CA 1
ATOM 2807 C C . GLN B 1 51 ? -12.227 -16.922 11.594 1 87.56 51 GLN B C 1
ATOM 2809 O O . GLN B 1 51 ? -11.945 -18.125 11.641 1 87.56 51 GLN B O 1
ATOM 2814 N N . GLY B 1 52 ? -11.336 -15.984 11.453 1 90.31 52 GLY B N 1
ATOM 2815 C CA . GLY B 1 52 ? -9.922 -16.312 11.453 1 90.31 52 GLY B CA 1
ATOM 2816 C C . GLY B 1 52 ? -9.469 -16.969 12.742 1 90.31 52 GLY B C 1
ATOM 2817 O O . GLY B 1 52 ? -8.734 -17.969 12.711 1 90.31 52 GLY B O 1
ATOM 2818 N N . ILE B 1 53 ? -9.953 -16.469 13.812 1 93.81 53 ILE B N 1
ATOM 2819 C CA . ILE B 1 53 ? -9.617 -17.031 15.109 1 93.81 53 ILE B CA 1
ATOM 2820 C C . ILE B 1 53 ? -10.18 -18.453 15.219 1 93.81 53 ILE B C 1
ATOM 2822 O O . ILE B 1 53 ? -9.492 -19.375 15.672 1 93.81 53 ILE B O 1
ATOM 2826 N N . TYR B 1 54 ? -11.367 -18.609 14.773 1 94.81 54 TYR B N 1
ATOM 2827 C CA . TYR B 1 54 ? -11.984 -19.922 14.805 1 94.81 54 TYR B CA 1
ATOM 2828 C C . TYR B 1 54 ? -11.227 -20.906 13.922 1 94.81 54 TYR B C 1
ATOM 2830 O O . TYR B 1 54 ? -11.023 -22.062 14.305 1 94.81 54 TYR B O 1
ATOM 2838 N N . ILE B 1 55 ? -10.805 -20.5 12.766 1 94.75 55 ILE B N 1
ATOM 2839 C CA . ILE B 1 55 ? -10.086 -21.328 11.805 1 94.75 55 ILE B CA 1
ATOM 2840 C C . ILE B 1 55 ? -8.781 -21.812 12.422 1 94.75 55 ILE B C 1
ATOM 2842 O O . ILE B 1 55 ? -8.328 -22.922 12.133 1 94.75 55 ILE B O 1
ATOM 2846 N N . SER B 1 56 ? -8.219 -21 13.344 1 97.12 56 SER B N 1
ATOM 2847 C CA . SER B 1 56 ? -6.965 -21.375 13.984 1 97.12 56 SER B CA 1
ATOM 2848 C C . SER B 1 56 ? -7.141 -22.641 14.82 1 97.12 56 SER B C 1
ATOM 2850 O O . SER B 1 56 ? -6.16 -23.297 15.195 1 97.12 56 SER B O 1
ATOM 2852 N N . PHE B 1 57 ? -8.367 -23 15.086 1 98.06 57 PHE B N 1
ATOM 2853 C CA . PHE B 1 57 ? -8.641 -24.172 15.898 1 98.06 57 PHE B CA 1
ATOM 2854 C C . PHE B 1 57 ? -9.133 -25.328 15.031 1 98.06 57 PHE B C 1
ATOM 2856 O O . PHE B 1 57 ? -9.477 -26.391 15.547 1 98.06 57 PHE B O 1
ATOM 2863 N N . LEU B 1 58 ? -9.141 -25.125 13.766 1 97.62 58 LEU B N 1
ATOM 2864 C CA . LEU B 1 58 ? -9.656 -26.125 12.852 1 97.62 58 LEU B CA 1
ATOM 2865 C C . LEU B 1 58 ? -8.531 -26.781 12.055 1 97.62 58 LEU B C 1
ATOM 2867 O O . LEU B 1 58 ? -7.477 -26.172 11.859 1 97.62 58 LEU B O 1
ATOM 2871 N N . ASN B 1 59 ? -8.773 -28.062 11.703 1 97.5 59 ASN B N 1
ATOM 2872 C CA . ASN B 1 59 ? -7.93 -28.703 10.695 1 97.5 59 ASN B CA 1
ATOM 2873 C C . ASN B 1 59 ? -8.344 -28.312 9.281 1 97.5 59 ASN B C 1
ATOM 2875 O O . ASN B 1 59 ? -8.922 -29.125 8.547 1 97.5 59 ASN B O 1
ATOM 2879 N N . LEU B 1 60 ? -8.055 -27.109 8.898 1 94 60 LEU B N 1
ATOM 2880 C CA . LEU B 1 60 ? -8.414 -26.578 7.59 1 94 60 LEU B CA 1
ATOM 2881 C C . LEU B 1 60 ? -7.191 -26.484 6.68 1 94 60 LEU B C 1
ATOM 2883 O O . LEU B 1 60 ? -6.285 -25.688 6.926 1 94 60 LEU B O 1
ATOM 2887 N N . ASN B 1 61 ? -7.168 -27.344 5.75 1 93.81 61 ASN B N 1
ATOM 2888 C CA . ASN B 1 61 ? -6.09 -27.453 4.773 1 93.81 61 ASN B CA 1
ATOM 2889 C C . ASN B 1 61 ? -6.617 -27.797 3.385 1 93.81 61 ASN B C 1
ATOM 2891 O O . ASN B 1 61 ? -7.805 -27.609 3.105 1 93.81 61 ASN B O 1
ATOM 2895 N N . MET B 1 62 ? -5.699 -28.203 2.551 1 90.56 62 MET B N 1
ATOM 2896 C CA . MET B 1 62 ? -6.086 -28.469 1.167 1 90.56 62 MET B CA 1
ATOM 2897 C C . MET B 1 62 ? -7.16 -29.547 1.097 1 90.56 62 MET B C 1
ATOM 2899 O O . MET B 1 62 ? -8.07 -29.469 0.274 1 90.56 62 MET B O 1
ATOM 2903 N N . MET B 1 63 ? -7.094 -30.453 1.982 1 91.19 63 MET B N 1
ATOM 2904 C CA . MET B 1 63 ? -8 -31.594 1.957 1 91.19 63 MET B CA 1
ATOM 2905 C C . MET B 1 63 ? -9.367 -31.234 2.527 1 91.19 63 MET B C 1
ATOM 2907 O O . MET B 1 63 ? -10.383 -31.781 2.117 1 91.19 63 MET B O 1
ATOM 2911 N N . THR B 1 64 ? -9.367 -30.281 3.42 1 92.12 64 THR B N 1
ATOM 2912 C CA . THR B 1 64 ? -10.617 -29.969 4.117 1 92.12 64 THR B CA 1
ATOM 2913 C C . THR B 1 64 ? -11.109 -28.578 3.762 1 92.12 64 THR B C 1
ATOM 2915 O O . THR B 1 64 ? -12 -28.031 4.426 1 92.12 64 THR B O 1
ATOM 2918 N N . MET B 1 65 ? -10.578 -28.016 2.82 1 86.75 65 MET B N 1
ATOM 2919 C CA . MET B 1 65 ? -10.875 -26.625 2.496 1 86.75 65 MET B CA 1
ATOM 2920 C C . MET B 1 65 ? -12.344 -26.453 2.123 1 86.75 65 MET B C 1
ATOM 2922 O O . MET B 1 65 ? -12.938 -25.406 2.387 1 86.75 65 MET B O 1
ATOM 2926 N N . THR B 1 66 ? -12.938 -27.484 1.604 1 83.81 66 THR B N 1
ATOM 2927 C CA . THR B 1 66 ? -14.328 -27.391 1.168 1 83.81 66 THR B CA 1
ATOM 2928 C C . THR B 1 66 ? -15.266 -27.312 2.369 1 83.81 66 THR B C 1
ATOM 2930 O O . THR B 1 66 ? -16.406 -26.859 2.244 1 83.81 66 THR B O 1
ATOM 2933 N N . LYS B 1 67 ? -14.781 -27.766 3.465 1 88 67 LYS B N 1
ATOM 2934 C CA . LYS B 1 67 ? -15.602 -27.734 4.676 1 88 67 LYS B CA 1
ATOM 2935 C C . LYS B 1 67 ? -15.523 -26.359 5.352 1 88 67 LYS B C 1
ATOM 2937 O O . LYS B 1 67 ? -16.344 -26.047 6.211 1 88 67 LYS B O 1
ATOM 2942 N N . PHE B 1 68 ? -14.586 -25.703 5.027 1 87.38 68 PHE B N 1
ATOM 2943 C CA . PHE B 1 68 ? -14.398 -24.344 5.551 1 87.38 68 PHE B CA 1
ATOM 2944 C C . PHE B 1 68 ? -14.586 -24.328 7.062 1 87.38 68 PHE B C 1
ATOM 2946 O O . PHE B 1 68 ? -13.844 -24.984 7.793 1 87.38 68 PHE B O 1
ATOM 2953 N N . LEU B 1 69 ? -15.641 -23.703 7.613 1 88.69 69 LEU B N 1
ATOM 2954 C CA . LEU B 1 69 ? -15.82 -23.547 9.055 1 88.69 69 LEU B CA 1
ATOM 2955 C C . LEU B 1 69 ? -16.312 -24.844 9.688 1 88.69 69 LEU B C 1
ATOM 2957 O O . LEU B 1 69 ? -16.297 -24.984 10.914 1 88.69 69 LEU B O 1
ATOM 2961 N N . ASN B 1 70 ? -16.594 -25.766 8.883 1 91.12 70 ASN B N 1
ATOM 2962 C CA . ASN B 1 70 ? -17.031 -27.062 9.383 1 91.12 70 ASN B CA 1
ATOM 2963 C C . ASN B 1 70 ? -15.891 -28.078 9.383 1 91.12 70 ASN B C 1
ATOM 2965 O O . ASN B 1 70 ? -16.109 -29.281 9.617 1 91.12 70 ASN B O 1
ATOM 2969 N N . ALA B 1 71 ? -14.758 -27.641 9.086 1 95.44 71 ALA B N 1
ATOM 2970 C CA . ALA B 1 71 ? -13.594 -28.516 9.188 1 95.44 71 ALA B CA 1
ATOM 2971 C C . ALA B 1 71 ? -13.43 -29.062 10.602 1 95.44 71 ALA B C 1
ATOM 2973 O O . ALA B 1 71 ? -13.961 -28.484 11.555 1 95.44 71 ALA B O 1
ATOM 2974 N N . PRO B 1 72 ? -12.711 -30.156 10.797 1 97.38 72 PRO B N 1
ATOM 2975 C CA . PRO B 1 72 ? -12.586 -30.781 12.117 1 97.38 72 PRO B CA 1
ATOM 2976 C C . PRO B 1 72 ? -11.922 -29.859 13.133 1 97.38 72 PRO B C 1
ATOM 2978 O O . PRO B 1 72 ? -10.922 -29.203 12.828 1 97.38 72 PRO B O 1
ATOM 2981 N N . PHE B 1 73 ? -12.539 -29.828 14.305 1 97.94 73 PHE B N 1
ATOM 2982 C CA . PHE B 1 73 ? -11.977 -29.062 15.406 1 97.94 73 PHE B CA 1
ATOM 2983 C C . PHE B 1 73 ? -10.789 -29.781 16.031 1 97.94 73 PHE B C 1
ATOM 2985 O O . PHE B 1 73 ? -10.922 -30.922 16.469 1 97.94 73 PHE B O 1
ATOM 2992 N N . ILE B 1 74 ? -9.664 -29.203 16.094 1 98.12 74 ILE B N 1
ATOM 2993 C CA . ILE B 1 74 ? -8.469 -29.891 16.578 1 98.12 74 ILE B CA 1
ATOM 2994 C C . ILE B 1 74 ? -7.863 -29.125 17.75 1 98.12 74 ILE B C 1
ATOM 2996 O O . ILE B 1 74 ? -6.707 -29.359 18.109 1 98.12 74 ILE B O 1
ATOM 3000 N N . GLY B 1 75 ? -8.57 -28.141 18.281 1 97.5 75 GLY B N 1
ATOM 3001 C CA . GLY B 1 75 ? -8.117 -27.406 19.453 1 97.5 75 GLY B CA 1
ATOM 3002 C C . GLY B 1 75 ? -6.879 -26.562 19.188 1 97.5 75 GLY B C 1
ATOM 3003 O O . GLY B 1 75 ? -6.848 -25.781 18.234 1 97.5 75 GLY B O 1
ATOM 3004 N N . PHE B 1 76 ? -5.812 -26.828 20.016 1 97.88 76 PHE B N 1
ATOM 3005 C CA . PHE B 1 76 ? -4.641 -25.969 19.984 1 97.88 76 PHE B CA 1
ATOM 3006 C C . PHE B 1 76 ? -3.529 -26.594 19.156 1 97.88 76 PHE B C 1
ATOM 3008 O O . PHE B 1 76 ? -2.379 -26.156 19.203 1 97.88 76 PHE B O 1
ATOM 3015 N N . GLN B 1 77 ? -3.801 -27.516 18.344 1 97.75 77 GLN B N 1
ATOM 3016 C CA . GLN B 1 77 ? -2.793 -28.25 17.594 1 97.75 77 GLN B CA 1
ATOM 3017 C C . GLN B 1 77 ? -2.074 -27.328 16.594 1 97.75 77 GLN B C 1
ATOM 3019 O O . GLN B 1 77 ? -0.864 -27.453 16.406 1 97.75 77 GLN B O 1
ATOM 3024 N N . ASN B 1 78 ? -2.814 -26.469 15.922 1 97.88 78 ASN B N 1
ATOM 3025 C CA . ASN B 1 78 ? -2.188 -25.516 15.008 1 97.88 78 ASN B CA 1
ATOM 3026 C C . ASN B 1 78 ? -1.184 -24.625 15.727 1 97.88 78 ASN B C 1
ATOM 3028 O O . ASN B 1 78 ? -0.112 -24.328 15.188 1 97.88 78 ASN B O 1
ATOM 3032 N N . TYR B 1 79 ? -1.538 -24.219 16.938 1 97.75 79 TYR B N 1
ATOM 3033 C CA . TYR B 1 79 ? -0.638 -23.391 17.734 1 97.75 79 TYR B CA 1
ATOM 3034 C C . TYR B 1 79 ? 0.614 -24.172 18.125 1 97.75 79 TYR B C 1
ATOM 3036 O O . TYR B 1 79 ? 1.722 -23.625 18.094 1 97.75 79 TYR B O 1
ATOM 3044 N N . TYR B 1 80 ? 0.419 -25.344 18.469 1 97.62 80 TYR B N 1
ATOM 3045 C CA . TYR B 1 80 ? 1.559 -26.188 18.812 1 97.62 80 TYR B CA 1
ATOM 3046 C C . TYR B 1 80 ? 2.488 -26.359 17.609 1 97.62 80 TYR B C 1
ATOM 3048 O O . TYR B 1 80 ? 3.711 -26.25 17.75 1 97.62 80 TYR B O 1
ATOM 3056 N N . GLU B 1 81 ? 1.945 -26.562 16.438 1 96.88 81 GLU B N 1
ATOM 3057 C CA . GLU B 1 81 ? 2.717 -26.75 15.219 1 96.88 81 GLU B CA 1
ATOM 3058 C C . GLU B 1 81 ? 3.518 -25.5 14.867 1 96.88 81 GLU B C 1
ATOM 3060 O O . GLU B 1 81 ? 4.668 -25.594 14.438 1 96.88 81 GLU B O 1
ATOM 3065 N N . VAL B 1 82 ? 2.918 -24.375 15.086 1 97.19 82 VAL B N 1
ATOM 3066 C CA . VAL B 1 82 ? 3.518 -23.109 14.656 1 97.19 82 VAL B CA 1
ATOM 3067 C C . VAL B 1 82 ? 4.547 -22.656 15.688 1 97.19 82 VAL B C 1
ATOM 3069 O O . VAL B 1 82 ? 5.582 -22.078 15.328 1 97.19 82 VAL B O 1
ATOM 3072 N N . LEU B 1 83 ? 4.367 -23.016 17.031 1 96.81 83 LEU B N 1
ATOM 3073 C CA . LEU B 1 83 ? 5.152 -22.344 18.078 1 96.81 83 LEU B CA 1
ATOM 3074 C C . LEU B 1 83 ? 6.082 -23.328 18.766 1 96.81 83 LEU B C 1
ATOM 3076 O O . LEU B 1 83 ? 7.145 -22.938 19.266 1 96.81 83 LEU B O 1
ATOM 3080 N N . PHE B 1 84 ? 5.719 -24.641 18.812 1 96.06 84 PHE B N 1
ATOM 3081 C CA . PHE B 1 84 ? 6.426 -25.453 19.781 1 96.06 84 PHE B CA 1
ATOM 3082 C C . PHE B 1 84 ? 6.969 -26.719 19.141 1 96.06 84 PHE B C 1
ATOM 3084 O O . PHE B 1 84 ? 7.965 -27.281 19.594 1 96.06 84 PHE B O 1
ATOM 3091 N N . ASP B 1 85 ? 6.344 -27.219 18.109 1 96.81 85 ASP B N 1
ATOM 3092 C CA . ASP B 1 85 ? 6.77 -28.469 17.484 1 96.81 85 ASP B CA 1
ATOM 3093 C C . ASP B 1 85 ? 8.164 -28.328 16.891 1 96.81 85 ASP B C 1
ATOM 3095 O O . ASP B 1 85 ? 8.344 -27.656 15.867 1 96.81 85 ASP B O 1
ATOM 3099 N N . PRO B 1 86 ? 9.133 -28.969 17.422 1 94.38 86 PRO B N 1
ATOM 3100 C CA . PRO B 1 86 ? 10.516 -28.797 16.969 1 94.38 86 PRO B CA 1
ATOM 3101 C C . PRO B 1 86 ? 10.758 -29.375 15.578 1 94.38 86 PRO B C 1
ATOM 3103 O O . PRO B 1 86 ? 11.703 -28.969 14.891 1 94.38 86 PRO B O 1
ATOM 3106 N N . ASP B 1 87 ? 9.914 -30.25 15.125 1 94.56 87 ASP B N 1
ATOM 3107 C CA . ASP B 1 87 ? 10.102 -30.906 13.836 1 94.56 87 ASP B CA 1
ATOM 3108 C C . ASP B 1 87 ? 9.273 -30.234 12.75 1 94.56 87 ASP B C 1
ATOM 3110 O O . ASP B 1 87 ? 9.32 -30.641 11.586 1 94.56 87 ASP B O 1
ATOM 3114 N N . SER B 1 88 ? 8.602 -29.188 13.078 1 94.56 88 SER B N 1
ATOM 3115 C CA . SER B 1 88 ? 7.707 -28.531 12.133 1 94.56 88 SER B CA 1
ATOM 3116 C C . SER B 1 88 ? 8.453 -27.516 11.266 1 94.56 88 SER B C 1
ATOM 3118 O O . SER B 1 88 ? 9.078 -26.594 11.781 1 94.56 88 SER B O 1
ATOM 3120 N N . LEU B 1 89 ? 8.305 -27.656 10 1 91.81 89 LEU B N 1
ATOM 3121 C CA . LEU B 1 89 ? 8.859 -26.703 9.055 1 91.81 89 LEU B CA 1
ATOM 3122 C C . LEU B 1 89 ? 8.109 -25.375 9.125 1 91.81 89 LEU B C 1
ATOM 3124 O O . LEU B 1 89 ? 8.688 -24.312 8.859 1 91.81 89 LEU B O 1
ATOM 3128 N N . ILE B 1 90 ? 6.891 -25.5 9.523 1 94.81 90 ILE B N 1
ATOM 3129 C CA . ILE B 1 90 ? 6.078 -24.297 9.664 1 94.81 90 ILE B CA 1
ATOM 3130 C C . ILE B 1 90 ? 6.613 -23.453 10.82 1 94.81 90 ILE B C 1
ATOM 3132 O O . ILE B 1 90 ? 6.707 -22.219 10.711 1 94.81 90 ILE B O 1
ATOM 3136 N N . ARG B 1 91 ? 7.035 -24.062 11.844 1 96 91 ARG B N 1
ATOM 3137 C CA . ARG B 1 91 ? 7.594 -23.359 12.984 1 96 91 ARG B CA 1
ATOM 3138 C C . ARG B 1 91 ? 8.906 -22.672 12.625 1 96 91 ARG B C 1
ATOM 3140 O O . ARG B 1 91 ? 9.102 -21.5 12.93 1 96 91 ARG B O 1
ATOM 3147 N N . THR B 1 92 ? 9.781 -23.391 11.984 1 95.94 92 THR B N 1
ATOM 3148 C CA . THR B 1 92 ? 11.078 -22.844 11.625 1 95.94 92 THR B CA 1
ATOM 3149 C C . THR B 1 92 ? 10.914 -21.609 10.727 1 95.94 92 THR B C 1
ATOM 3151 O O . THR B 1 92 ? 11.539 -20.578 10.961 1 95.94 92 THR B O 1
ATOM 3154 N N . GLY B 1 93 ? 10.07 -21.766 9.758 1 96.19 93 GLY B N 1
ATOM 3155 C CA . GLY B 1 93 ? 9.805 -20.625 8.883 1 96.19 93 GLY B CA 1
ATOM 3156 C C . GLY B 1 93 ? 9.195 -19.438 9.602 1 96.19 93 GLY B C 1
ATOM 3157 O O . GLY B 1 93 ? 9.555 -18.297 9.336 1 96.19 93 GLY B O 1
ATOM 3158 N N . PHE B 1 94 ? 8.297 -19.797 10.484 1 97 94 PHE B N 1
ATOM 3159 C CA . PHE B 1 94 ? 7.609 -18.75 11.242 1 97 94 PHE B CA 1
ATOM 3160 C C . PHE B 1 94 ? 8.594 -17.984 12.125 1 97 94 PHE B C 1
ATOM 3162 O O . PHE B 1 94 ? 8.57 -16.766 12.164 1 97 94 PHE B O 1
ATOM 3169 N N . LEU B 1 95 ? 9.438 -18.656 12.773 1 97.31 95 LEU B N 1
ATOM 3170 C CA . LEU B 1 95 ? 10.398 -18.031 13.672 1 97.31 95 LEU B CA 1
ATOM 3171 C C . LEU B 1 95 ? 11.414 -17.203 12.898 1 97.31 95 LEU B C 1
ATOM 3173 O O . LEU B 1 95 ? 11.812 -16.125 13.352 1 97.31 95 LEU B O 1
ATOM 3177 N N . ASN B 1 96 ? 11.852 -17.703 11.766 1 97.44 96 ASN B N 1
ATOM 3178 C CA . ASN B 1 96 ? 12.711 -16.906 10.898 1 97.44 96 ASN B CA 1
ATOM 3179 C C . ASN B 1 96 ? 12.023 -15.625 10.453 1 97.44 96 ASN B C 1
ATOM 3181 O O . ASN B 1 96 ? 12.625 -14.547 10.484 1 97.44 96 ASN B O 1
ATOM 3185 N N . ALA B 1 97 ? 10.781 -15.734 10.07 1 97.88 97 ALA B N 1
ATOM 3186 C CA . ALA B 1 97 ? 10.008 -14.578 9.617 1 97.88 97 ALA B CA 1
ATOM 3187 C C . ALA B 1 97 ? 9.805 -13.578 10.75 1 97.88 97 ALA B C 1
ATOM 3189 O O . ALA B 1 97 ? 9.844 -12.367 10.531 1 97.88 97 ALA B O 1
ATOM 3190 N N . LEU B 1 98 ? 9.594 -14.094 11.953 1 97.81 98 LEU B N 1
ATOM 3191 C CA . LEU B 1 98 ? 9.445 -13.242 13.125 1 97.81 98 LEU B CA 1
ATOM 3192 C C . LEU B 1 98 ? 10.727 -12.461 13.398 1 97.81 98 LEU B C 1
ATOM 3194 O O . LEU B 1 98 ? 10.68 -11.258 13.648 1 97.81 98 LEU B O 1
ATOM 3198 N N . ARG B 1 99 ? 11.797 -13.148 13.352 1 98.25 99 ARG B N 1
ATOM 3199 C CA . ARG B 1 99 ? 13.102 -12.523 13.523 1 98.25 99 ARG B CA 1
ATOM 3200 C C . ARG B 1 99 ? 13.336 -11.438 12.477 1 98.25 99 ARG B C 1
ATOM 3202 O O . ARG B 1 99 ? 13.68 -10.305 12.82 1 98.25 99 ARG B O 1
ATOM 3209 N N . ASN B 1 100 ? 13.133 -11.805 11.266 1 98.62 100 ASN B N 1
ATOM 3210 C CA . ASN B 1 100 ? 13.352 -10.867 10.172 1 98.62 100 ASN B CA 1
ATOM 3211 C C . ASN B 1 100 ? 12.438 -9.656 10.289 1 98.62 100 ASN B C 1
ATOM 3213 O O . ASN B 1 100 ? 12.859 -8.523 10.023 1 98.62 100 ASN B O 1
ATOM 3217 N N . THR B 1 101 ? 11.195 -9.867 10.672 1 98.5 101 THR B N 1
ATOM 3218 C CA . THR B 1 101 ? 10.234 -8.773 10.82 1 98.5 101 THR B CA 1
ATOM 3219 C C . THR B 1 101 ? 10.672 -7.816 11.93 1 98.5 101 THR B C 1
ATOM 3221 O O . THR B 1 101 ? 10.562 -6.598 11.789 1 98.5 101 THR B O 1
ATOM 3224 N N . ALA B 1 102 ? 11.156 -8.383 13.008 1 98.56 102 ALA B N 1
ATOM 3225 C CA . ALA B 1 102 ? 11.633 -7.551 14.109 1 98.56 102 ALA B CA 1
ATOM 3226 C C . ALA B 1 102 ? 12.812 -6.688 13.672 1 98.56 102 ALA B C 1
ATOM 3228 O O . ALA B 1 102 ? 12.812 -5.473 13.883 1 98.56 102 ALA B O 1
ATOM 3229 N N . ILE B 1 103 ? 13.781 -7.262 13.039 1 98.69 103 ILE B N 1
ATOM 3230 C CA . ILE B 1 103 ? 14.961 -6.543 12.562 1 98.69 103 ILE B CA 1
ATOM 3231 C C . ILE B 1 103 ? 14.547 -5.492 11.531 1 98.69 103 ILE B C 1
ATOM 3233 O O . ILE B 1 103 ? 14.922 -4.324 11.648 1 98.69 103 ILE B O 1
ATOM 3237 N N . TYR B 1 104 ? 13.773 -5.922 10.594 1 98.5 104 TYR B N 1
ATOM 3238 C CA . TYR B 1 104 ? 13.266 -5.078 9.523 1 98.5 104 TYR B CA 1
ATOM 3239 C C . TYR B 1 104 ? 12.531 -3.861 10.086 1 98.5 104 TYR B C 1
ATOM 3241 O O . TYR B 1 104 ? 12.828 -2.725 9.711 1 98.5 104 TYR B O 1
ATOM 3249 N N . THR B 1 105 ? 11.609 -4.109 10.969 1 98.5 105 THR B N 1
ATOM 3250 C CA . THR B 1 105 ? 10.766 -3.062 11.531 1 98.5 105 THR B CA 1
ATOM 3251 C C . THR B 1 105 ? 11.594 -2.061 12.32 1 98.5 105 THR B C 1
ATOM 3253 O O . THR B 1 105 ? 11.461 -0.85 12.141 1 98.5 105 THR B O 1
ATOM 3256 N N . ILE B 1 106 ? 12.445 -2.525 13.133 1 98.12 106 ILE B N 1
ATOM 3257 C CA . ILE B 1 106 ? 13.242 -1.661 13.992 1 98.12 106 ILE B CA 1
ATOM 3258 C C . ILE B 1 106 ? 14.227 -0.854 13.148 1 98.12 106 ILE B C 1
ATOM 3260 O O . ILE B 1 106 ? 14.312 0.37 13.281 1 98.12 106 ILE B O 1
ATOM 3264 N N . VAL B 1 107 ? 14.914 -1.487 12.273 1 98.38 107 VAL B N 1
ATOM 3265 C CA . VAL B 1 107 ? 15.945 -0.822 11.492 1 98.38 107 VAL B CA 1
ATOM 3266 C C . VAL B 1 107 ? 15.305 0.178 10.531 1 98.38 107 VAL B C 1
ATOM 3268 O O . VAL B 1 107 ? 15.75 1.325 10.43 1 98.38 107 VAL B O 1
ATOM 3271 N N . VAL B 1 108 ? 14.266 -0.214 9.828 1 98.25 108 VAL B N 1
ATOM 3272 C CA . VAL B 1 108 ? 13.625 0.675 8.867 1 98.25 108 VAL B CA 1
ATOM 3273 C C . VAL B 1 108 ? 13.031 1.881 9.586 1 98.25 108 VAL B C 1
ATOM 3275 O O . VAL B 1 108 ? 13.195 3.021 9.148 1 98.25 108 VAL B O 1
ATOM 3278 N N . THR B 1 109 ? 12.328 1.593 10.688 1 97 109 THR B N 1
ATOM 3279 C CA . THR B 1 109 ? 11.68 2.672 11.422 1 97 109 THR B CA 1
ATOM 3280 C C . THR B 1 109 ? 12.711 3.684 11.914 1 97 109 THR B C 1
ATOM 3282 O O . THR B 1 109 ? 12.586 4.883 11.656 1 97 109 THR B O 1
ATOM 3285 N N . PHE B 1 110 ? 13.734 3.262 12.492 1 96.31 110 PHE B N 1
ATOM 3286 C CA . PHE B 1 110 ? 14.711 4.16 13.094 1 96.31 110 P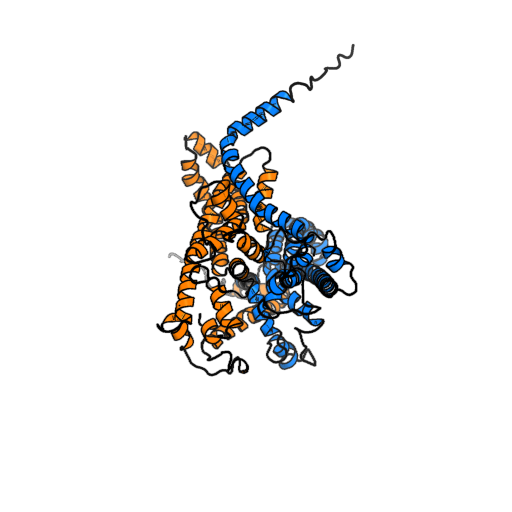HE B CA 1
ATOM 3287 C C . PHE B 1 110 ? 15.562 4.832 12.023 1 96.31 110 PHE B C 1
ATOM 3289 O O . PHE B 1 110 ? 15.891 6.016 12.133 1 96.31 110 PHE B O 1
ATOM 3296 N N . ALA B 1 111 ? 15.953 4.086 11.062 1 96.88 111 ALA B N 1
ATOM 3297 C CA . ALA B 1 111 ? 16.766 4.672 10 1 96.88 111 ALA B CA 1
ATOM 3298 C C . ALA B 1 111 ? 15.977 5.727 9.227 1 96.88 111 ALA B C 1
ATOM 3300 O O . ALA B 1 111 ? 16.5 6.789 8.891 1 96.88 111 ALA B O 1
ATOM 3301 N N . THR B 1 112 ? 14.75 5.43 8.883 1 95.25 112 THR B N 1
ATOM 3302 C CA . THR B 1 112 ? 13.914 6.387 8.164 1 95.25 112 THR B CA 1
ATOM 3303 C C . THR B 1 112 ? 13.711 7.652 8.984 1 95.25 112 THR B C 1
ATOM 3305 O O . THR B 1 112 ? 13.727 8.758 8.453 1 95.25 112 THR B O 1
ATOM 3308 N N . PHE B 1 113 ? 13.531 7.43 10.234 1 93.06 113 PHE B N 1
ATOM 3309 C CA . PHE B 1 113 ? 13.352 8.562 11.133 1 93.06 113 PHE B CA 1
ATOM 3310 C C . PHE B 1 113 ? 14.633 9.391 11.211 1 93.06 113 PHE B C 1
ATOM 3312 O O . PHE B 1 113 ? 14.594 10.617 11.078 1 93.06 113 PHE B O 1
ATOM 3319 N N . ALA B 1 114 ? 15.719 8.773 11.477 1 94.12 114 ALA B N 1
ATOM 3320 C CA . ALA B 1 114 ? 17 9.461 11.617 1 94.12 114 ALA B CA 1
ATOM 3321 C C . ALA B 1 114 ? 17.359 10.211 10.336 1 94.12 114 ALA B C 1
ATOM 3323 O O . ALA B 1 114 ? 17.688 11.398 10.383 1 94.12 114 ALA B O 1
ATOM 3324 N N . LEU B 1 115 ? 17.234 9.562 9.266 1 93.25 115 LEU B N 1
ATOM 3325 C CA . LEU B 1 115 ? 17.562 10.195 7.992 1 93.25 115 LEU B CA 1
ATOM 3326 C C . LEU B 1 115 ? 16.531 11.258 7.637 1 93.25 115 LEU B C 1
ATOM 3328 O O . LEU B 1 115 ? 16.875 12.273 7.02 1 93.25 115 LEU B O 1
ATOM 3332 N N . GLY B 1 116 ? 15.273 10.984 8.008 1 92.25 116 GLY B N 1
ATOM 3333 C CA . GLY B 1 116 ? 14.219 11.961 7.766 1 92.25 116 GLY B CA 1
ATOM 3334 C C . GLY B 1 116 ? 14.453 13.281 8.469 1 92.25 116 GLY B C 1
ATOM 3335 O O . GLY B 1 116 ? 14.258 14.352 7.879 1 92.25 116 GLY B O 1
ATOM 3336 N N . ILE B 1 117 ? 14.867 13.211 9.695 1 92 117 ILE B N 1
ATOM 3337 C CA . ILE B 1 117 ? 15.125 14.43 10.453 1 92 117 ILE B CA 1
ATOM 3338 C C . ILE B 1 117 ? 16.328 15.172 9.859 1 92 117 ILE B C 1
ATOM 3340 O O . ILE B 1 117 ? 16.312 16.406 9.766 1 92 117 ILE B O 1
ATOM 3344 N N . ILE B 1 118 ? 17.359 14.422 9.484 1 91.25 118 ILE B N 1
ATOM 3345 C CA . ILE B 1 118 ? 18.547 15.016 8.883 1 91.25 118 ILE B CA 1
ATOM 3346 C C . ILE B 1 118 ? 18.172 15.734 7.594 1 91.25 118 ILE B C 1
ATOM 3348 O O . ILE B 1 118 ? 18.531 16.891 7.395 1 91.25 118 ILE B O 1
ATOM 3352 N N . LEU B 1 119 ? 17.406 15.109 6.773 1 90.56 119 LEU B N 1
ATOM 3353 C CA . LEU B 1 119 ? 17 15.719 5.512 1 90.56 119 LEU B CA 1
ATOM 3354 C C . LEU B 1 119 ? 16.094 16.922 5.758 1 90.56 119 LEU B C 1
ATOM 3356 O O . LEU B 1 119 ? 16.188 17.922 5.055 1 90.56 119 LEU B O 1
ATOM 3360 N N . ALA B 1 120 ? 15.211 16.75 6.727 1 90.69 120 ALA B N 1
ATOM 3361 C CA . ALA B 1 120 ? 14.312 17.859 7.062 1 90.69 120 ALA B CA 1
ATOM 3362 C C . ALA B 1 120 ? 15.102 19.094 7.492 1 90.69 120 ALA B C 1
ATOM 3364 O O . ALA B 1 120 ? 14.797 20.203 7.078 1 90.69 120 ALA B O 1
ATOM 3365 N N . MET B 1 121 ? 16.094 18.922 8.32 1 88.5 121 MET B N 1
ATOM 3366 C CA . MET B 1 121 ? 16.906 20.016 8.797 1 88.5 121 MET B CA 1
ATOM 3367 C C . MET B 1 121 ? 17.672 20.672 7.652 1 88.5 121 MET B C 1
ATOM 3369 O O . MET B 1 121 ? 17.828 21.891 7.617 1 88.5 121 MET B O 1
ATOM 3373 N N . LEU B 1 122 ? 18.125 19.859 6.734 1 87.56 122 LEU B N 1
ATOM 3374 C CA . LEU B 1 122 ? 18.875 20.375 5.598 1 87.56 122 LEU B CA 1
ATOM 3375 C C . LEU B 1 122 ? 17.984 21.172 4.66 1 87.56 122 LEU B C 1
ATOM 3377 O O . LEU B 1 122 ? 18.359 22.25 4.176 1 87.56 122 LEU B O 1
ATOM 3381 N N . VAL B 1 123 ? 16.781 20.688 4.465 1 88.19 123 VAL B N 1
ATOM 3382 C CA . VAL B 1 123 ? 15.914 21.344 3.49 1 88.19 123 VAL B CA 1
ATOM 3383 C C . VAL B 1 123 ? 15.156 22.484 4.156 1 88.19 123 VAL B C 1
ATOM 3385 O O . VAL B 1 123 ? 14.492 23.281 3.479 1 88.19 123 VAL B O 1
ATOM 3388 N N . ASN B 1 124 ? 15.164 22.453 5.457 1 85.69 124 ASN B N 1
ATOM 3389 C CA . ASN B 1 124 ? 14.562 23.562 6.191 1 85.69 124 ASN B CA 1
ATOM 3390 C C . ASN B 1 124 ? 15.328 24.859 5.965 1 85.69 124 ASN B C 1
ATOM 3392 O O . ASN B 1 124 ? 14.789 25.953 6.191 1 85.69 124 ASN B O 1
ATOM 3396 N N . ARG B 1 125 ? 16.516 24.734 5.543 1 81.38 125 ARG B N 1
ATOM 3397 C CA . ARG B 1 125 ? 17.344 25.906 5.254 1 81.38 125 ARG B CA 1
ATOM 3398 C C . ARG B 1 125 ? 16.938 26.547 3.926 1 81.38 125 ARG B C 1
ATOM 3400 O O . ARG B 1 125 ? 16.312 25.891 3.082 1 81.38 125 ARG B O 1
ATOM 3407 N N . GLU B 1 126 ? 17.219 27.844 3.875 1 81.44 126 GLU B N 1
ATOM 3408 C CA . GLU B 1 126 ? 16.953 28.547 2.621 1 81.44 126 GLU B CA 1
ATOM 3409 C C . GLU B 1 126 ? 18.156 28.469 1.679 1 81.44 126 GLU B C 1
ATOM 3411 O O . GLU B 1 126 ? 19.281 28.766 2.074 1 81.44 126 GLU B O 1
ATOM 3416 N N . PHE B 1 127 ? 18.016 27.828 0.534 1 81.06 127 PHE B N 1
ATOM 3417 C CA . PHE B 1 127 ? 19.062 27.781 -0.473 1 81.06 127 PHE B CA 1
ATOM 3418 C C . PHE B 1 127 ? 18.484 27.734 -1.875 1 81.06 127 PHE B C 1
ATOM 3420 O O . PHE B 1 127 ? 17.281 27.453 -2.043 1 81.06 127 PHE B O 1
ATOM 3427 N N . LYS B 1 128 ? 19.281 28.141 -2.82 1 82.06 128 LYS B N 1
ATOM 3428 C CA . LYS B 1 128 ? 18.828 28.125 -4.211 1 82.06 128 LYS B CA 1
ATOM 3429 C C . LYS B 1 128 ? 18.562 26.719 -4.695 1 82.06 128 LYS B C 1
ATOM 3431 O O . LYS B 1 128 ? 19.359 25.797 -4.453 1 82.06 128 LYS B O 1
ATOM 3436 N N . GLY B 1 129 ? 17.438 26.453 -5.344 1 83.5 129 GLY B N 1
ATOM 3437 C CA . GLY B 1 129 ? 17.078 25.156 -5.871 1 83.5 129 GLY B CA 1
ATOM 3438 C C . GLY B 1 129 ? 16.359 24.281 -4.863 1 83.5 129 GLY B C 1
ATOM 3439 O O . GLY B 1 129 ? 16.203 23.078 -5.078 1 83.5 129 GLY B O 1
ATOM 3440 N N . ARG B 1 130 ? 16.031 24.859 -3.752 1 83.69 130 ARG B N 1
ATOM 3441 C CA . ARG B 1 130 ? 15.359 24.141 -2.672 1 83.69 130 ARG B CA 1
ATOM 3442 C C . ARG B 1 130 ? 14.094 23.453 -3.174 1 83.69 130 ARG B C 1
ATOM 3444 O O . ARG B 1 130 ? 13.805 22.312 -2.781 1 83.69 130 ARG B O 1
ATOM 3451 N N . GLY B 1 131 ? 13.43 24.109 -4.059 1 84.25 131 GLY B N 1
ATOM 3452 C CA . GLY B 1 131 ? 12.219 23.516 -4.621 1 84.25 131 GLY B CA 1
ATOM 3453 C C . GLY B 1 131 ? 12.477 22.25 -5.398 1 84.25 131 GLY B C 1
ATOM 3454 O O . GLY B 1 131 ? 11.758 21.25 -5.238 1 84.25 131 GLY B O 1
ATOM 3455 N N . ILE B 1 132 ? 13.5 22.25 -6.145 1 84.31 132 ILE B N 1
ATOM 3456 C CA . ILE B 1 132 ? 13.859 21.094 -6.961 1 84.31 132 ILE B CA 1
ATOM 3457 C C . ILE B 1 132 ? 14.305 19.953 -6.062 1 84.31 132 ILE B C 1
ATOM 3459 O O . ILE B 1 132 ? 13.922 18.797 -6.277 1 84.31 132 ILE B O 1
ATOM 3463 N N . VAL B 1 133 ? 15.062 20.297 -5.039 1 83.56 133 VAL B N 1
ATOM 3464 C CA . VAL B 1 133 ? 15.57 19.266 -4.129 1 83.56 133 VAL B CA 1
ATOM 3465 C C . VAL B 1 133 ? 14.414 18.656 -3.342 1 83.56 133 VAL B C 1
ATOM 3467 O O . VAL B 1 133 ? 14.328 17.438 -3.213 1 83.56 133 VAL B O 1
ATOM 3470 N N . ARG B 1 134 ? 13.523 19.453 -2.938 1 83.56 134 ARG B N 1
ATOM 3471 C CA . ARG B 1 134 ? 12.375 18.969 -2.184 1 83.56 134 ARG B CA 1
ATOM 3472 C C . ARG B 1 134 ? 11.508 18.062 -3.041 1 83.56 134 ARG B C 1
ATOM 3474 O O . ARG B 1 134 ? 11.047 17.016 -2.574 1 83.56 134 ARG B O 1
ATOM 3481 N N . THR B 1 135 ? 11.367 18.391 -4.254 1 82.56 135 THR B N 1
ATOM 3482 C CA . THR B 1 135 ? 10.555 17.578 -5.16 1 82.56 135 THR B CA 1
ATOM 3483 C C . THR B 1 135 ? 11.219 16.234 -5.426 1 82.56 135 THR B C 1
ATOM 3485 O O . THR B 1 135 ? 10.555 15.195 -5.406 1 82.56 135 THR B O 1
ATOM 3488 N N . ALA B 1 136 ? 12.477 16.297 -5.641 1 84.81 136 ALA B N 1
ATOM 3489 C CA . ALA B 1 136 ? 13.219 15.062 -5.898 1 84.81 136 ALA B CA 1
ATOM 3490 C C . ALA B 1 136 ? 13.172 14.125 -4.695 1 84.81 136 ALA B C 1
ATOM 3492 O O . ALA B 1 136 ? 13.039 12.906 -4.855 1 84.81 136 ALA B O 1
ATOM 3493 N N . LEU B 1 137 ? 13.234 14.727 -3.545 1 86.69 137 LEU B N 1
ATOM 3494 C CA . LEU B 1 137 ? 13.266 13.93 -2.322 1 86.69 137 LEU B CA 1
ATOM 3495 C C . LEU B 1 137 ? 11.891 13.352 -2.012 1 86.69 137 LEU B C 1
ATOM 3497 O O . LEU B 1 137 ? 11.773 12.414 -1.222 1 86.69 137 LEU B O 1
ATOM 3501 N N . LEU B 1 138 ? 10.859 13.844 -2.66 1 85.75 138 LEU B N 1
ATOM 3502 C CA . LEU B 1 138 ? 9.5 13.359 -2.441 1 85.75 138 LEU B CA 1
ATOM 3503 C C . LEU B 1 138 ? 9.164 12.234 -3.41 1 85.75 138 LEU B C 1
ATOM 3505 O O . LEU B 1 138 ? 8.219 11.477 -3.182 1 85.75 138 LEU B O 1
ATOM 3509 N N . MET B 1 139 ? 9.922 11.945 -4.387 1 85.62 139 MET B N 1
ATOM 3510 C CA . MET B 1 139 ? 9.617 11.078 -5.52 1 85.62 139 MET B CA 1
ATOM 3511 C C . MET B 1 139 ? 9.492 9.625 -5.074 1 85.62 139 MET B C 1
ATOM 3513 O O . MET B 1 139 ? 8.633 8.891 -5.562 1 85.62 139 MET B O 1
ATOM 3517 N N . PRO B 1 140 ? 10.297 9.133 -4.156 1 87.31 140 PRO B N 1
ATOM 3518 C CA . PRO B 1 140 ? 10.211 7.719 -3.785 1 87.31 140 PRO B CA 1
ATOM 3519 C C . PRO B 1 140 ? 8.82 7.328 -3.277 1 87.31 140 PRO B C 1
ATOM 3521 O O . PRO B 1 140 ? 8.359 6.215 -3.531 1 87.31 140 PRO B O 1
ATOM 3524 N N . TRP B 1 141 ? 8.211 8.234 -2.672 1 85.12 141 TRP B N 1
ATOM 3525 C CA . TRP B 1 141 ? 6.922 7.941 -2.057 1 85.12 141 TRP B CA 1
ATOM 3526 C C . TRP B 1 141 ? 5.848 7.73 -3.119 1 85.12 141 TRP B C 1
ATOM 3528 O O . TRP B 1 141 ? 4.828 7.082 -2.861 1 85.12 141 TRP B O 1
ATOM 3538 N N . VAL B 1 142 ? 6.059 8.289 -4.289 1 81.56 142 VAL B N 1
ATOM 3539 C CA . VAL B 1 142 ? 5.07 8.227 -5.359 1 81.56 142 VAL B CA 1
ATOM 3540 C C . VAL B 1 142 ? 5.09 6.844 -6.004 1 81.56 142 VAL B C 1
ATOM 3542 O O . VAL B 1 142 ? 4.098 6.41 -6.598 1 81.56 142 VAL B O 1
ATOM 3545 N N . VAL B 1 143 ? 6.164 6.125 -5.91 1 86.25 143 VAL B N 1
ATOM 3546 C CA . VAL B 1 143 ? 6.289 4.801 -6.508 1 86.25 143 VAL B CA 1
ATOM 3547 C C . VAL B 1 143 ? 5.531 3.777 -5.668 1 86.25 143 VAL B C 1
ATOM 3549 O O . VAL B 1 143 ? 5.781 3.643 -4.469 1 86.25 143 VAL B O 1
ATOM 3552 N N . PRO B 1 144 ? 4.605 3.061 -6.297 1 86.81 144 PRO B N 1
ATOM 3553 C CA . PRO B 1 144 ? 3.898 2.029 -5.535 1 86.81 144 PRO B CA 1
ATOM 3554 C C . PRO B 1 144 ? 4.836 0.969 -4.961 1 86.81 144 PRO B C 1
ATOM 3556 O O . PRO B 1 144 ? 5.855 0.643 -5.578 1 86.81 144 PRO B O 1
ATOM 3559 N N . SER B 1 145 ? 4.461 0.482 -3.818 1 91.06 145 SER B N 1
ATOM 3560 C CA . SER B 1 145 ? 5.355 -0.423 -3.104 1 91.06 145 SER B CA 1
ATOM 3561 C C . SER B 1 145 ? 5.621 -1.689 -3.908 1 91.06 145 SER B C 1
ATOM 3563 O O . SER B 1 145 ? 6.73 -2.229 -3.883 1 91.06 145 SER B O 1
ATOM 3565 N N . TYR B 1 146 ? 4.637 -2.211 -4.574 1 89.94 146 TYR B N 1
ATOM 3566 C CA . TYR B 1 146 ? 4.855 -3.416 -5.367 1 89.94 146 TYR B CA 1
ATOM 3567 C C . TYR B 1 146 ? 5.855 -3.158 -6.488 1 89.94 146 TYR B C 1
ATOM 3569 O O . TYR B 1 146 ? 6.672 -4.023 -6.809 1 89.94 146 TYR B O 1
ATOM 3577 N N . VAL B 1 147 ? 5.816 -1.959 -7.055 1 88.94 147 VAL B N 1
ATOM 3578 C CA . VAL B 1 147 ? 6.766 -1.588 -8.094 1 88.94 147 VAL B CA 1
ATOM 3579 C C . VAL B 1 147 ? 8.172 -1.497 -7.508 1 88.94 147 VAL B C 1
ATOM 3581 O O . VAL B 1 147 ? 9.148 -1.92 -8.141 1 88.94 147 VAL B O 1
ATOM 3584 N N . VAL B 1 148 ? 8.211 -0.993 -6.344 1 92.69 148 VAL B N 1
ATOM 3585 C CA . VAL B 1 148 ? 9.5 -0.9 -5.66 1 92.69 148 VAL B CA 1
ATOM 3586 C C . VAL B 1 148 ? 10.102 -2.295 -5.508 1 92.69 148 VAL B C 1
ATOM 3588 O O . VAL B 1 148 ? 11.297 -2.494 -5.766 1 92.69 148 VAL B O 1
ATOM 3591 N N . GLY B 1 149 ? 9.297 -3.219 -5.145 1 94.31 149 GLY B N 1
ATOM 3592 C CA . GLY B 1 149 ? 9.781 -4.582 -5.012 1 94.31 149 GLY B CA 1
ATOM 3593 C C . GLY B 1 149 ? 10.344 -5.148 -6.301 1 94.31 149 GLY B C 1
ATOM 3594 O O . GLY B 1 149 ? 11.43 -5.727 -6.305 1 94.31 149 GLY B O 1
ATOM 3595 N N . ILE B 1 150 ? 9.695 -4.918 -7.344 1 89.69 150 ILE B N 1
ATOM 3596 C CA . ILE B 1 150 ? 10.102 -5.445 -8.648 1 89.69 150 ILE B CA 1
ATOM 3597 C C . ILE B 1 150 ? 11.391 -4.77 -9.094 1 89.69 150 ILE B C 1
ATOM 3599 O O . ILE B 1 150 ? 12.367 -5.449 -9.445 1 89.69 150 ILE B O 1
ATOM 3603 N N . VAL B 1 151 ? 11.414 -3.479 -9.047 1 89.06 151 VAL B N 1
ATOM 3604 C CA . VAL B 1 151 ? 12.531 -2.695 -9.555 1 89.06 151 VAL B CA 1
ATOM 3605 C C . VAL B 1 151 ? 13.789 -3.014 -8.75 1 89.06 151 VAL B C 1
ATOM 3607 O O . VAL B 1 151 ? 14.852 -3.268 -9.328 1 89.06 151 VAL B O 1
ATOM 3610 N N . TRP B 1 152 ? 13.648 -3.045 -7.477 1 93.44 152 TRP B N 1
ATOM 3611 C CA . TRP B 1 152 ? 14.82 -3.303 -6.645 1 93.44 152 TRP B CA 1
ATOM 3612 C C . TRP B 1 152 ? 15.266 -4.758 -6.766 1 93.44 152 TRP B C 1
ATOM 3614 O O . TRP B 1 152 ? 16.438 -5.07 -6.57 1 93.44 152 TRP B O 1
ATOM 3624 N N . GLY B 1 153 ? 14.344 -5.664 -7.078 1 92.94 153 GLY B N 1
ATOM 3625 C CA . GLY B 1 153 ? 14.75 -7.02 -7.418 1 92.94 153 GLY B CA 1
ATOM 3626 C C . GLY B 1 153 ? 15.734 -7.078 -8.57 1 92.94 153 GLY B C 1
ATOM 3627 O O . GLY B 1 153 ? 16.703 -7.84 -8.531 1 92.94 153 GLY B O 1
ATOM 3628 N N . PHE B 1 154 ? 15.523 -6.242 -9.5 1 87.75 154 PHE B N 1
ATOM 3629 C CA . PHE B 1 154 ? 16.406 -6.176 -10.656 1 87.75 154 PHE B CA 1
ATOM 3630 C C . PHE B 1 154 ? 17.719 -5.473 -10.312 1 87.75 154 PHE B C 1
ATOM 3632 O O . PHE B 1 154 ? 18.781 -5.887 -10.758 1 87.75 154 PHE B O 1
ATOM 3639 N N . LEU B 1 155 ? 17.625 -4.449 -9.531 1 91.25 155 LEU B N 1
ATOM 3640 C CA . LEU B 1 155 ? 18.812 -3.693 -9.148 1 91.25 155 LEU B CA 1
ATOM 3641 C C . LEU B 1 155 ? 19.766 -4.562 -8.344 1 91.25 155 LEU B C 1
ATOM 3643 O O . LEU B 1 155 ? 20.984 -4.379 -8.422 1 91.25 155 LEU B O 1
ATOM 3647 N N . TRP B 1 156 ? 19.219 -5.562 -7.66 1 94.81 156 TRP B N 1
ATOM 3648 C CA . TRP B 1 156 ? 20 -6.367 -6.723 1 94.81 156 TRP B CA 1
ATOM 3649 C C . TRP B 1 156 ? 20.625 -7.559 -7.43 1 94.81 156 TRP B C 1
ATOM 3651 O O . TRP B 1 156 ? 21.391 -8.312 -6.824 1 94.81 156 TRP B O 1
ATOM 3661 N N . ARG B 1 157 ? 20.312 -7.773 -8.672 1 92.44 157 ARG B N 1
ATOM 3662 C CA . ARG B 1 157 ? 20.859 -8.93 -9.383 1 92.44 157 ARG B CA 1
ATOM 3663 C C . ARG B 1 157 ? 22.391 -8.914 -9.344 1 92.44 157 ARG B C 1
ATOM 3665 O O . ARG B 1 157 ? 23 -7.852 -9.445 1 92.44 157 ARG B O 1
ATOM 3672 N N . GLN B 1 158 ? 22.891 -10.07 -9.234 1 93.75 158 GLN B N 1
ATOM 3673 C CA . GLN B 1 158 ? 24.328 -10.172 -8.984 1 93.75 158 GLN B CA 1
ATOM 3674 C C . GLN B 1 158 ? 25.125 -9.648 -10.172 1 93.75 158 GLN B C 1
ATOM 3676 O O . GLN B 1 158 ? 25.984 -8.781 -10.008 1 93.75 158 GLN B O 1
ATOM 3681 N N . ASP B 1 159 ? 24.828 -10.094 -11.367 1 89.31 159 ASP B N 1
ATOM 3682 C CA . ASP B 1 159 ? 25.688 -9.805 -12.508 1 89.31 159 ASP B CA 1
ATOM 3683 C C . ASP B 1 159 ? 25.219 -8.555 -13.25 1 89.31 159 ASP B C 1
ATOM 3685 O O . ASP B 1 159 ? 26.031 -7.684 -13.586 1 89.31 159 ASP B O 1
ATOM 3689 N N . SER B 1 160 ? 23.922 -8.383 -13.359 1 85.44 160 SER B N 1
ATOM 3690 C CA . SER B 1 160 ? 23.406 -7.332 -14.227 1 85.44 160 SER B CA 1
ATOM 3691 C C . SER B 1 160 ? 22.828 -6.18 -13.406 1 85.44 160 SER B C 1
ATOM 3693 O O . SER B 1 160 ? 22.453 -5.145 -13.969 1 85.44 160 SER B O 1
ATOM 3695 N N . GLY B 1 161 ? 22.766 -6.328 -12.117 1 89.94 161 GLY B N 1
ATOM 3696 C CA . GLY B 1 161 ? 22.172 -5.297 -11.289 1 89.94 161 GLY B CA 1
ATOM 3697 C C . GLY B 1 161 ? 23.016 -4.043 -11.18 1 89.94 161 GLY B C 1
ATOM 3698 O O . GLY B 1 161 ? 24.234 -4.129 -11.023 1 89.94 161 GLY B O 1
ATOM 3699 N N . LEU B 1 162 ? 22.406 -2.949 -11.18 1 87.5 162 LEU B N 1
ATOM 3700 C CA . LEU B 1 162 ? 23.078 -1.655 -11.188 1 87.5 162 LEU B CA 1
ATOM 3701 C C . LEU B 1 162 ? 23.875 -1.444 -9.898 1 87.5 162 LEU B C 1
ATOM 3703 O O . LEU B 1 162 ? 24.922 -0.803 -9.906 1 87.5 162 LEU B O 1
ATOM 3707 N N . ILE B 1 163 ? 23.422 -1.99 -8.828 1 91.62 163 ILE B N 1
ATOM 3708 C CA . ILE B 1 163 ? 24.062 -1.765 -7.539 1 91.62 163 ILE B CA 1
ATOM 3709 C C . ILE B 1 163 ? 25.453 -2.4 -7.539 1 91.62 163 ILE B C 1
ATOM 3711 O O . ILE B 1 163 ? 26.438 -1.75 -7.184 1 91.62 163 ILE B O 1
ATOM 3715 N N . ASN B 1 164 ? 25.484 -3.635 -7.953 1 94.12 164 ASN B N 1
ATOM 3716 C CA . ASN B 1 164 ? 26.766 -4.305 -8.031 1 94.12 164 ASN B CA 1
ATOM 3717 C C . ASN B 1 164 ? 27.672 -3.668 -9.094 1 94.12 164 ASN B C 1
ATOM 3719 O O . ASN B 1 164 ? 28.891 -3.596 -8.922 1 94.12 164 ASN B O 1
ATOM 3723 N N . ILE B 1 165 ? 27.109 -3.18 -10.172 1 90.38 165 ILE B N 1
ATOM 3724 C CA . ILE B 1 165 ? 27.891 -2.516 -11.219 1 90.38 165 ILE B CA 1
ATOM 3725 C C . ILE B 1 165 ? 28.531 -1.253 -10.656 1 90.38 165 ILE B C 1
ATOM 3727 O O . ILE B 1 165 ? 29.734 -1.017 -10.859 1 90.38 165 ILE B O 1
ATOM 3731 N N . ILE B 1 166 ? 27.828 -0.527 -9.961 1 88.19 166 ILE B N 1
ATOM 3732 C CA . ILE B 1 166 ? 28.344 0.724 -9.414 1 88.19 166 ILE B CA 1
ATOM 3733 C C . ILE B 1 166 ? 29.359 0.429 -8.312 1 88.19 166 ILE B C 1
ATOM 3735 O O . ILE B 1 166 ? 30.469 0.979 -8.32 1 88.19 166 ILE B O 1
ATOM 3739 N N . LEU B 1 167 ? 29.062 -0.483 -7.395 1 92.62 167 LEU B N 1
ATOM 3740 C CA . LEU B 1 167 ? 29.875 -0.71 -6.207 1 92.62 167 LEU B CA 1
ATOM 3741 C C . LEU B 1 167 ? 31.156 -1.46 -6.566 1 92.62 167 LEU B C 1
ATOM 3743 O O . LEU B 1 167 ? 32.219 -1.214 -5.98 1 92.62 167 LEU B O 1
ATOM 3747 N N . HIS B 1 168 ? 31.016 -2.406 -7.465 1 94.25 168 HIS B N 1
ATOM 3748 C CA . HIS B 1 168 ? 32.156 -3.25 -7.801 1 94.25 168 HIS B CA 1
ATOM 3749 C C . HIS B 1 168 ? 32.844 -2.768 -9.07 1 94.25 168 HIS B C 1
ATOM 3751 O O . HIS B 1 168 ? 34.062 -2.521 -9.078 1 94.25 168 HIS B O 1
ATOM 3757 N N . ASP B 1 169 ? 32.156 -2.576 -10.148 1 93.31 169 ASP B N 1
ATOM 3758 C CA . ASP B 1 169 ? 32.75 -2.33 -11.461 1 93.31 169 ASP B CA 1
ATOM 3759 C C . ASP B 1 169 ? 33.188 -0.876 -11.602 1 93.31 169 ASP B C 1
ATOM 3761 O O . ASP B 1 169 ? 34.219 -0.594 -12.211 1 93.31 169 ASP B O 1
ATOM 3765 N N . ILE B 1 170 ? 32.469 0.031 -11.062 1 90.88 170 ILE B N 1
ATOM 3766 C CA . ILE B 1 170 ? 32.75 1.441 -11.305 1 90.88 170 ILE B CA 1
ATOM 3767 C C . ILE B 1 170 ? 33.562 2.014 -10.141 1 90.88 170 ILE B C 1
ATOM 3769 O O . ILE B 1 170 ? 34.688 2.514 -10.336 1 90.88 170 ILE B O 1
ATOM 3773 N N . LEU B 1 171 ? 33.031 1.83 -8.891 1 91.19 171 LEU B N 1
ATOM 3774 C CA . LEU B 1 171 ? 33.656 2.49 -7.742 1 91.19 171 LEU B CA 1
ATOM 3775 C C . LEU B 1 171 ? 34.688 1.592 -7.094 1 91.19 171 LEU B C 1
ATOM 3777 O O . LEU B 1 171 ? 35.5 2.059 -6.293 1 91.19 171 LEU B O 1
ATOM 3781 N N . HIS B 1 172 ? 34.688 0.317 -7.371 1 94.5 172 HIS B N 1
ATOM 3782 C CA . HIS B 1 172 ? 35.625 -0.663 -6.867 1 94.5 172 HIS B CA 1
ATOM 3783 C C . HIS B 1 172 ? 35.688 -0.661 -5.344 1 94.5 172 HIS B C 1
ATOM 3785 O O . HIS B 1 172 ? 36.75 -0.791 -4.742 1 94.5 172 HIS B O 1
ATOM 3791 N N . ILE B 1 173 ? 34.531 -0.517 -4.785 1 92.62 173 ILE B N 1
ATOM 3792 C CA . ILE B 1 173 ? 34.406 -0.503 -3.33 1 92.62 173 ILE B CA 1
ATOM 3793 C C . ILE B 1 173 ? 34.344 -1.937 -2.803 1 92.62 173 ILE B C 1
ATOM 3795 O O . ILE B 1 173 ? 34.875 -2.223 -1.723 1 92.62 173 ILE B O 1
ATOM 3799 N N . LEU B 1 174 ? 33.75 -2.852 -3.547 1 94.25 174 LEU B N 1
ATOM 3800 C CA . LEU B 1 174 ? 33.625 -4.246 -3.141 1 94.25 174 LEU B CA 1
ATOM 3801 C C . LEU B 1 174 ? 34.5 -5.145 -4.012 1 94.25 174 LEU B C 1
ATOM 3803 O O . LEU B 1 174 ? 34.562 -4.957 -5.23 1 94.25 174 LEU B O 1
ATOM 3807 N N . PRO B 1 175 ? 35.188 -6.012 -3.344 1 94.62 175 PRO B N 1
ATOM 3808 C CA . PRO B 1 175 ? 36.094 -6.895 -4.102 1 94.62 175 PRO B CA 1
ATOM 3809 C C . PRO B 1 175 ? 35.312 -7.867 -5 1 94.62 175 PRO B C 1
ATOM 3811 O O . PRO B 1 175 ? 35.844 -8.297 -6.031 1 94.62 175 PRO B O 1
ATOM 3814 N N . GLU B 1 176 ? 34.125 -8.289 -4.559 1 96.19 176 GLU B N 1
ATOM 3815 C CA . GLU B 1 176 ? 33.281 -9.172 -5.348 1 96.19 176 GLU B CA 1
ATOM 3816 C C . GLU B 1 176 ? 31.844 -8.672 -5.367 1 96.19 176 GLU B C 1
ATOM 3818 O O . GLU B 1 176 ? 31.453 -7.832 -4.551 1 96.19 176 GLU B O 1
ATOM 3823 N N . LYS B 1 177 ? 31.188 -9.148 -6.355 1 96.56 177 LYS B N 1
ATOM 3824 C CA . LYS B 1 177 ? 29.766 -8.828 -6.449 1 96.56 177 LYS B CA 1
ATOM 3825 C C . LYS B 1 177 ? 28.953 -9.703 -5.5 1 96.56 177 LYS B C 1
ATOM 3827 O O . LYS B 1 177 ? 28.828 -10.906 -5.711 1 96.56 177 LYS B O 1
ATOM 3832 N N . PRO B 1 178 ? 28.406 -9.148 -4.562 1 96.25 178 PRO B N 1
ATOM 3833 C CA . PRO B 1 178 ? 27.672 -9.961 -3.588 1 96.25 178 PRO B CA 1
ATOM 3834 C C . PRO B 1 178 ? 26.344 -10.484 -4.133 1 96.25 178 PRO B C 1
ATOM 3836 O O . PRO B 1 178 ? 25.797 -9.906 -5.074 1 96.25 178 PRO B O 1
ATOM 3839 N N . TYR B 1 179 ? 25.859 -11.602 -3.531 1 96.44 179 TYR B N 1
ATOM 3840 C CA . TYR B 1 179 ? 24.5 -12.086 -3.732 1 96.44 179 TYR B CA 1
ATOM 3841 C C . TYR B 1 179 ? 23.531 -11.414 -2.775 1 96.44 179 TYR B C 1
ATOM 3843 O O . TYR B 1 179 ? 23.281 -11.922 -1.679 1 96.44 179 TYR B O 1
ATOM 3851 N N . TRP B 1 180 ? 22.953 -10.344 -3.234 1 96.5 180 TRP B N 1
ATOM 3852 C CA . TRP B 1 180 ? 22.109 -9.547 -2.357 1 96.5 180 TRP B CA 1
ATOM 3853 C C . TRP B 1 180 ? 20.812 -10.273 -2.037 1 96.5 180 TRP B C 1
ATOM 3855 O O . TRP B 1 180 ? 20.219 -10.055 -0.979 1 96.5 180 TRP B O 1
ATOM 3865 N N . LEU B 1 181 ? 20.344 -11.156 -2.916 1 96.5 181 LEU B N 1
ATOM 3866 C CA . LEU B 1 181 ? 19.031 -11.781 -2.793 1 96.5 181 LEU B CA 1
ATOM 3867 C C . LEU B 1 181 ? 19.156 -13.18 -2.207 1 96.5 181 LEU B C 1
ATOM 3869 O O . LEU B 1 181 ? 18.188 -13.961 -2.248 1 96.5 181 LEU B O 1
ATOM 3873 N N . LEU B 1 182 ? 20.328 -13.477 -1.709 1 95.88 182 LEU B N 1
ATOM 3874 C CA . LEU B 1 182 ? 20.562 -14.789 -1.118 1 95.88 182 LEU B CA 1
ATOM 3875 C C . LEU B 1 182 ? 21.25 -14.656 0.24 1 95.88 182 LEU B C 1
ATOM 3877 O O . LEU B 1 182 ? 22.062 -13.758 0.445 1 95.88 182 LEU B O 1
ATOM 3881 N N . GLY B 1 183 ? 20.812 -15.586 1.088 1 96.5 183 GLY B N 1
ATOM 3882 C CA . GLY B 1 183 ? 21.484 -15.648 2.375 1 96.5 183 GLY B CA 1
ATOM 3883 C C . GLY B 1 183 ? 21.188 -14.461 3.266 1 96.5 183 GLY B C 1
ATOM 3884 O O . GLY B 1 183 ? 20.094 -13.898 3.213 1 96.5 183 GLY B O 1
ATOM 3885 N N . GLN B 1 184 ? 22.141 -14.086 4.074 1 96.88 184 GLN B N 1
ATOM 3886 C CA . GLN B 1 184 ? 21.938 -13.062 5.098 1 96.88 184 GLN B CA 1
ATOM 3887 C C . GLN B 1 184 ? 21.766 -11.688 4.465 1 96.88 184 GLN B C 1
ATOM 3889 O O . GLN B 1 184 ? 21.141 -10.805 5.055 1 96.88 184 GLN B O 1
ATOM 3894 N N . ASN B 1 185 ? 22.25 -11.531 3.264 1 97.25 185 ASN B N 1
ATOM 3895 C CA . ASN B 1 185 ? 22.141 -10.234 2.592 1 97.25 185 ASN B CA 1
ATOM 3896 C C . ASN B 1 185 ? 20.703 -9.898 2.25 1 97.25 185 ASN B C 1
ATOM 3898 O O . ASN B 1 185 ? 20.375 -8.734 1.978 1 97.25 185 ASN B O 1
ATOM 3902 N N . GLN B 1 186 ? 19.812 -10.883 2.289 1 97.88 186 GLN B N 1
ATOM 3903 C CA . GLN B 1 186 ? 18.422 -10.695 1.937 1 97.88 186 GLN B CA 1
ATOM 3904 C C . GLN B 1 186 ? 17.75 -9.656 2.844 1 97.88 186 GLN B C 1
ATOM 3906 O O . GLN B 1 186 ? 16.891 -8.898 2.402 1 97.88 186 GLN B O 1
ATOM 3911 N N . ILE B 1 187 ? 18.219 -9.609 4.074 1 98.44 187 ILE B N 1
ATOM 3912 C CA . ILE B 1 187 ? 17.609 -8.695 5.027 1 98.44 187 ILE B CA 1
ATOM 3913 C C . ILE B 1 187 ? 17.891 -7.254 4.613 1 98.44 187 ILE B C 1
ATOM 3915 O O . ILE B 1 187 ? 17.016 -6.391 4.699 1 98.44 187 ILE B O 1
ATOM 3919 N N . TRP B 1 188 ? 19.016 -6.969 4.102 1 97.94 188 TRP B N 1
ATOM 3920 C CA . TRP B 1 188 ? 19.375 -5.625 3.664 1 97.94 188 TRP B CA 1
ATOM 3921 C C . TRP B 1 188 ? 18.719 -5.293 2.328 1 97.94 188 TRP B C 1
ATOM 3923 O O . TRP B 1 188 ? 18.375 -4.141 2.068 1 97.94 188 TRP B O 1
ATOM 3933 N N . ALA B 1 189 ? 18.562 -6.344 1.544 1 98 189 ALA B N 1
ATOM 3934 C CA . ALA B 1 189 ? 17.922 -6.164 0.243 1 98 189 ALA B CA 1
ATOM 3935 C C . ALA B 1 189 ? 16.5 -5.637 0.398 1 98 189 ALA B C 1
ATOM 3937 O O . ALA B 1 189 ? 15.992 -4.918 -0.472 1 98 189 ALA B O 1
ATOM 3938 N N . ILE B 1 190 ? 15.844 -5.98 1.505 1 98.31 190 ILE B N 1
ATOM 3939 C CA . ILE B 1 190 ? 14.469 -5.527 1.675 1 98.31 190 ILE B CA 1
ATOM 3940 C C . ILE B 1 190 ? 14.438 -4.273 2.541 1 98.31 190 ILE B C 1
ATOM 3942 O O . ILE B 1 190 ? 13.57 -3.414 2.377 1 98.31 190 ILE B O 1
ATOM 3946 N N . ILE B 1 191 ? 15.438 -4.027 3.387 1 98.56 191 ILE B N 1
ATOM 3947 C CA . ILE B 1 191 ? 15.477 -2.896 4.305 1 98.56 191 ILE B CA 1
ATOM 3948 C C . ILE B 1 191 ? 15.773 -1.614 3.535 1 98.56 191 ILE B C 1
ATOM 3950 O O . ILE B 1 191 ? 15.094 -0.601 3.711 1 98.56 191 ILE B O 1
ATOM 3954 N N . LEU B 1 192 ? 16.656 -1.653 2.633 1 96.81 192 LEU B N 1
ATOM 3955 C CA . LEU B 1 192 ? 17.156 -0.448 1.986 1 96.81 192 LEU B CA 1
ATOM 3956 C C . LEU B 1 192 ? 16.094 0.184 1.098 1 96.81 192 LEU B C 1
ATOM 3958 O O . LEU B 1 192 ? 15.836 1.385 1.192 1 96.81 192 LEU B O 1
ATOM 3962 N N . PRO B 1 193 ? 15.461 -0.616 0.238 1 95.81 193 PRO B N 1
ATOM 3963 C CA . PRO B 1 193 ? 14.414 0.021 -0.566 1 95.81 193 PRO B CA 1
ATOM 3964 C C . PRO B 1 193 ? 13.25 0.532 0.278 1 95.81 193 PRO B C 1
ATOM 3966 O O . PRO B 1 193 ? 12.602 1.515 -0.089 1 95.81 193 PRO B O 1
ATOM 3969 N N . THR B 1 194 ? 12.984 -0.121 1.385 1 97.25 194 THR B N 1
ATOM 3970 C CA . THR B 1 194 ? 11.906 0.333 2.258 1 97.25 194 THR B CA 1
ATOM 3971 C C . THR B 1 194 ? 12.258 1.672 2.9 1 97.25 194 THR B C 1
ATOM 3973 O O . THR B 1 194 ? 11.414 2.566 2.988 1 97.25 194 THR B O 1
ATOM 3976 N N . ILE B 1 195 ? 13.461 1.804 3.322 1 96.19 195 ILE B N 1
ATOM 3977 C CA . ILE B 1 195 ? 13.922 3.084 3.852 1 96.19 195 ILE B CA 1
ATOM 3978 C C . ILE B 1 195 ? 13.82 4.156 2.77 1 96.19 195 ILE B C 1
ATOM 3980 O O . ILE B 1 195 ? 13.289 5.246 3.014 1 96.19 195 ILE B O 1
ATOM 3984 N N . TRP B 1 196 ? 14.305 3.797 1.608 1 93.31 196 TRP B N 1
ATOM 3985 C CA . TRP B 1 196 ? 14.273 4.711 0.47 1 93.31 196 TRP B CA 1
ATOM 3986 C C . TRP B 1 196 ? 12.859 5.219 0.21 1 93.31 196 TRP B C 1
ATOM 3988 O O . TRP B 1 196 ? 12.641 6.422 0.067 1 93.31 196 TRP B O 1
ATOM 3998 N N . ARG B 1 197 ? 11.898 4.344 0.237 1 93.19 197 ARG B N 1
ATOM 3999 C CA . ARG B 1 197 ? 10.516 4.695 -0.081 1 93.19 197 ARG B CA 1
ATOM 4000 C C . ARG B 1 197 ? 9.875 5.484 1.056 1 93.19 197 ARG B C 1
ATOM 4002 O O . ARG B 1 197 ? 9.023 6.344 0.82 1 93.19 197 ARG B O 1
ATOM 4009 N N . GLY B 1 198 ? 10.312 5.227 2.244 1 92 198 GLY B N 1
ATOM 4010 C CA . GLY B 1 198 ? 9.688 5.816 3.416 1 92 198 GLY B CA 1
ATOM 4011 C C . GLY B 1 198 ? 10.273 7.16 3.799 1 92 198 GLY B C 1
ATOM 4012 O O . GLY B 1 198 ? 9.68 7.91 4.57 1 92 198 GLY B O 1
ATOM 4013 N N . LEU B 1 199 ? 11.328 7.547 3.238 1 92 199 LEU B N 1
ATOM 4014 C CA . LEU B 1 199 ? 12.086 8.719 3.643 1 92 199 LEU B CA 1
ATOM 4015 C C . LEU B 1 199 ? 11.273 9.992 3.42 1 92 199 LEU B C 1
ATOM 4017 O O . LEU B 1 199 ? 11.227 10.867 4.293 1 92 199 LEU B O 1
ATOM 4021 N N . PRO B 1 200 ? 10.633 10.148 2.293 1 89.38 200 PRO B N 1
ATOM 4022 C CA . PRO B 1 200 ? 9.93 11.406 2.023 1 89.38 200 PRO B CA 1
ATOM 4023 C C . PRO B 1 200 ? 8.875 11.727 3.076 1 89.38 200 PRO B C 1
ATOM 4025 O O . PRO B 1 200 ? 8.781 12.867 3.535 1 89.38 200 PRO B O 1
ATOM 4028 N N . LEU B 1 201 ? 8.109 10.766 3.484 1 86.44 201 LEU B N 1
ATOM 4029 C CA . LEU B 1 201 ? 7.078 11.008 4.484 1 86.44 201 LEU B CA 1
ATOM 4030 C C . LEU B 1 201 ? 7.695 11.438 5.812 1 86.44 201 LEU B C 1
ATOM 4032 O O . LEU B 1 201 ? 7.223 12.383 6.445 1 86.44 201 LEU B O 1
ATOM 4036 N N . SER B 1 202 ? 8.633 10.703 6.195 1 91.12 202 SER B N 1
ATOM 4037 C CA . SER B 1 202 ? 9.312 11.062 7.434 1 91.12 202 SER B CA 1
ATOM 4038 C C . SER B 1 202 ? 9.891 12.469 7.355 1 91.12 202 SER B C 1
ATOM 4040 O O . SER B 1 202 ? 9.75 13.258 8.297 1 91.12 202 SER B O 1
ATOM 4042 N N . MET B 1 203 ? 10.477 12.758 6.266 1 90.94 203 MET B N 1
ATOM 4043 C CA . MET B 1 203 ? 11.086 14.07 6.066 1 90.94 203 MET B CA 1
ATOM 4044 C C . MET B 1 203 ? 10.031 15.172 6.145 1 90.94 203 MET B C 1
ATOM 4046 O O . MET B 1 203 ? 10.234 16.172 6.832 1 90.94 203 MET B O 1
ATOM 4050 N N . ILE B 1 204 ? 8.984 15.008 5.504 1 87.25 204 ILE B N 1
ATOM 4051 C CA . ILE B 1 204 ? 7.953 16.031 5.441 1 87.25 204 ILE B CA 1
ATOM 4052 C C . ILE B 1 204 ? 7.34 16.234 6.828 1 87.25 204 ILE B C 1
ATOM 4054 O O . ILE B 1 204 ? 7.09 17.375 7.242 1 87.25 204 ILE B O 1
ATOM 4058 N N . LEU B 1 205 ? 7.066 15.188 7.473 1 86.06 205 LEU B N 1
ATOM 4059 C CA . LEU B 1 205 ? 6.512 15.289 8.82 1 86.06 205 LEU B CA 1
ATOM 4060 C C . LEU B 1 205 ? 7.473 16.016 9.75 1 86.06 205 LEU B C 1
ATOM 4062 O O . LEU B 1 205 ? 7.062 16.891 10.516 1 86.06 205 LEU B O 1
ATOM 4066 N N . MET B 1 206 ? 8.672 15.703 9.625 1 90.06 206 MET B N 1
ATOM 4067 C CA . MET B 1 206 ? 9.672 16.359 10.461 1 90.06 206 MET B CA 1
ATOM 4068 C C . MET B 1 206 ? 9.844 17.812 10.078 1 90.06 206 MET B C 1
ATOM 4070 O O . MET B 1 206 ? 10.047 18.672 10.938 1 90.06 206 MET B O 1
ATOM 4074 N N . LEU B 1 207 ? 9.844 18.047 8.82 1 88.94 207 LEU B N 1
ATOM 4075 C CA . LEU B 1 207 ? 9.953 19.406 8.328 1 88.94 207 LEU B CA 1
ATOM 4076 C C . LEU B 1 207 ? 8.805 20.266 8.859 1 88.94 207 LEU B C 1
ATOM 4078 O O . LEU B 1 207 ? 9.023 21.391 9.32 1 88.94 207 LEU B O 1
ATOM 4082 N N . ALA B 1 208 ? 7.637 19.734 8.789 1 82.94 208 ALA B N 1
ATOM 4083 C CA . ALA B 1 208 ? 6.477 20.438 9.328 1 82.94 208 ALA B CA 1
ATOM 4084 C C . ALA B 1 208 ? 6.641 20.703 10.82 1 82.94 208 ALA B C 1
ATOM 4086 O O . ALA B 1 208 ? 6.293 21.781 11.312 1 82.94 208 ALA B O 1
ATOM 4087 N N . GLY B 1 209 ? 7.121 19.703 11.492 1 86.25 209 GLY B N 1
ATOM 4088 C CA . GLY B 1 209 ? 7.402 19.875 12.914 1 86.25 209 GLY B CA 1
ATOM 4089 C C . GLY B 1 209 ? 8.445 20.938 13.18 1 86.25 209 GLY B C 1
ATOM 4090 O O . GLY B 1 209 ? 8.281 21.766 14.086 1 86.25 209 GLY B O 1
ATOM 4091 N N . LEU B 1 210 ? 9.453 20.969 12.438 1 90.12 210 LEU B N 1
ATOM 4092 C CA . LEU B 1 210 ? 10.523 21.953 12.586 1 90.12 210 LEU B CA 1
ATOM 4093 C C . LEU B 1 210 ? 10 23.359 12.352 1 90.12 210 LEU B C 1
ATOM 4095 O O . LEU B 1 210 ? 10.367 24.297 13.086 1 90.12 210 LEU B O 1
ATOM 4099 N N . GLN B 1 211 ? 9.203 23.438 11.414 1 88.38 211 GLN B N 1
ATOM 4100 C CA . GLN B 1 211 ? 8.672 24.734 11.039 1 88.38 211 GLN B CA 1
ATOM 4101 C C . GLN B 1 211 ? 7.684 25.25 12.078 1 88.38 211 GLN B C 1
ATOM 4103 O O . GLN B 1 211 ? 7.371 26.438 12.109 1 88.38 211 GLN B O 1
ATOM 4108 N N . SER B 1 212 ? 7.203 24.344 12.859 1 86.31 212 SER B N 1
ATOM 4109 C CA . SER B 1 212 ? 6.258 24.734 13.898 1 86.31 212 SER B CA 1
ATOM 4110 C C . SER B 1 212 ? 6.988 25.266 15.133 1 86.31 212 SER B C 1
ATOM 4112 O O . SER B 1 212 ? 6.371 25.859 16.016 1 86.31 212 SER B O 1
ATOM 4114 N N . ILE B 1 213 ? 8.281 25.094 15.18 1 89.94 213 ILE B N 1
ATOM 4115 C CA . ILE B 1 213 ? 9.07 25.562 16.312 1 89.94 213 ILE B CA 1
ATOM 4116 C C . ILE B 1 213 ? 9.398 27.031 16.141 1 89.94 213 ILE B C 1
ATOM 4118 O O . ILE B 1 213 ? 9.938 27.453 15.109 1 89.94 213 ILE B O 1
ATOM 4122 N N . SER B 1 214 ? 9.094 27.828 17.141 1 93.5 214 SER B N 1
ATOM 4123 C CA . SER B 1 214 ? 9.391 29.266 17.094 1 93.5 214 SER B CA 1
ATOM 4124 C C . SER B 1 214 ? 10.891 29.516 16.938 1 93.5 214 SER B C 1
ATOM 4126 O O . SER B 1 214 ? 11.703 28.906 17.656 1 93.5 214 SER B O 1
ATOM 4128 N N . PRO B 1 215 ? 11.211 30.375 16.047 1 91.56 215 PRO B N 1
ATOM 4129 C CA . PRO B 1 215 ? 12.625 30.719 15.875 1 91.56 215 PRO B CA 1
ATOM 4130 C C . PRO B 1 215 ? 13.234 31.344 17.125 1 91.56 215 PRO B C 1
ATOM 4132 O O . PRO B 1 215 ? 14.453 31.344 17.297 1 91.56 215 PRO B O 1
ATOM 4135 N N . ASP B 1 216 ? 12.383 31.75 17.969 1 94.19 216 ASP B N 1
ATOM 4136 C CA . ASP B 1 216 ? 12.828 32.406 19.203 1 94.19 216 ASP B CA 1
ATOM 4137 C C . ASP B 1 216 ? 13.672 31.453 20.062 1 94.19 216 ASP B C 1
ATOM 4139 O O . ASP B 1 216 ? 14.602 31.891 20.75 1 94.19 216 ASP B O 1
ATOM 4143 N N . TYR B 1 217 ? 13.32 30.234 20.016 1 93.44 217 TYR B N 1
ATOM 4144 C CA . TYR B 1 217 ? 14.07 29.25 20.781 1 93.44 217 TYR B CA 1
ATOM 4145 C C . TYR B 1 217 ? 15.516 29.172 20.312 1 93.44 217 TYR B C 1
ATOM 4147 O O . TYR B 1 217 ? 16.438 29.109 21.125 1 93.44 217 TYR B O 1
ATOM 4155 N N . TYR B 1 218 ? 15.719 29.297 19.094 1 91.75 218 TYR B N 1
ATOM 4156 C CA . TYR B 1 218 ? 17.062 29.172 18.516 1 91.75 218 TYR B CA 1
ATOM 4157 C C . TYR B 1 218 ? 17.844 30.453 18.672 1 91.75 218 TYR B C 1
ATOM 4159 O O . TYR B 1 218 ? 19.062 30.422 18.906 1 91.75 218 TYR B O 1
ATOM 4167 N N . GLU B 1 219 ? 17.188 31.594 18.547 1 93.31 219 GLU B N 1
ATOM 4168 C CA . GLU B 1 219 ? 17.828 32.875 18.766 1 93.31 219 GLU B CA 1
ATOM 4169 C C . GLU B 1 219 ? 18.344 33 20.188 1 93.31 219 GLU B C 1
ATOM 4171 O O . GLU B 1 219 ? 19.469 33.469 20.406 1 93.31 219 GLU B O 1
ATOM 4176 N N . ALA B 1 220 ? 17.484 32.594 21.094 1 96.38 220 ALA B N 1
ATOM 4177 C CA . ALA B 1 220 ? 17.891 32.625 22.5 1 96.38 220 ALA B CA 1
ATOM 4178 C C . ALA B 1 220 ? 19.078 31.719 22.75 1 96.38 220 ALA B C 1
ATOM 4180 O O . ALA B 1 220 ? 20 32.062 23.5 1 96.38 220 ALA B O 1
ATOM 4181 N N . ALA B 1 221 ? 19.078 30.609 22.125 1 94.81 221 ALA B N 1
ATOM 4182 C CA . ALA B 1 221 ? 20.188 29.672 22.266 1 94.81 221 ALA B CA 1
ATOM 4183 C C . ALA B 1 221 ? 21.469 30.234 21.688 1 94.81 221 ALA B C 1
ATOM 4185 O O . ALA B 1 221 ? 22.562 30.016 22.234 1 94.81 221 ALA B O 1
ATOM 4186 N N . ASP B 1 222 ? 21.328 30.906 20.578 1 93.12 222 ASP B N 1
ATOM 4187 C CA . ASP B 1 222 ? 22.484 31.531 19.953 1 93.12 222 ASP B CA 1
ATOM 4188 C C . ASP B 1 222 ? 23.094 32.594 20.875 1 93.12 222 ASP B C 1
ATOM 4190 O O . ASP B 1 222 ? 24.328 32.688 20.969 1 93.12 222 ASP B O 1
ATOM 4194 N N . ILE B 1 223 ? 22.25 33.281 21.5 1 95.81 223 ILE B N 1
ATOM 4195 C CA . ILE B 1 223 ? 22.703 34.312 22.453 1 95.81 223 ILE B CA 1
ATOM 4196 C C . ILE B 1 223 ? 23.453 33.656 23.594 1 95.81 223 ILE B C 1
ATOM 4198 O O . ILE B 1 223 ? 24.469 34.188 24.062 1 95.81 223 ILE B O 1
ATOM 4202 N N . ASP B 1 224 ? 23.109 32.5 23.984 1 96 224 ASP B N 1
ATOM 4203 C CA . ASP B 1 224 ? 23.734 31.75 25.062 1 96 224 ASP B CA 1
ATOM 4204 C C . ASP B 1 224 ? 24.984 31.016 24.578 1 96 224 ASP B C 1
ATOM 4206 O O . ASP B 1 224 ? 25.688 30.391 25.359 1 96 224 ASP B O 1
ATOM 4210 N N . GLY B 1 225 ? 25.25 31.094 23.328 1 94.88 225 GLY B N 1
ATOM 4211 C CA . GLY B 1 225 ? 26.438 30.5 22.75 1 94.88 225 GLY B CA 1
ATOM 4212 C C . GLY B 1 225 ? 26.297 29.016 22.469 1 94.88 225 GLY B C 1
ATOM 4213 O O . GLY B 1 225 ? 27.297 28.297 22.375 1 94.88 225 GLY B O 1
ATOM 4214 N N . ALA B 1 226 ? 25.094 28.594 22.359 1 94.25 226 ALA B N 1
ATOM 4215 C CA . ALA B 1 226 ? 24.844 27.188 22.094 1 94.25 226 ALA B CA 1
ATOM 4216 C C . ALA B 1 226 ? 25.266 26.812 20.672 1 94.25 226 ALA B C 1
ATOM 4218 O O . ALA B 1 226 ? 25.062 27.594 19.734 1 94.25 226 ALA B O 1
ATOM 4219 N N . ASN B 1 227 ? 25.891 25.578 20.562 1 93.5 227 ASN B N 1
ATOM 4220 C CA . ASN B 1 227 ? 26.25 25.109 19.234 1 93.5 227 ASN B CA 1
ATOM 4221 C C . ASN B 1 227 ? 25.125 24.281 18.609 1 93.5 227 ASN B C 1
ATOM 4223 O O . ASN B 1 227 ? 24.078 24.094 19.219 1 93.5 227 ASN B O 1
ATOM 4227 N N . GLY B 1 228 ? 25.328 23.812 17.391 1 90.44 228 GLY B N 1
ATOM 4228 C CA . GLY B 1 228 ? 24.312 23.094 16.656 1 90.44 228 GLY B CA 1
ATOM 4229 C C . GLY B 1 228 ? 23.875 21.797 17.328 1 90.44 228 GLY B C 1
ATOM 4230 O O . GLY B 1 228 ? 22.703 21.453 17.312 1 90.44 228 GLY B O 1
ATOM 4231 N N . TRP B 1 229 ? 24.797 21.172 17.875 1 92.94 229 TRP B N 1
ATOM 4232 C CA . TRP B 1 229 ? 24.516 19.906 18.547 1 92.94 229 TRP B CA 1
ATOM 4233 C C . TRP B 1 229 ? 23.703 20.141 19.812 1 92.94 229 TRP B C 1
ATOM 4235 O O . TRP B 1 229 ? 22.766 19.375 20.109 1 92.94 229 TRP B O 1
ATOM 4245 N N . GLN B 1 230 ? 24.047 21.203 20.516 1 94.31 230 GLN B N 1
ATOM 4246 C CA . GLN B 1 230 ? 23.297 21.562 21.719 1 94.31 230 GLN B CA 1
ATOM 4247 C C . GLN B 1 230 ? 21.875 21.984 21.391 1 94.31 230 GLN B C 1
ATOM 4249 O O . GLN B 1 230 ? 20.922 21.594 22.062 1 94.31 230 GLN B O 1
ATOM 4254 N N . LYS B 1 231 ? 21.781 22.734 20.328 1 94.88 231 LYS B N 1
ATOM 4255 C CA . LYS B 1 231 ? 20.469 23.172 19.906 1 94.88 231 LYS B CA 1
ATOM 4256 C C . LYS B 1 231 ? 19.609 21.984 19.469 1 94.88 231 LYS B C 1
ATOM 4258 O O . LYS B 1 231 ? 18.406 21.953 19.75 1 94.88 231 LYS B O 1
ATOM 4263 N N . PHE B 1 232 ? 20.266 21.031 18.797 1 93.69 232 PHE B N 1
ATOM 4264 C CA . PHE B 1 232 ? 19.531 19.875 18.344 1 93.69 232 PHE B CA 1
ATOM 4265 C C . PHE B 1 232 ? 19 19.078 19.531 1 93.69 232 PHE B C 1
ATOM 4267 O O . PHE B 1 232 ? 17.797 18.766 19.594 1 93.69 232 PHE B O 1
ATOM 4274 N N . 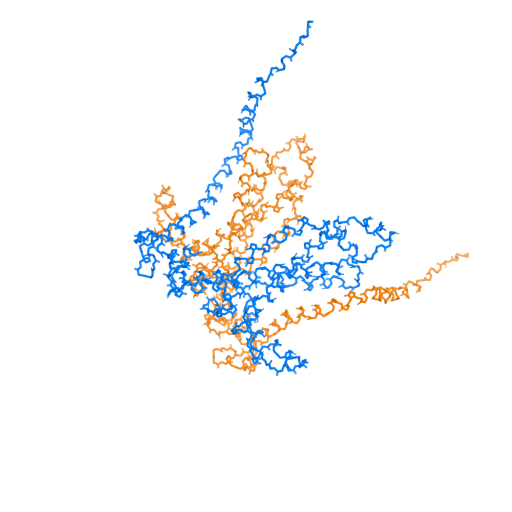TRP B 1 233 ? 19.766 18.75 20.516 1 94.75 233 TRP B N 1
ATOM 4275 C CA . TRP B 1 233 ? 19.422 17.828 21.594 1 94.75 233 TRP B CA 1
ATOM 4276 C C . TRP B 1 233 ? 18.562 18.531 22.656 1 94.75 233 TRP B C 1
ATOM 4278 O O . TRP B 1 233 ? 17.75 17.891 23.312 1 94.75 233 TRP B O 1
ATOM 4288 N N . ASN B 1 234 ? 18.672 19.859 22.75 1 95.38 234 ASN B N 1
ATOM 4289 C CA . ASN B 1 234 ? 18 20.547 23.844 1 95.38 234 ASN B CA 1
ATOM 4290 C C . ASN B 1 234 ? 16.766 21.312 23.359 1 95.38 234 ASN B C 1
ATOM 4292 O O . ASN B 1 234 ? 15.906 21.688 24.172 1 95.38 234 ASN B O 1
ATOM 4296 N N . ILE B 1 235 ? 16.672 21.562 22.094 1 94.88 235 ILE B N 1
ATOM 4297 C CA . ILE B 1 235 ? 15.547 22.359 21.594 1 94.88 235 ILE B CA 1
ATOM 4298 C C . ILE B 1 235 ? 14.812 21.562 20.516 1 94.88 235 ILE B C 1
ATOM 4300 O O . ILE B 1 235 ? 13.672 21.141 20.719 1 94.88 235 ILE B O 1
ATOM 4304 N N . THR B 1 236 ? 15.516 21.188 19.453 1 94.12 236 THR B N 1
ATOM 4305 C CA . THR B 1 236 ? 14.891 20.609 18.266 1 94.12 236 THR B CA 1
ATOM 4306 C C . THR B 1 236 ? 14.234 19.281 18.594 1 94.12 236 THR B C 1
ATOM 4308 O O . THR B 1 236 ? 13.016 19.125 18.438 1 94.12 236 THR B O 1
ATOM 4311 N N . LEU B 1 237 ? 15.031 18.359 19.125 1 93.69 237 LEU B N 1
ATOM 4312 C CA . LEU B 1 237 ? 14.547 17 19.344 1 93.69 237 LEU B CA 1
ATOM 4313 C C . LEU B 1 237 ? 13.445 16.969 20.391 1 93.69 237 LEU B C 1
ATOM 4315 O O . LEU B 1 237 ? 12.391 16.375 20.188 1 93.69 237 LEU B O 1
ATOM 4319 N N . PRO B 1 238 ? 13.594 17.688 21.484 1 94.88 238 PRO B N 1
ATOM 4320 C CA . PRO B 1 238 ? 12.539 17.672 22.5 1 94.88 238 PRO B CA 1
ATOM 4321 C C . PRO B 1 238 ? 11.234 18.297 22 1 94.88 238 PRO B C 1
ATOM 4323 O O . PRO B 1 238 ? 10.148 17.812 22.344 1 94.88 238 PRO B O 1
ATOM 4326 N N . LEU B 1 239 ? 11.32 19.312 21.219 1 93.19 239 LEU B N 1
ATOM 4327 C CA . LEU B 1 239 ? 10.117 19.984 20.75 1 93.19 239 LEU B CA 1
ATOM 4328 C C . LEU B 1 239 ? 9.469 19.203 19.609 1 93.19 239 LEU B C 1
ATOM 4330 O O . LEU B 1 239 ? 8.289 19.406 19.312 1 93.19 239 LEU B O 1
ATOM 4334 N N . LEU B 1 240 ? 10.234 18.312 18.984 1 93.06 240 LEU B N 1
ATOM 4335 C CA . LEU B 1 240 ? 9.719 17.484 17.891 1 93.06 240 LEU B CA 1
ATOM 4336 C C . LEU B 1 240 ? 9.148 16.188 18.406 1 93.06 240 LEU B C 1
ATOM 4338 O O . LEU B 1 240 ? 8.539 15.414 17.656 1 93.06 240 LEU B O 1
ATOM 4342 N N . LYS B 1 241 ? 9.25 15.891 19.656 1 91.69 241 LYS B N 1
ATOM 4343 C CA . LYS B 1 241 ? 8.938 14.594 20.25 1 91.69 241 LYS B CA 1
ATOM 4344 C C . LYS B 1 241 ? 7.5 14.18 19.969 1 91.69 241 LYS B C 1
ATOM 4346 O O . LYS B 1 241 ? 7.238 13.031 19.625 1 91.69 241 LYS B O 1
ATOM 4351 N N . PRO B 1 242 ? 6.566 15.055 20.078 1 86.19 242 PRO B N 1
ATOM 4352 C CA . PRO B 1 242 ? 5.191 14.625 19.828 1 86.19 242 PRO B CA 1
ATOM 4353 C C . PRO B 1 242 ? 4.977 14.148 18.391 1 86.19 242 PRO B C 1
ATOM 4355 O O . PRO B 1 242 ? 4.305 13.141 18.156 1 86.19 242 PRO B O 1
ATOM 4358 N N . ILE B 1 243 ? 5.52 14.828 17.484 1 86 243 ILE B N 1
ATOM 4359 C CA . ILE B 1 243 ? 5.387 14.461 16.078 1 86 243 ILE B CA 1
ATOM 4360 C C . ILE B 1 243 ? 6.195 13.195 15.797 1 86 243 ILE B C 1
ATOM 4362 O O . ILE B 1 243 ? 5.773 12.344 15.016 1 86 243 ILE B O 1
ATOM 4366 N N . LEU B 1 244 ? 7.285 13.086 16.469 1 88.94 244 LEU B N 1
ATOM 4367 C CA . LEU B 1 244 ? 8.141 11.914 16.328 1 88.94 244 LEU B CA 1
ATOM 4368 C C . LEU B 1 244 ? 7.426 10.656 16.797 1 88.94 244 LEU B C 1
ATOM 4370 O O . LEU B 1 244 ? 7.531 9.602 16.172 1 88.94 244 LEU B O 1
ATOM 4374 N N . ALA B 1 245 ? 6.777 10.828 17.891 1 87.25 245 ALA B N 1
ATOM 4375 C CA . ALA B 1 245 ? 6.066 9.68 18.453 1 87.25 245 ALA B CA 1
ATOM 4376 C C . ALA B 1 245 ? 5.008 9.164 17.484 1 87.25 245 ALA B C 1
ATOM 4378 O O . ALA B 1 245 ? 4.875 7.949 17.281 1 87.25 245 ALA B O 1
ATOM 4379 N N . ILE B 1 246 ? 4.344 10.016 16.859 1 82.56 246 ILE B N 1
ATOM 4380 C CA . ILE B 1 246 ? 3.307 9.648 15.898 1 82.56 246 ILE B CA 1
ATOM 4381 C C . ILE B 1 246 ? 3.941 8.977 14.68 1 82.56 246 ILE B C 1
ATOM 4383 O O . ILE B 1 246 ? 3.461 7.941 14.219 1 82.56 246 ILE B O 1
ATOM 4387 N N . ASN B 1 247 ? 4.961 9.57 14.188 1 86.38 247 ASN B N 1
ATOM 4388 C CA . ASN B 1 247 ? 5.668 9.023 13.039 1 86.38 247 ASN B CA 1
ATOM 4389 C C . ASN B 1 247 ? 6.215 7.629 13.328 1 86.38 247 ASN B C 1
ATOM 4391 O O . ASN B 1 247 ? 6.102 6.727 12.5 1 86.38 247 ASN B O 1
ATOM 4395 N N . ILE B 1 248 ? 6.754 7.477 14.508 1 90.19 248 ILE B N 1
ATOM 4396 C CA . ILE B 1 248 ? 7.336 6.199 14.891 1 90.19 248 ILE B CA 1
ATOM 4397 C C . ILE B 1 248 ? 6.238 5.145 15.016 1 90.19 248 ILE B C 1
ATOM 4399 O O . ILE B 1 248 ? 6.395 4.02 14.531 1 90.19 248 ILE B O 1
ATOM 4403 N N . MET B 1 249 ? 5.141 5.469 15.586 1 86.94 249 MET B N 1
ATOM 4404 C CA . MET B 1 249 ? 4.031 4.531 15.75 1 86.94 249 MET B CA 1
ATOM 4405 C C . MET B 1 249 ? 3.496 4.082 14.391 1 86.94 249 MET B C 1
ATOM 4407 O O . MET B 1 249 ? 3.297 2.889 14.164 1 86.94 249 MET B O 1
ATOM 4411 N N . PHE B 1 250 ? 3.285 5.023 13.57 1 83.06 250 PHE B N 1
ATOM 4412 C CA . PHE B 1 250 ? 2.783 4.707 12.234 1 83.06 250 PHE B CA 1
ATOM 4413 C C . PHE 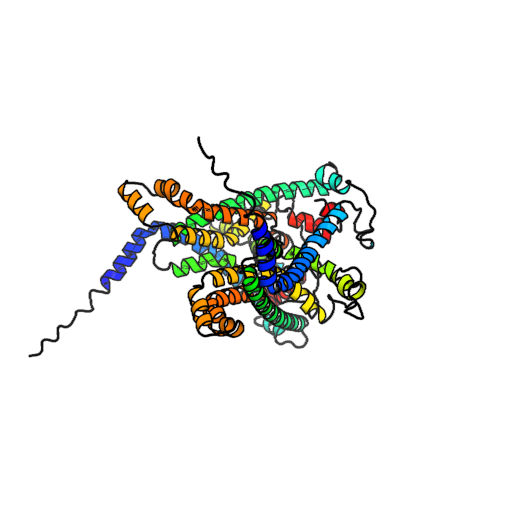B 1 250 ? 3.775 3.832 11.477 1 83.06 250 PHE B C 1
ATOM 4415 O O . PHE B 1 250 ? 3.379 2.881 10.797 1 83.06 250 PHE B O 1
ATOM 4422 N N . SER B 1 251 ? 5.008 4.156 11.609 1 91.81 251 SER B N 1
ATOM 4423 C CA . SER B 1 251 ? 6.051 3.398 10.922 1 91.81 251 SER B CA 1
ATOM 4424 C C . SER B 1 251 ? 6.145 1.975 11.461 1 91.81 251 SER B C 1
ATOM 4426 O O . SER B 1 251 ? 6.316 1.025 10.695 1 91.81 251 SER B O 1
ATOM 4428 N N . LEU B 1 252 ? 6.027 1.865 12.805 1 93.06 252 LEU B N 1
ATOM 4429 C CA . LEU B 1 252 ? 6.086 0.536 13.406 1 93.06 252 LEU B CA 1
ATOM 4430 C C . LEU B 1 252 ? 4.953 -0.343 12.891 1 93.06 252 LEU B C 1
ATOM 4432 O O . LEU B 1 252 ? 5.184 -1.48 12.469 1 93.06 252 LEU B O 1
ATOM 4436 N N . ILE B 1 253 ? 3.805 0.144 12.828 1 88.25 253 ILE B N 1
ATOM 4437 C CA . ILE B 1 253 ? 2.645 -0.613 12.375 1 88.25 253 ILE B CA 1
ATOM 4438 C C . ILE B 1 253 ? 2.805 -0.967 10.898 1 88.25 253 ILE B C 1
ATOM 4440 O O . ILE B 1 253 ? 2.641 -2.125 10.508 1 88.25 253 ILE B O 1
ATOM 4444 N N . SER B 1 254 ? 3.154 -0.012 10.109 1 90.5 254 SER B N 1
ATOM 4445 C CA . SER B 1 254 ? 3.279 -0.208 8.672 1 90.5 254 SER B CA 1
ATOM 4446 C C . SER B 1 254 ? 4.367 -1.225 8.344 1 90.5 254 SER B C 1
ATOM 4448 O O . SER B 1 254 ? 4.219 -2.031 7.422 1 90.5 254 SER B O 1
ATOM 4450 N N . ASN B 1 255 ? 5.43 -1.196 9.07 1 96.19 255 ASN B N 1
ATOM 4451 C CA . ASN B 1 255 ? 6.551 -2.082 8.773 1 96.19 255 ASN B CA 1
ATOM 4452 C C . ASN B 1 255 ? 6.293 -3.498 9.281 1 96.19 255 ASN B C 1
ATOM 4454 O O . ASN B 1 255 ? 6.777 -4.469 8.695 1 96.19 255 ASN B O 1
ATOM 4458 N N . ILE B 1 256 ? 5.535 -3.633 10.32 1 95.06 256 ILE B N 1
ATOM 4459 C CA . ILE B 1 256 ? 5.18 -4.961 10.812 1 95.06 256 ILE B CA 1
ATOM 4460 C C . ILE B 1 256 ? 4.312 -5.676 9.781 1 95.06 256 ILE B C 1
ATOM 4462 O O . ILE B 1 256 ? 4.477 -6.875 9.547 1 95.06 256 ILE B O 1
ATOM 4466 N N . TYR B 1 257 ? 3.473 -5.016 9.094 1 93.06 257 TYR B N 1
ATOM 4467 C CA . TYR B 1 257 ? 2.562 -5.664 8.156 1 93.06 257 TYR B CA 1
ATOM 4468 C C . TYR B 1 257 ? 3.064 -5.523 6.727 1 93.06 257 TYR B C 1
ATOM 4470 O O . TYR B 1 257 ? 2.285 -5.637 5.773 1 93.06 257 TYR B O 1
ATOM 4478 N N . SER B 1 258 ? 4.316 -5.223 6.602 1 95.19 258 SER B N 1
ATOM 4479 C CA . SER B 1 258 ? 4.898 -5.078 5.27 1 95.19 258 SER B CA 1
ATOM 4480 C C . SER B 1 258 ? 4.797 -6.375 4.477 1 95.19 258 SER B C 1
ATOM 4482 O O . SER B 1 258 ? 5.031 -7.457 5.016 1 95.19 258 SER B O 1
ATOM 4484 N N . TYR B 1 259 ? 4.461 -6.25 3.207 1 94.75 259 TYR B N 1
ATOM 4485 C CA . TYR B 1 259 ? 4.223 -7.422 2.373 1 94.75 259 TYR B CA 1
ATOM 4486 C C . TYR B 1 259 ? 4.707 -7.188 0.948 1 94.75 259 TYR B C 1
ATOM 4488 O O . TYR B 1 259 ? 5.516 -7.953 0.423 1 94.75 259 TYR B O 1
ATOM 4496 N N . ASN B 1 260 ? 4.344 -6.094 0.295 1 93.31 260 ASN B N 1
ATOM 4497 C CA . ASN B 1 260 ? 4.398 -5.887 -1.148 1 93.31 260 ASN B CA 1
ATOM 4498 C C . ASN B 1 260 ? 5.832 -5.906 -1.664 1 93.31 260 ASN B C 1
ATOM 4500 O O . ASN B 1 260 ? 6.137 -6.582 -2.648 1 93.31 260 ASN B O 1
ATOM 4504 N N . ILE B 1 261 ? 6.676 -5.184 -0.993 1 96 261 ILE B N 1
ATOM 4505 C CA . ILE B 1 261 ? 8.047 -5.078 -1.476 1 96 261 ILE B CA 1
ATOM 4506 C C . ILE B 1 261 ? 8.711 -6.457 -1.463 1 96 261 ILE B C 1
ATOM 4508 O O . ILE B 1 261 ? 9.297 -6.879 -2.461 1 96 261 ILE B O 1
ATOM 4512 N N . VAL B 1 262 ? 8.508 -7.195 -0.412 1 97.06 262 VAL B N 1
ATOM 4513 C CA . VAL B 1 262 ? 9.156 -8.492 -0.255 1 97.06 262 VAL B CA 1
ATOM 4514 C C . VAL B 1 262 ? 8.523 -9.508 -1.211 1 97.06 262 VAL B C 1
ATOM 4516 O O . VAL B 1 262 ? 9.234 -10.227 -1.916 1 97.06 262 VAL B O 1
ATOM 4519 N N . ALA B 1 263 ? 7.234 -9.555 -1.293 1 93.19 263 ALA B N 1
ATOM 4520 C CA . ALA B 1 263 ? 6.527 -10.5 -2.145 1 93.19 263 ALA B CA 1
ATOM 4521 C C . ALA B 1 263 ? 6.898 -10.312 -3.611 1 93.19 263 ALA B C 1
ATOM 4523 O O . ALA B 1 263 ? 7.051 -11.281 -4.352 1 93.19 263 ALA B O 1
ATOM 4524 N N . MET B 1 264 ? 7.098 -9.062 -3.994 1 92.38 264 MET B N 1
ATOM 4525 C CA . MET B 1 264 ? 7.348 -8.781 -5.402 1 92.38 264 MET B CA 1
ATOM 4526 C C . MET B 1 264 ? 8.828 -8.93 -5.734 1 92.38 264 MET B C 1
ATOM 4528 O O . MET B 1 264 ? 9.188 -9.312 -6.848 1 92.38 264 MET B O 1
ATOM 4532 N N . MET B 1 265 ? 9.625 -8.719 -4.766 1 95.12 265 MET B N 1
ATOM 4533 C CA . MET B 1 265 ? 11.07 -8.797 -4.973 1 95.12 265 MET B CA 1
ATOM 4534 C C . MET B 1 265 ? 11.516 -10.234 -5.176 1 95.12 265 MET B C 1
ATOM 4536 O O . MET B 1 265 ? 12.398 -10.508 -5.992 1 95.12 265 MET B O 1
ATOM 4540 N N . PHE B 1 266 ? 10.883 -11.117 -4.414 1 93.19 266 PHE B N 1
ATOM 4541 C CA . PHE B 1 266 ? 11.328 -12.508 -4.418 1 93.19 266 PHE B CA 1
ATOM 4542 C C . PHE B 1 266 ? 10.336 -13.391 -5.176 1 93.19 266 PHE B C 1
ATOM 4544 O O . PHE B 1 266 ? 9.773 -14.328 -4.605 1 93.19 266 PHE B O 1
ATOM 4551 N N . GLY B 1 267 ? 10.125 -13.133 -6.461 1 83.19 267 GLY B N 1
ATOM 4552 C CA . GLY B 1 267 ? 9.328 -14.047 -7.262 1 83.19 267 GLY B CA 1
ATOM 4553 C C . GLY B 1 267 ? 8.031 -13.438 -7.754 1 83.19 267 GLY B C 1
ATOM 4554 O O . GLY B 1 267 ? 7.137 -14.148 -8.211 1 83.19 267 GLY B O 1
ATOM 4555 N N . ASN B 1 268 ? 7.855 -12.148 -7.621 1 76.44 268 ASN B N 1
ATOM 4556 C CA . ASN B 1 268 ? 6.707 -11.438 -8.164 1 76.44 268 ASN B CA 1
ATOM 4557 C C . ASN B 1 268 ? 5.391 -12.008 -7.648 1 76.44 268 ASN B C 1
ATOM 4559 O O . ASN B 1 268 ? 4.477 -12.281 -8.422 1 76.44 268 ASN B O 1
ATOM 4563 N N . GLY B 1 269 ? 5.34 -12.289 -6.262 1 72.25 269 GLY B N 1
ATOM 4564 C CA . GLY B 1 269 ? 4.129 -12.75 -5.602 1 72.25 269 GLY B CA 1
ATOM 4565 C C . GLY B 1 269 ? 4.109 -14.242 -5.363 1 72.25 269 GLY B C 1
ATOM 4566 O O . GLY B 1 269 ? 3.33 -14.742 -4.547 1 72.25 269 GLY B O 1
ATOM 4567 N N . ALA B 1 270 ? 4.914 -15 -6.008 1 70.56 270 ALA B N 1
ATOM 4568 C CA . ALA B 1 270 ? 4.844 -16.453 -5.906 1 70.56 270 ALA B CA 1
ATOM 4569 C C . ALA B 1 270 ? 6.141 -17.031 -5.336 1 70.56 270 ALA B C 1
ATOM 4571 O O . ALA B 1 270 ? 6.227 -18.219 -5.051 1 70.56 270 ALA B O 1
ATOM 4572 N N . GLY B 1 271 ? 7.066 -16.203 -5.008 1 75.94 271 GLY B N 1
ATOM 4573 C CA . GLY B 1 271 ? 8.367 -16.703 -4.602 1 75.94 271 GLY B CA 1
ATOM 4574 C C . GLY B 1 271 ? 8.539 -16.781 -3.098 1 75.94 271 GLY B C 1
ATOM 4575 O O . GLY B 1 271 ? 7.637 -16.406 -2.346 1 75.94 271 GLY B O 1
ATOM 4576 N N . ILE B 1 272 ? 9.664 -17.406 -2.734 1 86.38 272 ILE B N 1
ATOM 4577 C CA . ILE B 1 272 ? 10.055 -17.547 -1.333 1 86.38 272 ILE B CA 1
ATOM 4578 C C . ILE B 1 272 ? 11.266 -16.656 -1.052 1 86.38 272 ILE B C 1
ATOM 4580 O O . ILE B 1 272 ? 12.352 -16.891 -1.593 1 86.38 272 ILE B O 1
ATOM 4584 N N . PRO B 1 273 ? 11.141 -15.656 -0.298 1 90.69 273 PRO B N 1
ATOM 4585 C CA . PRO B 1 273 ? 12.227 -14.711 -0.045 1 90.69 273 PRO B CA 1
ATOM 4586 C C . PRO B 1 273 ? 13.422 -15.359 0.653 1 90.69 273 PRO B C 1
ATOM 4588 O O . PRO B 1 273 ? 14.531 -14.82 0.623 1 90.69 273 PRO B O 1
ATOM 4591 N N . GLY B 1 274 ? 13.242 -16.578 1.224 1 92.88 274 GLY B N 1
ATOM 4592 C CA . GLY B 1 274 ? 14.336 -17.25 1.907 1 92.88 274 GLY B CA 1
ATOM 4593 C C . GLY B 1 274 ? 14.375 -16.969 3.398 1 92.88 274 GLY B C 1
ATOM 4594 O O . GLY B 1 274 ? 13.555 -16.203 3.908 1 92.88 274 GLY B O 1
ATOM 4595 N N . ASP B 1 275 ? 15.398 -17.453 4.074 1 95.75 275 ASP B N 1
ATOM 4596 C CA . ASP B 1 275 ? 15.453 -17.5 5.531 1 95.75 275 ASP B CA 1
ATOM 4597 C C . ASP B 1 275 ? 15.68 -16.109 6.109 1 95.75 275 ASP B C 1
ATOM 4599 O O . ASP B 1 275 ? 15.297 -15.82 7.246 1 95.75 275 ASP B O 1
ATOM 4603 N N . TRP B 1 276 ? 16.25 -15.25 5.293 1 97.19 276 TRP B N 1
ATOM 4604 C CA . TRP B 1 276 ? 16.609 -13.945 5.836 1 97.19 276 TRP B CA 1
ATOM 4605 C C . TRP B 1 276 ? 15.797 -12.836 5.18 1 97.19 276 TRP B C 1
ATOM 4607 O O . TRP B 1 276 ? 15.93 -11.664 5.543 1 97.19 276 TRP B O 1
ATOM 4617 N N . GLY B 1 277 ? 14.969 -13.242 4.25 1 96.94 277 GLY B N 1
ATOM 4618 C CA . GLY B 1 277 ? 14.211 -12.227 3.531 1 96.94 277 GLY B CA 1
ATOM 4619 C C . GLY B 1 277 ? 12.711 -12.312 3.783 1 96.94 277 GLY B C 1
ATOM 4620 O O . GLY B 1 277 ? 11.969 -11.375 3.471 1 96.94 277 GLY B O 1
ATOM 4621 N N . ASP B 1 278 ? 12.336 -13.398 4.422 1 97.19 278 ASP B N 1
ATOM 4622 C CA . ASP B 1 278 ? 10.914 -13.625 4.633 1 97.19 278 ASP B CA 1
ATOM 4623 C C . ASP B 1 278 ? 10.406 -12.852 5.844 1 97.19 278 ASP B C 1
ATOM 4625 O O . ASP B 1 278 ? 11.047 -12.836 6.895 1 97.19 278 ASP B O 1
ATOM 4629 N N . LEU B 1 279 ? 9.312 -12.156 5.66 1 97.81 279 LEU B N 1
ATOM 4630 C CA . LEU B 1 279 ? 8.656 -11.461 6.762 1 97.81 279 LEU B CA 1
ATOM 4631 C C . LEU B 1 279 ? 7.418 -12.219 7.219 1 97.81 279 LEU B C 1
ATOM 4633 O O . LEU B 1 279 ? 7.02 -13.203 6.594 1 97.81 279 LEU B O 1
ATOM 4637 N N . LEU B 1 280 ? 6.84 -11.797 8.305 1 96.56 280 LEU B N 1
ATOM 4638 C CA . LEU B 1 280 ? 5.68 -12.469 8.883 1 96.56 280 LEU B CA 1
ATOM 4639 C C . LEU B 1 280 ? 4.523 -12.508 7.883 1 96.56 280 LEU B C 1
ATOM 4641 O O . LEU B 1 280 ? 3.916 -13.555 7.668 1 96.56 280 LEU B O 1
ATOM 4645 N N . MET B 1 281 ? 4.27 -11.43 7.227 1 94.56 281 MET B N 1
ATOM 4646 C CA . MET B 1 281 ? 3.092 -11.352 6.367 1 94.56 281 MET B CA 1
ATOM 4647 C C . MET B 1 281 ? 3.285 -12.172 5.098 1 94.56 281 MET B C 1
ATOM 4649 O O . MET B 1 281 ? 2.354 -12.828 4.633 1 94.56 281 MET B O 1
ATOM 4653 N N . THR B 1 282 ? 4.48 -12.148 4.508 1 94.81 282 THR B N 1
ATOM 4654 C CA . THR B 1 282 ? 4.723 -13 3.346 1 94.81 282 THR B CA 1
ATOM 4655 C C . THR B 1 282 ? 4.695 -14.469 3.738 1 94.81 282 THR B C 1
ATOM 4657 O O . THR B 1 282 ? 4.195 -15.312 2.984 1 94.81 282 THR B O 1
ATOM 4660 N N . ASN B 1 283 ? 5.168 -14.789 4.91 1 95.31 283 ASN B N 1
ATOM 4661 C CA . ASN B 1 283 ? 5.156 -16.156 5.414 1 95.31 283 ASN B CA 1
ATOM 4662 C C . ASN B 1 283 ? 3.732 -16.656 5.641 1 95.31 283 ASN B C 1
ATOM 4664 O O . ASN B 1 283 ? 3.365 -17.734 5.172 1 95.31 283 ASN B O 1
ATOM 4668 N N . ILE B 1 284 ? 2.971 -15.875 6.309 1 93.75 284 ILE B N 1
ATOM 4669 C CA . ILE B 1 284 ? 1.594 -16.25 6.617 1 93.75 284 ILE B CA 1
ATOM 4670 C C . ILE B 1 284 ? 0.789 -16.359 5.324 1 93.75 284 ILE B C 1
ATOM 4672 O O . ILE B 1 284 ? 0.017 -17.312 5.145 1 93.75 284 ILE B O 1
ATOM 4676 N N . HIS B 1 285 ? 1.001 -15.453 4.457 1 91 285 HIS B N 1
ATOM 4677 C CA . HIS B 1 285 ? 0.304 -15.484 3.176 1 91 285 HIS B CA 1
ATOM 4678 C C . HIS B 1 285 ? 0.637 -16.75 2.393 1 91 285 HIS B C 1
ATOM 4680 O O . HIS B 1 285 ? -0.26 -17.406 1.872 1 91 285 HIS B O 1
ATOM 4686 N N . ARG B 1 286 ? 1.832 -17.016 2.271 1 91.25 286 ARG B N 1
ATOM 4687 C CA . ARG B 1 286 ? 2.273 -18.203 1.537 1 91.25 286 ARG B CA 1
ATOM 4688 C C . ARG B 1 286 ? 1.705 -19.469 2.154 1 91.25 286 ARG B C 1
ATOM 4690 O O . ARG B 1 286 ? 1.118 -20.297 1.454 1 91.25 286 ARG B O 1
ATOM 4697 N N . ASN B 1 287 ? 1.869 -19.641 3.43 1 91.94 287 ASN B N 1
ATOM 4698 C CA . ASN B 1 287 ? 1.372 -20.844 4.098 1 91.94 287 ASN B CA 1
ATOM 4699 C C . ASN B 1 287 ? -0.145 -20.969 3.982 1 91.94 287 ASN B C 1
ATOM 4701 O O . ASN B 1 287 ? -0.669 -22.047 3.721 1 91.94 287 ASN B O 1
ATOM 4705 N N . SER B 1 288 ? -0.819 -19.875 4.113 1 90.88 288 SER B N 1
ATOM 4706 C CA . SER B 1 288 ? -2.279 -19.891 4.133 1 90.88 288 SER B CA 1
ATOM 4707 C C . SER B 1 288 ? -2.848 -20.062 2.727 1 90.88 288 SER B C 1
ATOM 4709 O O . SER B 1 288 ? -3.709 -20.906 2.496 1 90.88 288 SER B O 1
ATOM 4711 N N . PHE B 1 289 ? -2.268 -19.391 1.76 1 86.31 289 PHE B N 1
ATOM 4712 C CA . PHE B 1 289 ? -3.029 -19.219 0.528 1 86.31 289 PHE B CA 1
ATOM 4713 C C . PHE B 1 289 ? -2.285 -19.812 -0.656 1 86.31 289 PHE B C 1
ATOM 4715 O O . PHE B 1 289 ? -2.854 -19.984 -1.737 1 86.31 289 PHE B O 1
ATOM 4722 N N . GLN B 1 290 ? -1.099 -20.094 -0.459 1 83.81 290 GLN B N 1
ATOM 4723 C CA . GLN B 1 290 ? -0.377 -20.812 -1.509 1 83.81 290 GLN B CA 1
ATOM 4724 C C . GLN B 1 290 ? -0.218 -22.281 -1.162 1 83.81 290 GLN B C 1
ATOM 4726 O O . GLN B 1 290 ? -0.294 -23.141 -2.041 1 83.81 290 GLN B O 1
ATOM 4731 N N . LEU B 1 291 ? -0.057 -22.578 0.12 1 88.88 291 LEU B N 1
ATOM 4732 C CA . LEU B 1 291 ? 0.128 -23.969 0.551 1 88.88 291 LEU B CA 1
ATOM 4733 C C . LEU B 1 291 ? -1.137 -24.5 1.215 1 88.88 291 LEU B C 1
ATOM 4735 O O . LEU B 1 291 ? -1.164 -25.641 1.674 1 88.88 291 LEU B O 1
ATOM 4739 N N . TRP B 1 292 ? -2.08 -23.688 1.393 1 90.69 292 TRP B N 1
ATOM 4740 C CA . TRP B 1 292 ? -3.428 -24.047 1.826 1 90.69 292 TRP B CA 1
ATOM 4741 C C . TRP B 1 292 ? -3.418 -24.562 3.264 1 90.69 292 TRP B C 1
ATOM 4743 O O . TRP B 1 292 ? -4.172 -25.469 3.609 1 90.69 292 TRP B O 1
ATOM 4753 N N . GLN B 1 293 ? -2.453 -24.125 3.936 1 94.06 293 GLN B N 1
ATOM 4754 C CA . GLN B 1 293 ? -2.416 -24.406 5.371 1 94.06 293 GLN B CA 1
ATOM 4755 C C . GLN B 1 293 ? -3.125 -23.297 6.156 1 94.06 293 GLN B C 1
ATOM 4757 O O . GLN B 1 293 ? -2.494 -22.578 6.934 1 94.06 293 GLN B O 1
ATOM 4762 N N . PHE B 1 294 ? -4.418 -23.328 6.109 1 93.88 294 PHE B N 1
ATOM 4763 C CA . PHE B 1 294 ? -5.219 -22.25 6.656 1 93.88 294 PHE B CA 1
ATOM 4764 C C . PHE B 1 294 ? -5.188 -22.266 8.18 1 93.88 294 PHE B C 1
ATOM 4766 O O . PHE B 1 294 ? -5.137 -21.219 8.82 1 93.88 294 PHE B O 1
ATOM 4773 N N . GLY B 1 295 ? -5.277 -23.422 8.711 1 95.81 295 GLY B N 1
ATOM 4774 C CA . GLY B 1 295 ? -5.258 -23.547 10.156 1 95.81 295 GLY B CA 1
ATOM 4775 C C . GLY B 1 295 ? -4.012 -22.953 10.789 1 95.81 295 GLY B C 1
ATOM 4776 O O . GLY B 1 295 ? -4.086 -21.969 11.531 1 95.81 295 GLY B O 1
ATOM 4777 N N . PRO B 1 296 ? -2.85 -23.547 10.383 1 95.75 296 PRO B N 1
ATOM 4778 C CA . PRO B 1 296 ? -1.597 -23 10.906 1 95.75 296 PRO B CA 1
ATOM 4779 C C . PRO B 1 296 ? -1.409 -21.516 10.547 1 95.75 296 PRO B C 1
ATOM 4781 O O . PRO B 1 296 ? -0.873 -20.75 11.352 1 95.75 296 PRO B O 1
ATOM 4784 N N . GLY B 1 297 ? -1.827 -21.172 9.383 1 95.19 297 GLY B N 1
ATOM 4785 C CA . GLY B 1 297 ? -1.753 -19.766 9.008 1 95.19 297 GLY B CA 1
ATOM 4786 C C . GLY B 1 297 ? -2.547 -18.859 9.93 1 95.19 297 GLY B C 1
ATOM 4787 O O . GLY B 1 297 ? -2.068 -17.781 10.312 1 95.19 297 GLY B O 1
ATOM 4788 N N . ALA B 1 298 ? -3.701 -19.266 10.297 1 94.5 298 ALA B N 1
ATOM 4789 C CA . ALA B 1 298 ? -4.562 -18.5 11.203 1 94.5 298 ALA B CA 1
ATOM 4790 C C . ALA B 1 298 ? -3.977 -18.453 12.609 1 94.5 298 ALA B C 1
ATOM 4792 O O . ALA B 1 298 ? -4.082 -17.438 13.297 1 94.5 298 ALA B O 1
ATOM 4793 N N . ALA B 1 299 ? -3.41 -19.562 12.984 1 95.38 299 ALA B N 1
ATOM 4794 C CA . ALA B 1 299 ? -2.791 -19.641 14.305 1 95.38 299 ALA B CA 1
ATOM 4795 C C . ALA B 1 299 ? -1.577 -18.719 14.391 1 95.38 299 ALA B C 1
ATOM 4797 O O . ALA B 1 299 ? -1.318 -18.125 15.445 1 95.38 299 ALA B O 1
ATOM 4798 N N . ALA B 1 300 ? -0.93 -18.719 13.352 1 92.94 300 ALA B N 1
ATOM 4799 C CA . ALA B 1 300 ? 0.249 -17.859 13.305 1 92.94 300 ALA B CA 1
ATOM 4800 C C . ALA B 1 300 ? -0.142 -16.391 13.43 1 92.94 300 ALA B C 1
ATOM 4802 O O . ALA B 1 300 ? 0.504 -15.617 14.148 1 92.94 300 ALA B O 1
#

Nearest PDB structures (foldseek):
  7cad-assembly1_A  TM=8.948E-01  e=6.123E-12  Mycolicibacterium smegmatis MC2 155
  2r6g-assembly1_F  TM=8.481E-01  e=1.413E-10  Escherichia coli K-12
  3puy-assembly1_F  TM=8.343E-01  e=2.966E-10  Escherichia coli K-12
  4tqv-assembly4_M  TM=8.609E-01  e=3.718E-09  Sphingomonas sp.
  4xtc-assembly1_M  TM=8.503E-01  e=7.469E-09  Sphingomonas sp. A1

Secondary structure (DSSP, 8-state):
---------SHHHHHHHHHHHHHHHHTHHHHHHHHHHHHHHHHHHHHHHHHHHHHTTB--STTTGGGGGGSPB-TTHHHHHHHT-TT-HHHHHHHHHHHHHHHHHHHHHHHHHHHHHHHHHHHTS--TTHHHHHHHHHHHHHS-HHHHHHHHHHHT-TTT-HHHIIIIIIS--SSS---TTSGGGHHHHHHHHHHHHHHHHHHHHHHHHHHHS-HHHHHHHHHTT--HHHHIIIIIHHHHHHHHHHHHHHHHHHHHT--HHHHHHTTTTS----TTT--HHHHHHIIIIIS--HHHHHH-/---------THHHHHHHHHHHHHHHHTHHHHHHHHHHHHHHHHHHHHHHHHHHHHTTB--STTTGGGGGGSPB-TTHHHHHHHT-TT-HHHHHHHHHHHHHHHHHHHHHHHHHHHHHHHHHHHTS--TTHHHHHHHHHHHHHS-HHHHHHHHHHHT-TTT-HHHIIIIIIS--SSS---TTSGGGHHHHHHHHHHHHHHHHHHHHHHHHHHHS-HHHHHHHHHTT--HHHHIIIIIHHHHHHHHHHHHHHHHHHHHT--HHHHHHTTTTS----TTT--HHHHHHIIIIIS--HHHHHH-